Protein AF-0000000078803728 (afdb_homodimer)

Nearest PDB structures (foldseek):
  4ymw-assembly1_C  TM=9.367E-01  e=7.043E-09  Caldanaerobacter subterraneus subsp. tengcongensis MB4
  3tuz-assembly2_F  TM=8.246E-01  e=9.196E-05  Escherichia coli K-12
  7ahd-assembly1_B  TM=6.059E-01  e=7.974E-03  Lactococcus lactis subsp. lactis
  4tql-assembly2_B  TM=1.805E-01  e=3.793E+00  synthetic construct
  4ymw-assembly1_C  TM=9.366E-01  e=8.692E-09  Caldanaerobacter subterraneus subsp. tengcongensis MB4

Organism: NCBI:txid675817

pLDDT: mean 93.34, std 8.34, range [40.0, 98.94]

Radius of gyration: 23.44 Å; Cα contacts (8 Å, |Δi|>4): 549; chains: 2; bounding box: 58×63×58 Å

Structure (mmCIF, N/CA/C/O backbone):
data_AF-0000000078803728-model_v1
#
loop_
_entity.id
_entity.type
_entity.pdbx_description
1 polymer 'Arginine ABC transporter permease protein ArtM'
#
loop_
_atom_site.group_PDB
_atom_site.id
_atom_site.type_symbol
_atom_site.label_atom_id
_atom_site.label_alt_id
_atom_site.label_comp_id
_atom_site.label_asym_id
_atom_site.label_entity_id
_atom_site.label_seq_id
_atom_site.pdbx_PDB_ins_code
_atom_site.Cartn_x
_atom_site.Cartn_y
_atom_site.Cartn_z
_atom_site.occupancy
_atom_site.B_iso_or_equiv
_atom_site.auth_seq_id
_atom_site.auth_comp_id
_atom_site.auth_asym_id
_atom_site.auth_atom_id
_atom_site.pdbx_PDB_model_num
ATOM 1 N N . MET A 1 1 ? -13.805 -28.344 8.508 1 57.34 1 MET A N 1
ATOM 2 C CA . MET A 1 1 ? -13.07 -27.703 9.594 1 57.34 1 MET A CA 1
ATOM 3 C C . MET A 1 1 ? -11.57 -27.969 9.461 1 57.34 1 MET A C 1
ATOM 5 O O . MET A 1 1 ? -11.156 -29.047 9.055 1 57.34 1 MET A O 1
ATOM 9 N N . MET A 1 2 ? -10.906 -26.812 9.391 1 68 2 MET A N 1
ATOM 10 C CA . MET A 1 2 ? -9.477 -26.984 9.125 1 68 2 MET A CA 1
ATOM 11 C C . MET A 1 2 ? -8.836 -27.891 10.18 1 68 2 MET A C 1
ATOM 13 O O . MET A 1 2 ? -9.07 -27.703 11.375 1 68 2 MET A O 1
ATOM 17 N N . ASN A 1 3 ? -8.25 -29 9.789 1 83.62 3 ASN A N 1
ATOM 18 C CA . ASN A 1 3 ? -7.477 -29.906 10.633 1 83.62 3 ASN A CA 1
ATOM 19 C C . ASN A 1 3 ? -6.418 -29.156 11.43 1 83.62 3 ASN A C 1
ATOM 21 O O . ASN A 1 3 ? -5.941 -28.109 11.008 1 83.62 3 ASN A O 1
ATOM 25 N N . GLU A 1 4 ? -6.266 -29.516 12.695 1 88.94 4 GLU A N 1
ATOM 26 C CA . GLU A 1 4 ? -5.285 -28.953 13.617 1 88.94 4 GLU A CA 1
ATOM 27 C C . GLU A 1 4 ? -3.91 -28.844 12.961 1 88.94 4 GLU A C 1
ATOM 29 O O . GLU A 1 4 ? -3.188 -27.859 13.18 1 88.94 4 GLU A O 1
ATOM 34 N N . HIS A 1 5 ? -3.625 -29.781 12.164 1 92.44 5 HIS A N 1
ATOM 35 C CA . HIS A 1 5 ? -2.342 -29.797 11.469 1 92.44 5 HIS A CA 1
ATOM 36 C C . HIS A 1 5 ? -2.195 -28.578 10.555 1 92.44 5 HIS A C 1
ATOM 38 O O . HIS A 1 5 ? -1.153 -27.922 10.555 1 92.44 5 HIS A O 1
ATOM 44 N N . TYR A 1 6 ? -3.229 -28.25 9.875 1 94.19 6 TYR A N 1
ATOM 45 C CA . TYR A 1 6 ? -3.199 -27.109 8.961 1 94.19 6 TYR A CA 1
ATOM 46 C C . TYR A 1 6 ? -3.1 -25.797 9.719 1 94.19 6 TYR A C 1
ATOM 48 O O . TYR A 1 6 ? -2.428 -24.859 9.273 1 94.19 6 TYR A O 1
ATOM 56 N N . PHE A 1 7 ? -3.76 -25.812 10.852 1 95.94 7 PHE A N 1
ATOM 57 C CA . PHE A 1 7 ? -3.699 -24.609 11.664 1 95.94 7 PHE A CA 1
ATOM 58 C C . PHE A 1 7 ? -2.27 -24.328 12.109 1 95.94 7 PHE A C 1
ATOM 60 O O . PHE A 1 7 ? -1.81 -23.188 12.047 1 95.94 7 PHE A O 1
ATOM 67 N N . TRP A 1 8 ? -1.556 -25.312 12.492 1 96.44 8 TRP A N 1
ATOM 68 C CA . TRP A 1 8 ? -0.192 -25.141 12.984 1 96.44 8 TRP A CA 1
ATOM 69 C C . TRP A 1 8 ? 0.751 -24.781 11.836 1 96.44 8 TRP A C 1
ATOM 71 O O . TRP A 1 8 ? 1.72 -24.047 12.031 1 96.44 8 TRP A O 1
ATOM 81 N N . GLN A 1 9 ? 0.451 -25.281 10.656 1 97.31 9 GLN A N 1
ATOM 82 C CA . GLN A 1 9 ? 1.218 -24.859 9.484 1 97.31 9 GLN A CA 1
ATOM 83 C C . GLN A 1 9 ? 1.051 -23.375 9.219 1 97.31 9 GLN A C 1
ATOM 85 O O . GLN A 1 9 ? 2.016 -22.688 8.883 1 97.31 9 GLN A O 1
ATOM 90 N N . LEU A 1 10 ? -0.178 -22.891 9.383 1 98.44 10 LEU A N 1
ATOM 91 C CA . LEU A 1 10 ? -0.431 -21.469 9.203 1 98.44 10 LEU A CA 1
ATOM 92 C C . LEU A 1 10 ? 0.304 -20.656 10.258 1 98.44 10 LEU A C 1
ATOM 94 O O . LEU A 1 10 ? 0.859 -19.594 9.961 1 98.44 10 LEU A O 1
ATOM 98 N N . VAL A 1 11 ? 0.342 -21.172 11.469 1 98.25 11 VAL A N 1
ATOM 99 C CA . VAL A 1 11 ? 1.053 -20.5 12.547 1 98.25 11 VAL A CA 1
ATOM 100 C C . VAL A 1 11 ? 2.547 -20.453 12.234 1 98.25 11 VAL A C 1
ATOM 102 O O . VAL A 1 11 ? 3.217 -19.453 12.492 1 98.25 11 VAL A O 1
ATOM 105 N N . GLU A 1 12 ? 3.043 -21.547 11.711 1 98.19 12 GLU A N 1
ATOM 106 C CA . GLU A 1 12 ? 4.438 -21.578 11.281 1 98.19 12 GLU A CA 1
ATOM 107 C C . GLU A 1 12 ? 4.707 -20.547 10.195 1 98.19 12 GLU A C 1
ATOM 109 O O . GLU A 1 12 ? 5.723 -19.844 10.234 1 98.19 12 GLU A O 1
ATOM 114 N N . GLY A 1 13 ? 3.797 -20.453 9.203 1 98.69 13 GLY A N 1
ATOM 115 C CA . GLY A 1 13 ? 3.902 -19.438 8.172 1 98.69 13 GLY A CA 1
ATOM 116 C C . GLY A 1 13 ? 3.865 -18.016 8.719 1 98.69 13 GLY A C 1
ATOM 117 O O . GLY A 1 13 ? 4.57 -17.141 8.219 1 98.69 13 GLY A O 1
ATOM 118 N N . LEU A 1 14 ? 2.994 -17.859 9.734 1 98.81 14 LEU A N 1
ATOM 119 C CA . LEU A 1 14 ? 2.928 -16.562 10.398 1 98.81 14 LEU A CA 1
ATOM 120 C C . LEU A 1 14 ? 4.285 -16.188 10.984 1 98.81 14 LEU A C 1
ATOM 122 O O . LEU A 1 14 ? 4.676 -15.016 10.945 1 98.81 14 LEU A O 1
ATOM 126 N N . GLY A 1 15 ? 4.973 -17.125 11.531 1 98.69 15 GLY A N 1
ATOM 127 C CA . GLY A 1 15 ? 6.324 -16.891 12.016 1 98.69 15 GLY A CA 1
ATOM 128 C C . GLY A 1 15 ? 7.254 -16.344 10.945 1 98.69 15 GLY A C 1
ATOM 129 O O . GLY A 1 15 ? 8.016 -15.414 11.195 1 98.69 15 GLY A O 1
ATOM 130 N N . THR A 1 16 ? 7.199 -16.953 9.797 1 98.75 16 THR A N 1
ATOM 131 C CA . THR A 1 16 ? 8.023 -16.516 8.672 1 98.75 16 THR A CA 1
ATOM 132 C C . THR A 1 16 ? 7.645 -15.094 8.258 1 98.75 16 THR A C 1
ATOM 134 O O . THR A 1 16 ? 8.516 -14.266 7.977 1 98.75 16 THR A O 1
ATOM 137 N N . SER A 1 17 ? 6.316 -14.781 8.211 1 98.88 17 SER A N 1
ATOM 138 C CA . SER A 1 17 ? 5.855 -13.438 7.883 1 98.88 17 SER A CA 1
ATOM 139 C C . SER A 1 17 ? 6.375 -12.406 8.883 1 98.88 17 SER A C 1
ATOM 141 O O . SER A 1 17 ? 6.824 -11.328 8.5 1 98.88 17 SER A O 1
ATOM 143 N N . LEU A 1 18 ? 6.336 -12.75 10.141 1 98.81 18 LEU A N 1
ATOM 144 C CA . LEU A 1 18 ? 6.797 -11.844 11.188 1 98.81 18 LEU A CA 1
ATOM 145 C C . LEU A 1 18 ? 8.305 -11.648 11.109 1 98.81 18 LEU A C 1
ATOM 147 O O . LEU A 1 18 ? 8.805 -10.531 11.289 1 98.81 18 LEU A O 1
ATOM 151 N N . GLN A 1 19 ? 9.023 -12.719 10.844 1 98.69 19 GLN A N 1
ATOM 152 C CA . GLN A 1 19 ? 10.477 -12.641 10.688 1 98.69 19 GLN A CA 1
ATOM 153 C C . GLN A 1 19 ? 10.859 -11.727 9.531 1 98.69 19 GLN A C 1
ATOM 155 O O . GLN A 1 19 ? 11.734 -10.875 9.664 1 98.69 19 GLN A O 1
ATOM 160 N N . LEU A 1 20 ? 10.219 -11.922 8.414 1 98.88 20 LEU A N 1
ATOM 161 C CA . LEU A 1 20 ? 10.453 -11.078 7.25 1 98.88 20 LEU A CA 1
ATOM 162 C C . LEU A 1 20 ? 10.164 -9.617 7.574 1 98.88 20 LEU A C 1
ATOM 164 O O . LEU A 1 20 ? 10.914 -8.719 7.176 1 98.88 20 LEU A O 1
ATOM 168 N N . THR A 1 21 ? 9.078 -9.391 8.281 1 98.88 21 THR A N 1
ATOM 169 C CA . THR A 1 21 ? 8.672 -8.039 8.633 1 98.88 21 THR A CA 1
ATOM 170 C C . THR A 1 21 ? 9.734 -7.363 9.5 1 98.88 21 THR A C 1
ATOM 172 O O . THR A 1 21 ? 10.211 -6.273 9.172 1 98.88 21 THR A O 1
ATOM 175 N N . VAL A 1 22 ? 10.148 -8.016 10.547 1 98.75 22 VAL A N 1
ATOM 176 C CA . VAL A 1 22 ? 11.062 -7.438 11.531 1 98.75 22 VAL A CA 1
ATOM 177 C C . VAL A 1 22 ? 12.406 -7.148 10.875 1 98.75 22 VAL A C 1
ATOM 179 O O . VAL A 1 22 ? 12.953 -6.051 11.016 1 98.75 22 VAL A O 1
ATOM 182 N N . VAL A 1 23 ? 12.922 -8.062 10.141 1 98.88 23 VAL A N 1
ATOM 183 C CA . VAL A 1 23 ? 14.25 -7.914 9.547 1 98.88 23 VAL A CA 1
ATOM 184 C C . VAL A 1 23 ? 14.203 -6.871 8.438 1 98.88 23 VAL A C 1
ATOM 186 O O . VAL A 1 23 ? 15.094 -6.027 8.328 1 98.88 23 VAL A O 1
ATOM 189 N N . SER A 1 24 ? 13.172 -6.914 7.57 1 98.88 24 SER A N 1
ATOM 190 C CA . SER A 1 24 ? 13.055 -5.93 6.5 1 98.88 24 SER A CA 1
ATOM 191 C C . SER A 1 24 ? 12.906 -4.52 7.059 1 98.88 24 SER A C 1
ATOM 193 O O . SER A 1 24 ? 13.445 -3.562 6.496 1 98.88 24 SER A O 1
ATOM 195 N N . LEU A 1 25 ? 12.133 -4.426 8.148 1 98.81 25 LEU A N 1
ATOM 196 C CA . LEU A 1 25 ? 11.953 -3.119 8.773 1 98.81 25 LEU A CA 1
ATOM 197 C C . LEU A 1 25 ? 13.258 -2.615 9.375 1 98.81 25 LEU A C 1
ATOM 199 O O . LEU A 1 25 ? 13.57 -1.426 9.281 1 98.81 25 LEU A O 1
ATOM 203 N N . ALA A 1 26 ? 13.992 -3.502 10.008 1 98.75 26 ALA A N 1
ATOM 204 C CA . ALA A 1 26 ? 15.273 -3.113 10.594 1 98.75 26 ALA A CA 1
ATOM 205 C C . ALA A 1 26 ? 16.25 -2.623 9.523 1 98.75 26 ALA A C 1
ATOM 207 O O . ALA A 1 26 ? 16.828 -1.549 9.656 1 98.75 26 ALA A O 1
ATOM 208 N N . VAL A 1 27 ? 16.375 -3.389 8.492 1 98.81 27 VAL A N 1
ATOM 209 C CA . VAL A 1 27 ? 17.266 -3.029 7.395 1 98.81 27 VAL A CA 1
ATOM 210 C C . VAL A 1 27 ? 16.734 -1.784 6.688 1 98.81 27 VAL A C 1
ATOM 212 O O . VAL A 1 27 ? 17.484 -0.843 6.426 1 98.81 27 VAL A O 1
ATOM 215 N N . GLY A 1 28 ? 15.438 -1.794 6.383 1 98.75 28 GLY A N 1
ATOM 216 C CA . GLY A 1 28 ? 14.812 -0.675 5.691 1 98.75 28 GLY A CA 1
ATOM 217 C C . GLY A 1 28 ? 14.883 0.622 6.473 1 98.75 28 GLY A C 1
ATOM 218 O O . GLY A 1 28 ? 15.125 1.687 5.902 1 98.75 28 GLY A O 1
ATOM 219 N N . CYS A 1 29 ? 14.656 0.523 7.762 1 98 29 CYS A N 1
ATOM 220 C CA . CYS A 1 29 ? 14.719 1.713 8.602 1 98 29 CYS A CA 1
ATOM 221 C C . CYS A 1 29 ? 16.125 2.281 8.633 1 98 29 CYS A C 1
ATOM 223 O O . CYS A 1 29 ? 16.312 3.498 8.57 1 98 29 CYS A O 1
ATOM 225 N N . THR A 1 30 ? 17.125 1.425 8.75 1 98.25 30 THR A N 1
ATOM 226 C CA . THR A 1 30 ? 18.516 1.856 8.727 1 98.25 30 THR A CA 1
ATOM 227 C C . THR A 1 30 ? 18.859 2.557 7.414 1 98.25 30 THR A C 1
ATOM 229 O O . THR A 1 30 ? 19.422 3.646 7.418 1 98.25 30 THR A O 1
ATOM 232 N N . LEU A 1 31 ? 18.453 1.978 6.344 1 98.38 31 LEU A N 1
ATOM 233 C CA . LEU A 1 31 ? 18.688 2.574 5.031 1 98.38 31 LEU A CA 1
ATOM 234 C C . LEU A 1 31 ? 17.938 3.896 4.895 1 98.38 31 LEU A C 1
ATOM 236 O O . LEU A 1 31 ? 18.469 4.863 4.344 1 98.38 31 LEU A O 1
ATOM 240 N N . ALA A 1 32 ? 16.703 3.943 5.363 1 98 32 ALA A N 1
ATOM 241 C CA . ALA A 1 32 ? 15.883 5.145 5.27 1 98 32 ALA A CA 1
ATOM 242 C C . ALA A 1 32 ? 16.516 6.309 6.02 1 98 32 ALA A C 1
ATOM 244 O O . ALA A 1 32 ? 16.5 7.445 5.543 1 98 32 ALA A O 1
ATOM 245 N N . LEU A 1 33 ? 17.047 6.023 7.215 1 94.88 33 LEU A N 1
ATOM 246 C CA . LEU A 1 33 ? 17.703 7.066 8 1 94.88 33 LEU A CA 1
ATOM 247 C C . LEU A 1 33 ? 18.938 7.602 7.273 1 94.88 33 LEU A C 1
ATOM 249 O O . LEU A 1 33 ? 19.156 8.812 7.23 1 94.88 33 LEU A O 1
ATOM 253 N N . LEU A 1 34 ? 19.688 6.723 6.684 1 95.38 34 LEU A N 1
ATOM 254 C CA . LEU A 1 34 ? 20.875 7.129 5.941 1 95.38 34 LEU A CA 1
ATOM 255 C C . LEU A 1 34 ? 20.5 7.941 4.707 1 95.38 34 LEU A C 1
ATOM 257 O O . LEU A 1 34 ? 21.109 8.977 4.426 1 95.38 34 LEU A O 1
ATOM 261 N N . MET A 1 35 ? 19.516 7.496 4.012 1 97 35 MET A N 1
ATOM 262 C CA . MET A 1 35 ? 19.062 8.211 2.82 1 97 35 MET A CA 1
ATOM 263 C C . MET A 1 35 ? 18.484 9.57 3.186 1 97 35 MET A C 1
ATOM 265 O O . MET A 1 35 ? 18.719 10.562 2.49 1 97 35 MET A O 1
ATOM 269 N N . THR A 1 36 ? 17.688 9.617 4.246 1 95.31 36 THR A N 1
ATOM 270 C CA . THR A 1 36 ? 17.109 10.875 4.691 1 95.31 36 THR A CA 1
ATOM 271 C C . THR A 1 36 ? 18.203 11.883 5.047 1 95.31 36 THR A C 1
ATOM 273 O O . THR A 1 36 ? 18.125 13.055 4.668 1 95.31 36 THR A O 1
ATOM 276 N N . LEU A 1 37 ? 19.234 11.414 5.734 1 91.19 37 LEU A N 1
ATOM 277 C CA . LEU A 1 37 ? 20.344 12.273 6.109 1 91.19 37 LEU A CA 1
ATOM 278 C C . LEU A 1 37 ? 21.047 12.828 4.871 1 91.19 37 LEU A C 1
ATOM 280 O O . LEU A 1 37 ? 21.406 14.008 4.828 1 91.19 37 LEU A O 1
ATOM 284 N N . SER A 1 38 ? 21.234 11.992 3.92 1 93.5 38 SER A N 1
ATOM 285 C CA . SER A 1 38 ? 21.875 12.422 2.686 1 93.5 38 SER A CA 1
ATOM 286 C C . SER A 1 38 ? 21.062 13.492 1.975 1 93.5 38 SER A C 1
ATOM 288 O O . SER A 1 38 ? 21.625 14.414 1.384 1 93.5 38 SER A O 1
ATOM 290 N N . LEU A 1 39 ? 19.781 13.43 2.031 1 94.38 39 LEU A N 1
ATOM 291 C CA . LEU A 1 39 ? 18.906 14.398 1.386 1 94.38 39 LEU A CA 1
ATOM 292 C C . LEU A 1 39 ? 18.906 15.719 2.146 1 94.38 39 LEU A C 1
ATOM 294 O O . LEU A 1 39 ? 18.859 16.797 1.537 1 94.38 39 LEU A O 1
ATOM 298 N N . ILE A 1 40 ? 18.938 15.625 3.461 1 89.81 40 ILE A N 1
ATOM 299 C CA . ILE A 1 40 ? 18.938 16.828 4.301 1 89.81 40 ILE A CA 1
ATOM 300 C C . ILE A 1 40 ? 20.234 17.594 4.098 1 89.81 40 ILE A C 1
ATOM 302 O O . ILE A 1 40 ? 20.234 18.828 4.004 1 89.81 40 ILE A O 1
ATOM 306 N N . LEU A 1 41 ? 21.344 16.906 3.965 1 88.44 41 LEU A N 1
ATOM 307 C CA . LEU A 1 41 ? 22.656 17.531 3.848 1 88.44 41 LEU A CA 1
ATOM 308 C C . LEU A 1 41 ? 22.922 17.953 2.408 1 88.44 41 LEU A C 1
ATOM 310 O O . LEU A 1 41 ? 23.953 18.578 2.127 1 88.44 41 LEU A O 1
ATOM 314 N N . LYS A 1 42 ? 22.094 17.656 1.491 1 88.56 42 LYS A N 1
ATOM 315 C CA . LYS A 1 42 ? 22.172 18.016 0.081 1 88.56 42 LYS A CA 1
ATOM 316 C C . LYS A 1 42 ? 23.516 17.594 -0.518 1 88.56 42 LYS A C 1
ATOM 318 O O . LYS A 1 42 ? 24.172 18.375 -1.213 1 88.56 42 LYS A O 1
ATOM 323 N N . THR A 1 43 ? 24.031 16.469 -0.06 1 88.5 43 THR A N 1
ATOM 324 C CA . THR A 1 43 ? 25.25 15.969 -0.654 1 88.5 43 THR A CA 1
ATOM 325 C C . THR A 1 43 ? 25.078 15.742 -2.152 1 88.5 43 THR A C 1
ATOM 327 O O . THR A 1 43 ? 24.25 14.938 -2.57 1 88.5 43 THR A O 1
ATOM 330 N N . PRO A 1 44 ? 25.938 16.344 -2.844 1 88.19 44 PRO A N 1
ATOM 331 C CA . PRO A 1 44 ? 25.719 16.234 -4.285 1 88.19 44 PRO A CA 1
ATOM 332 C C . PRO A 1 44 ? 25.828 14.797 -4.789 1 88.19 44 PRO A C 1
ATOM 334 O O . PRO A 1 44 ? 26.422 13.945 -4.121 1 88.19 44 PRO A O 1
ATOM 337 N N . VAL A 1 45 ? 25.297 14.375 -5.918 1 90.69 45 VAL A N 1
ATOM 338 C CA . VAL A 1 45 ? 25.297 13.094 -6.609 1 90.69 45 VAL A CA 1
ATOM 339 C C . VAL A 1 45 ? 24.531 12.062 -5.781 1 90.69 45 VAL A C 1
ATOM 341 O O . VAL A 1 45 ? 23.672 11.352 -6.305 1 90.69 45 VAL A O 1
ATOM 344 N N . ILE A 1 46 ? 24.906 12.016 -4.418 1 92.12 46 ILE A N 1
ATOM 345 C CA . ILE A 1 46 ? 24.266 11.031 -3.549 1 92.12 46 ILE A CA 1
ATOM 346 C C . ILE A 1 46 ? 22.781 11.352 -3.412 1 92.12 46 ILE A C 1
ATOM 348 O O . ILE A 1 46 ? 21.938 10.453 -3.426 1 92.12 46 ILE A O 1
ATOM 352 N N . SER A 1 47 ? 22.531 12.602 -3.311 1 92.94 47 SER A N 1
ATOM 353 C CA . SER A 1 47 ? 21.141 13.039 -3.189 1 92.94 47 SER A CA 1
ATOM 354 C C . SER A 1 47 ? 20.344 12.703 -4.449 1 92.94 47 SER A C 1
ATOM 356 O O . SER A 1 47 ? 19.203 12.273 -4.367 1 92.94 47 SER A O 1
ATOM 358 N N . GLN A 1 48 ? 21.031 12.867 -5.539 1 94.06 48 GLN A N 1
ATOM 359 C CA . GLN A 1 48 ? 20.359 12.57 -6.797 1 94.06 48 GLN A CA 1
ATOM 360 C C . GLN A 1 48 ? 20.125 11.07 -6.945 1 94.06 48 GLN A C 1
ATOM 362 O O . GLN A 1 48 ? 19.078 10.648 -7.441 1 94.06 48 GLN A O 1
ATOM 367 N N . LEU A 1 49 ? 21.047 10.297 -6.543 1 96.25 49 LEU A N 1
ATOM 368 C CA . LEU A 1 49 ? 20.906 8.852 -6.578 1 96.25 49 LEU A CA 1
ATOM 369 C C . LEU A 1 49 ? 19.766 8.383 -5.672 1 96.25 49 LEU A C 1
ATOM 371 O O . LEU A 1 49 ? 18.969 7.523 -6.059 1 96.25 49 LEU A O 1
ATOM 375 N N . ASN A 1 50 ? 19.75 8.977 -4.496 1 96.69 50 ASN A N 1
ATOM 376 C CA . ASN A 1 50 ? 18.703 8.617 -3.549 1 96.69 50 ASN A CA 1
ATOM 377 C C . ASN A 1 50 ? 17.312 8.984 -4.078 1 96.69 50 ASN A C 1
ATOM 379 O O . ASN A 1 50 ? 16.359 8.227 -3.912 1 96.69 50 ASN A O 1
ATOM 383 N N . LYS A 1 51 ? 17.25 10.086 -4.742 1 96.25 51 LYS A N 1
ATOM 384 C CA . LYS A 1 51 ? 15.984 10.492 -5.34 1 96.25 51 LYS A CA 1
ATOM 385 C C . LYS A 1 51 ? 15.539 9.5 -6.406 1 96.25 51 LYS A C 1
ATOM 387 O O . LYS A 1 51 ? 14.352 9.156 -6.492 1 96.25 51 LYS A O 1
ATOM 392 N N . GLY A 1 52 ? 16.5 9.07 -7.18 1 96.69 52 GLY A N 1
ATOM 393 C CA . GLY A 1 52 ? 16.203 8.062 -8.188 1 96.69 52 GLY A CA 1
ATOM 394 C C . GLY A 1 52 ? 15.734 6.746 -7.605 1 96.69 52 GLY A C 1
ATOM 395 O O . GLY A 1 52 ? 14.773 6.152 -8.102 1 96.69 52 GLY A O 1
ATOM 396 N N . ILE A 1 53 ? 16.359 6.336 -6.555 1 97.5 53 ILE A N 1
ATOM 397 C CA . ILE A 1 53 ? 16.016 5.094 -5.875 1 97.5 53 ILE A CA 1
ATOM 398 C C . ILE A 1 53 ? 14.602 5.207 -5.293 1 97.5 53 ILE A C 1
ATOM 400 O O . ILE A 1 53 ? 13.797 4.281 -5.418 1 97.5 53 ILE A O 1
ATOM 404 N N . ILE A 1 54 ? 14.328 6.312 -4.723 1 98.06 54 ILE A N 1
ATOM 405 C CA . ILE A 1 54 ? 13.023 6.551 -4.121 1 98.06 54 ILE A CA 1
ATOM 406 C C . ILE A 1 54 ? 11.938 6.5 -5.195 1 98.06 54 ILE A C 1
ATOM 408 O O . ILE A 1 54 ? 10.922 5.816 -5.035 1 98.06 54 ILE A O 1
ATOM 412 N N . ILE A 1 55 ? 12.203 7.141 -6.312 1 97.12 55 ILE A N 1
ATOM 413 C CA . ILE A 1 55 ? 11.242 7.18 -7.41 1 97.12 55 ILE A CA 1
ATOM 414 C C . ILE A 1 55 ? 11.008 5.77 -7.941 1 97.12 55 ILE A C 1
ATOM 416 O O . ILE A 1 55 ? 9.867 5.375 -8.18 1 97.12 55 ILE A O 1
ATOM 420 N N . LEU A 1 56 ? 11.984 5.023 -8.047 1 98 56 LEU A N 1
ATOM 421 C CA . LEU A 1 56 ? 11.898 3.67 -8.586 1 98 56 LEU A CA 1
ATOM 422 C C . LEU A 1 56 ? 11.086 2.768 -7.664 1 98 56 LEU A C 1
ATOM 424 O O . LEU A 1 56 ? 10.148 2.104 -8.117 1 98 56 LEU A O 1
ATOM 428 N N . PHE A 1 57 ? 11.367 2.816 -6.391 1 98.5 57 PHE A N 1
ATOM 429 C CA . PHE A 1 57 ? 10.766 1.865 -5.461 1 98.5 57 PHE A CA 1
ATOM 430 C C . PHE A 1 57 ? 9.367 2.314 -5.047 1 98.5 57 PHE A C 1
ATOM 432 O O . PHE A 1 57 ? 8.508 1.484 -4.754 1 98.5 57 PHE A O 1
ATOM 439 N N . THR A 1 58 ? 9.102 3.602 -5.074 1 97.94 58 THR A N 1
ATOM 440 C CA . THR A 1 58 ? 7.758 4.066 -4.746 1 97.94 58 THR A CA 1
ATOM 441 C C . THR A 1 58 ? 6.883 4.113 -5.996 1 97.94 58 THR A C 1
ATOM 443 O O . THR A 1 58 ? 5.66 4.23 -5.902 1 97.94 58 THR A O 1
ATOM 446 N N . GLY A 1 59 ? 7.516 3.955 -7.188 1 97.75 59 GLY A N 1
ATOM 447 C CA . GLY A 1 59 ? 6.77 4.098 -8.43 1 97.75 59 GLY A CA 1
ATOM 448 C C . GLY A 1 59 ? 6.461 2.77 -9.094 1 97.75 59 GLY A C 1
ATOM 449 O O . GLY A 1 59 ? 5.723 2.721 -10.078 1 97.75 59 GLY A O 1
ATOM 450 N N . THR A 1 60 ? 6.961 1.681 -8.562 1 98.44 60 THR A N 1
ATOM 451 C CA . THR A 1 60 ? 6.719 0.353 -9.117 1 98.44 60 THR A CA 1
ATOM 452 C C . THR A 1 60 ? 6.082 -0.56 -8.07 1 98.44 60 THR A C 1
ATOM 454 O O . THR A 1 60 ? 6.258 -0.357 -6.871 1 98.44 60 THR A O 1
ATOM 457 N N . PRO A 1 61 ? 5.285 -1.518 -8.523 1 98.69 61 PRO A N 1
ATOM 458 C CA . PRO A 1 61 ? 4.676 -2.447 -7.57 1 98.69 61 PRO A CA 1
ATOM 459 C C . PRO A 1 61 ? 5.707 -3.285 -6.816 1 98.69 61 PRO A C 1
ATOM 461 O O . PRO A 1 61 ? 6.711 -3.705 -7.402 1 98.69 61 PRO A O 1
ATOM 464 N N . LEU A 1 62 ? 5.426 -3.516 -5.555 1 98.75 62 LEU A N 1
ATOM 465 C CA . LEU A 1 62 ? 6.281 -4.383 -4.75 1 98.75 62 LEU A CA 1
ATOM 466 C C . LEU A 1 62 ? 6.438 -5.75 -5.406 1 98.75 62 LEU A C 1
ATOM 468 O O . LEU A 1 62 ? 7.512 -6.352 -5.348 1 98.75 62 LEU A O 1
ATOM 472 N N . LEU A 1 63 ? 5.383 -6.254 -6.066 1 98.62 63 LEU A N 1
ATOM 473 C CA . LEU A 1 63 ? 5.434 -7.547 -6.742 1 98.62 63 LEU A CA 1
ATOM 474 C C . LEU A 1 63 ? 6.492 -7.547 -7.84 1 98.62 63 LEU A C 1
ATOM 476 O O . LEU A 1 63 ? 7.266 -8.5 -7.961 1 98.62 63 LEU A O 1
ATOM 480 N N . VAL A 1 64 ? 6.566 -6.469 -8.617 1 98.44 64 VAL A N 1
ATOM 481 C CA . VAL A 1 64 ? 7.57 -6.332 -9.664 1 98.44 64 VAL A CA 1
ATOM 482 C C . VAL A 1 64 ? 8.969 -6.324 -9.047 1 98.44 64 VAL A C 1
ATOM 484 O O . VAL A 1 64 ? 9.883 -6.973 -9.555 1 98.44 64 VAL A O 1
ATOM 487 N N . GLN A 1 65 ? 9.102 -5.656 -7.961 1 98.56 65 GLN A N 1
ATOM 488 C CA . GLN A 1 65 ? 10.375 -5.543 -7.262 1 98.56 65 GLN A CA 1
ATOM 489 C C . GLN A 1 65 ? 10.852 -6.902 -6.758 1 98.56 65 GLN A C 1
ATOM 491 O O . GLN A 1 65 ? 12.016 -7.262 -6.926 1 98.56 65 GLN A O 1
ATOM 496 N N . ILE A 1 66 ? 9.93 -7.66 -6.195 1 98.25 66 ILE A N 1
ATOM 497 C CA . ILE A 1 66 ? 10.258 -8.977 -5.664 1 98.25 66 ILE A CA 1
ATOM 498 C C . ILE A 1 66 ? 10.711 -9.891 -6.801 1 98.25 66 ILE A C 1
ATOM 500 O O . ILE A 1 66 ? 11.727 -10.586 -6.68 1 98.25 66 ILE A O 1
ATOM 504 N N . PHE A 1 67 ? 10.047 -9.867 -7.914 1 97.38 67 PHE A N 1
ATOM 505 C CA . PHE A 1 67 ? 10.383 -10.734 -9.039 1 97.38 67 PHE A CA 1
ATOM 506 C C . PHE A 1 67 ? 11.734 -10.344 -9.633 1 97.38 67 PHE A C 1
ATOM 508 O O . PHE A 1 67 ? 12.523 -11.211 -10.008 1 97.38 67 PHE A O 1
ATOM 515 N N . LEU A 1 68 ? 11.984 -9.047 -9.695 1 97.25 68 LEU A N 1
ATOM 516 C CA . LEU A 1 68 ? 13.25 -8.57 -10.242 1 97.25 68 LEU A CA 1
ATOM 517 C C . LEU A 1 68 ? 14.414 -8.977 -9.352 1 97.25 68 LEU A C 1
ATOM 519 O O . LEU A 1 68 ? 15.445 -9.438 -9.844 1 97.25 68 LEU A O 1
ATOM 523 N N . VAL A 1 69 ? 14.242 -8.828 -8.07 1 96.56 69 VAL A N 1
ATOM 524 C CA . VAL A 1 69 ? 15.312 -9.141 -7.125 1 96.56 69 VAL A CA 1
ATOM 525 C C . VAL A 1 69 ? 15.547 -10.648 -7.09 1 96.56 69 VAL A C 1
ATOM 527 O O . VAL A 1 69 ? 16.688 -11.102 -7.012 1 96.56 69 VAL A O 1
ATOM 530 N N . TYR A 1 70 ? 14.492 -11.422 -7.199 1 95.31 70 TYR A N 1
ATOM 531 C CA . TYR A 1 70 ? 14.602 -12.867 -7.043 1 95.31 70 TYR A CA 1
ATOM 532 C C . TYR A 1 70 ? 15.062 -13.523 -8.336 1 95.31 70 TYR A C 1
ATOM 534 O O . TYR A 1 70 ? 15.969 -14.359 -8.32 1 95.31 70 TYR A O 1
ATOM 542 N N . TYR A 1 71 ? 14.547 -13.133 -9.438 1 93.12 71 TYR A N 1
ATOM 543 C CA . TYR A 1 71 ? 14.812 -13.828 -10.695 1 93.12 71 TYR A CA 1
ATOM 544 C C . TYR A 1 71 ? 15.836 -13.062 -11.531 1 93.12 71 TYR A C 1
ATOM 546 O O . TYR A 1 71 ? 16.438 -13.617 -12.445 1 93.12 71 TYR A O 1
ATOM 554 N N . GLY A 1 72 ? 16.062 -11.812 -11.273 1 91.69 72 GLY A N 1
ATOM 555 C CA . GLY A 1 72 ? 16.875 -10.93 -12.109 1 91.69 72 GLY A CA 1
ATOM 556 C C . GLY A 1 72 ? 18.344 -11.281 -12.094 1 91.69 72 GLY A C 1
ATOM 557 O O . GLY A 1 72 ? 18.938 -11.578 -13.133 1 91.69 72 GLY A O 1
ATOM 558 N N . PRO A 1 73 ? 18.922 -11.312 -10.914 1 88 73 PRO A N 1
ATOM 559 C CA . PRO A 1 73 ? 20.359 -11.508 -10.828 1 88 73 PRO A CA 1
ATOM 560 C C . PRO A 1 73 ? 20.812 -12.852 -11.391 1 88 73 PRO A C 1
ATOM 562 O O . PRO A 1 73 ? 21.922 -12.969 -11.938 1 88 73 PRO A O 1
ATOM 565 N N . GLY A 1 74 ? 19.984 -13.812 -11.32 1 85.75 74 GLY A N 1
ATOM 566 C CA . GLY A 1 74 ? 20.344 -15.148 -11.766 1 85.75 74 GLY A CA 1
ATOM 567 C C . GLY A 1 74 ? 20.547 -15.25 -13.266 1 85.75 74 GLY A C 1
ATOM 568 O O . GLY A 1 74 ? 21.109 -16.234 -13.758 1 85.75 74 GLY A O 1
ATOM 569 N N . GLN A 1 75 ? 20.141 -14.203 -13.922 1 84.44 75 GLN A N 1
ATOM 570 C CA . GLN A 1 75 ? 20.266 -14.211 -15.375 1 84.44 75 GLN A CA 1
ATOM 571 C C . GLN A 1 75 ? 21.703 -13.961 -15.805 1 84.44 75 GLN A C 1
ATOM 573 O O . GLN A 1 75 ? 22.078 -14.258 -16.938 1 84.44 75 GLN A O 1
ATOM 578 N N . PHE A 1 76 ? 22.516 -13.414 -14.836 1 86.25 76 PHE A N 1
ATOM 579 C CA . PHE A 1 76 ? 23.906 -13.094 -15.148 1 86.25 76 PHE A CA 1
ATOM 580 C C . PHE A 1 76 ? 24.844 -14.148 -14.57 1 86.25 76 PHE A C 1
ATOM 582 O O . PHE A 1 76 ? 24.859 -14.383 -13.359 1 86.25 76 PHE A O 1
ATOM 589 N N . GLU A 1 77 ? 25.578 -14.719 -15.438 1 86.81 77 GLU A N 1
ATOM 590 C CA . GLU A 1 77 ? 26.516 -15.742 -15.008 1 86.81 77 GLU A CA 1
ATOM 591 C C . GLU A 1 77 ? 27.516 -15.188 -13.992 1 86.81 77 GLU A C 1
ATOM 593 O O . GLU A 1 77 ? 27.891 -15.875 -13.039 1 86.81 77 GLU A O 1
ATOM 598 N N . ALA A 1 78 ? 27.875 -14.031 -14.211 1 87.12 78 ALA A N 1
ATOM 599 C CA . ALA A 1 78 ? 28.828 -13.383 -13.32 1 87.12 78 ALA A CA 1
ATOM 600 C C . ALA A 1 78 ? 28.281 -13.305 -11.898 1 87.12 78 ALA A C 1
ATOM 602 O O . ALA A 1 78 ? 29.031 -13.469 -10.93 1 87.12 78 ALA A O 1
ATOM 603 N N . VAL A 1 79 ? 27.031 -13.141 -11.781 1 87.12 79 VAL A N 1
ATOM 604 C CA . VAL A 1 79 ? 26.406 -13.047 -10.469 1 87.12 79 VAL A CA 1
ATOM 605 C C . VAL A 1 79 ? 26.297 -14.438 -9.852 1 87.12 79 VAL A C 1
ATOM 607 O O . VAL A 1 79 ? 26.594 -14.625 -8.672 1 87.12 79 VAL A O 1
ATOM 610 N N . ARG A 1 80 ? 25.969 -15.359 -10.641 1 87.88 80 ARG A N 1
ATOM 611 C CA . ARG A 1 80 ? 25.812 -16.734 -10.164 1 87.88 80 ARG A CA 1
ATOM 612 C C . ARG A 1 80 ? 27.125 -17.297 -9.656 1 87.88 80 ARG A C 1
ATOM 614 O O . ARG A 1 80 ? 27.141 -18.125 -8.742 1 87.88 80 ARG A O 1
ATOM 621 N N . ASN A 1 81 ? 28.156 -16.734 -10.242 1 89.62 81 ASN A N 1
ATOM 622 C CA . ASN A 1 81 ? 29.469 -17.25 -9.883 1 89.62 81 ASN A CA 1
ATOM 623 C C . ASN A 1 81 ? 30.141 -16.391 -8.82 1 89.62 81 ASN A C 1
ATOM 625 O O . ASN A 1 81 ? 31.266 -16.672 -8.406 1 89.62 81 ASN A O 1
ATOM 629 N N . SER A 1 82 ? 29.5 -15.445 -8.391 1 89.94 82 SER A N 1
ATOM 630 C CA . SER A 1 82 ? 30.062 -14.555 -7.391 1 89.94 82 SER A CA 1
ATOM 631 C C . SER A 1 82 ? 29.625 -14.945 -5.984 1 89.94 82 SER A C 1
ATOM 633 O O . SER A 1 82 ? 28.734 -15.773 -5.82 1 89.94 82 SER A O 1
ATOM 635 N N . PHE A 1 83 ? 30.281 -14.359 -5.031 1 89.19 83 PHE A N 1
ATOM 636 C CA . PHE A 1 83 ? 30 -14.641 -3.631 1 89.19 83 PHE A CA 1
ATOM 637 C C . PHE A 1 83 ? 28.609 -14.117 -3.252 1 89.19 83 PHE A C 1
ATOM 639 O O . PHE A 1 83 ? 27.969 -14.641 -2.338 1 89.19 83 PHE A O 1
ATOM 646 N N . VAL A 1 84 ? 28.062 -13.289 -3.967 1 89.12 84 VAL A N 1
ATOM 647 C CA . VAL A 1 84 ? 26.781 -12.656 -3.654 1 89.12 84 VAL A CA 1
ATOM 648 C C . VAL A 1 84 ? 25.641 -13.633 -3.924 1 89.12 84 VAL A C 1
ATOM 650 O O . VAL A 1 84 ? 24.547 -13.477 -3.389 1 89.12 84 VA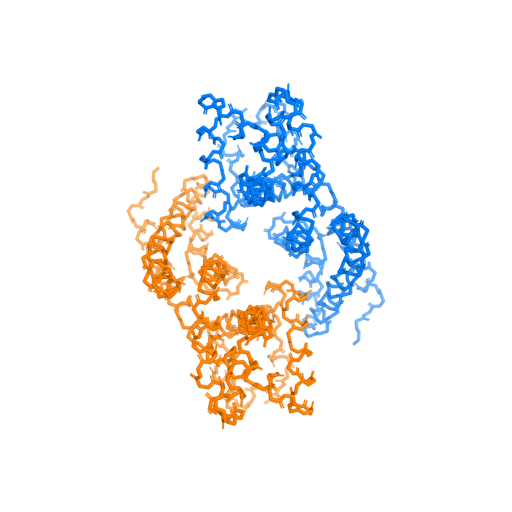L A O 1
ATOM 653 N N . TRP A 1 85 ? 25.953 -14.641 -4.695 1 89 85 TRP A N 1
ATOM 654 C CA . TRP A 1 85 ? 24.938 -15.617 -5.09 1 89 85 TRP A CA 1
ATOM 655 C C . TRP A 1 85 ? 24.484 -16.438 -3.891 1 89 85 TRP A C 1
ATOM 657 O O . TRP A 1 85 ? 23.344 -16.906 -3.854 1 89 85 TRP A O 1
ATOM 667 N N . HIS A 1 86 ? 25.375 -16.578 -3.008 1 90 86 HIS A N 1
ATOM 668 C CA . HIS A 1 86 ? 25.016 -17.297 -1.799 1 90 86 HIS A CA 1
ATOM 669 C C . HIS A 1 86 ? 23.766 -16.703 -1.144 1 90 86 HIS A C 1
ATOM 671 O O . HIS A 1 86 ? 22.922 -17.438 -0.641 1 90 86 HIS A O 1
ATOM 677 N N . TRP A 1 87 ? 23.609 -15.414 -1.238 1 91.62 87 TRP A N 1
ATOM 678 C CA . TRP A 1 87 ? 22.484 -14.711 -0.639 1 91.62 87 TRP A CA 1
ATOM 679 C C . TRP A 1 87 ? 21.344 -14.555 -1.642 1 91.62 87 TRP A C 1
ATOM 681 O O . TRP A 1 87 ? 20.188 -14.859 -1.331 1 91.62 87 TRP A O 1
ATOM 691 N N . LEU A 1 88 ? 21.688 -14.273 -2.83 1 92.19 88 LEU A N 1
ATOM 692 C CA . LEU A 1 88 ? 20.703 -13.938 -3.842 1 92.19 88 LEU A CA 1
ATOM 693 C C . LEU A 1 88 ? 20 -15.188 -4.359 1 92.19 88 LEU A C 1
ATOM 695 O O . LEU A 1 88 ? 18.953 -15.102 -5.008 1 92.19 88 LEU A O 1
ATOM 699 N N . SER A 1 89 ? 20.562 -16.344 -3.979 1 92.12 89 SER A N 1
ATOM 700 C CA . SER A 1 89 ? 19.922 -17.594 -4.375 1 92.12 89 SER A CA 1
ATOM 701 C C . SER A 1 89 ? 18.844 -18.016 -3.371 1 92.12 89 SER A C 1
ATOM 703 O O . SER A 1 89 ? 18.062 -18.922 -3.639 1 92.12 89 SER A O 1
ATOM 705 N N . GLN A 1 90 ? 18.812 -17.344 -2.254 1 95.5 90 GLN A N 1
ATOM 706 C CA . GLN A 1 90 ? 17.844 -17.672 -1.213 1 95.5 90 GLN A CA 1
ATOM 707 C C . GLN A 1 90 ? 16.578 -16.828 -1.342 1 95.5 90 GLN A C 1
ATOM 709 O O . GLN A 1 90 ? 16.641 -15.602 -1.201 1 95.5 90 GLN A O 1
ATOM 714 N N . PRO A 1 91 ? 15.461 -17.516 -1.536 1 97.12 91 PRO A N 1
ATOM 715 C CA . PRO A 1 91 ? 14.219 -16.766 -1.701 1 97.12 91 PRO A CA 1
ATOM 716 C C . PRO A 1 91 ? 13.93 -15.836 -0.519 1 97.12 91 PRO A C 1
ATOM 718 O O . PRO A 1 91 ? 13.477 -14.703 -0.71 1 97.12 91 PRO A O 1
ATOM 721 N N . TRP A 1 92 ? 14.25 -16.312 0.659 1 97.88 92 TRP A N 1
ATOM 722 C CA . TRP A 1 92 ? 13.992 -15.523 1.856 1 97.88 92 TRP A CA 1
ATOM 723 C C . TRP A 1 92 ? 14.766 -14.211 1.821 1 97.88 92 TRP A C 1
ATOM 725 O O . TRP A 1 92 ? 14.203 -13.148 2.084 1 97.88 92 TRP A O 1
ATOM 735 N N . PHE A 1 93 ? 16.016 -14.281 1.487 1 98.06 93 PHE A N 1
ATOM 736 C CA . PHE A 1 93 ? 16.859 -13.086 1.426 1 98.06 93 PHE A CA 1
ATOM 737 C C . PHE A 1 93 ? 16.359 -12.125 0.353 1 98.06 93 PHE A C 1
ATOM 739 O O . PHE A 1 93 ? 16.312 -10.914 0.564 1 98.06 93 PHE A O 1
ATOM 746 N N . CYS A 1 94 ? 15.984 -12.648 -0.785 1 97.94 94 CYS A N 1
ATOM 747 C CA . CYS A 1 94 ? 15.5 -11.82 -1.885 1 97.94 94 CYS A CA 1
ATOM 748 C C . CYS A 1 94 ? 14.227 -11.086 -1.492 1 97.94 94 CYS A C 1
ATOM 750 O O . CYS A 1 94 ? 14.078 -9.891 -1.775 1 97.94 94 CYS A O 1
ATOM 752 N N . ALA A 1 95 ? 13.273 -11.836 -0.825 1 98.62 95 ALA A N 1
ATOM 753 C CA . ALA A 1 95 ? 12.047 -11.211 -0.354 1 98.62 95 ALA A CA 1
ATOM 754 C C . ALA A 1 95 ? 12.344 -10.125 0.677 1 98.62 95 ALA A C 1
ATOM 75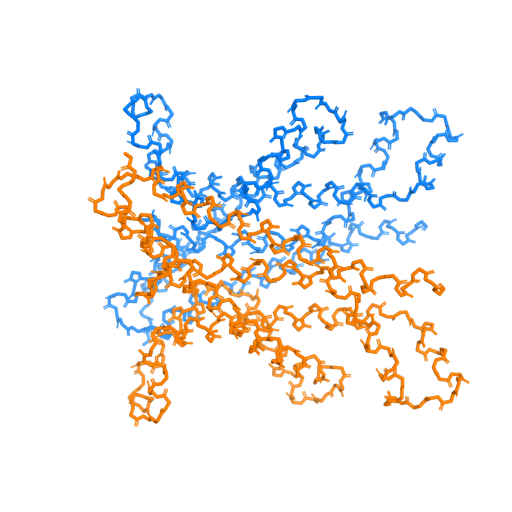6 O O . ALA A 1 95 ? 11.805 -9.016 0.599 1 98.62 95 ALA A O 1
ATOM 757 N N . MET A 1 96 ? 13.234 -10.461 1.608 1 98.69 96 MET A N 1
ATOM 758 C CA . MET A 1 96 ? 13.633 -9.508 2.646 1 98.69 96 MET A CA 1
ATOM 759 C C . MET A 1 96 ? 14.258 -8.266 2.035 1 98.69 96 MET A C 1
ATOM 761 O O . MET A 1 96 ? 13.922 -7.141 2.418 1 98.69 96 MET A O 1
ATOM 765 N N . LEU A 1 97 ? 15.078 -8.438 1.101 1 98.62 97 LEU A N 1
ATOM 766 C CA . LEU A 1 97 ? 15.773 -7.328 0.464 1 98.62 97 LEU A CA 1
ATOM 767 C C . LEU A 1 97 ? 14.797 -6.434 -0.293 1 98.62 97 LEU A C 1
ATOM 769 O O . LEU A 1 97 ? 14.867 -5.207 -0.195 1 98.62 97 LEU A O 1
ATOM 773 N N . ALA A 1 98 ? 13.914 -7.035 -1.09 1 98.75 98 ALA A N 1
ATOM 774 C CA . ALA A 1 98 ? 12.914 -6.266 -1.831 1 98.75 98 ALA A CA 1
ATOM 775 C C . ALA A 1 98 ? 12.023 -5.465 -0.886 1 98.75 98 ALA A C 1
ATOM 777 O O . ALA A 1 98 ? 11.773 -4.281 -1.116 1 98.75 98 ALA A O 1
ATOM 778 N N . LEU A 1 99 ? 11.578 -6.113 0.206 1 98.88 99 LEU A N 1
ATOM 779 C CA . LEU A 1 99 ? 10.758 -5.453 1.211 1 98.88 99 LEU A CA 1
ATOM 780 C C . LEU A 1 99 ? 11.523 -4.324 1.889 1 98.88 99 LEU A C 1
ATOM 782 O O . LEU A 1 99 ? 10.984 -3.232 2.094 1 98.88 99 LEU A O 1
ATOM 786 N N . ALA A 1 100 ? 12.75 -4.59 2.176 1 98.94 100 ALA A N 1
ATOM 787 C CA . ALA A 1 100 ? 13.586 -3.609 2.865 1 98.94 100 ALA A CA 1
ATOM 788 C C . ALA A 1 100 ? 13.812 -2.377 1.997 1 98.94 100 ALA A C 1
ATOM 790 O O . ALA A 1 100 ? 13.703 -1.244 2.475 1 98.94 100 ALA A O 1
ATOM 791 N N . LEU A 1 101 ? 14.141 -2.572 0.78 1 98.81 101 LEU A N 1
ATOM 792 C CA . LEU A 1 101 ? 14.391 -1.458 -0.129 1 98.81 101 LEU A CA 1
ATOM 793 C C . LEU A 1 101 ? 13.109 -0.675 -0.389 1 98.81 101 LEU A C 1
ATOM 795 O O . LEU A 1 101 ? 13.125 0.556 -0.449 1 98.81 101 LEU A O 1
ATOM 799 N N . ASN A 1 102 ? 12.023 -1.4 -0.503 1 98.81 102 ASN A N 1
ATOM 800 C CA . ASN A 1 102 ? 10.727 -0.763 -0.687 1 98.81 102 ASN A CA 1
ATOM 801 C C . ASN A 1 102 ? 10.367 0.128 0.5 1 98.81 102 ASN A C 1
ATOM 803 O O . ASN A 1 102 ? 10.07 1.312 0.325 1 98.81 102 ASN A O 1
ATOM 807 N N . THR A 1 103 ? 10.422 -0.437 1.693 1 98.81 103 THR A N 1
ATOM 808 C CA . THR A 1 103 ? 10.055 0.34 2.871 1 98.81 103 THR A CA 1
ATOM 809 C C . THR A 1 103 ? 11.078 1.445 3.131 1 98.81 103 THR A C 1
ATOM 811 O O . THR A 1 103 ? 10.727 2.508 3.648 1 98.81 103 THR A O 1
ATOM 814 N N . ALA A 1 104 ? 12.336 1.208 2.756 1 98.81 104 ALA A N 1
ATOM 815 C CA . ALA A 1 104 ? 13.328 2.264 2.891 1 98.81 104 ALA A CA 1
ATOM 816 C C . ALA A 1 104 ? 12.945 3.492 2.072 1 98.81 104 ALA A C 1
ATOM 818 O O . ALA A 1 104 ? 13.055 4.625 2.549 1 98.81 104 ALA A O 1
ATOM 819 N N . ALA A 1 105 ? 12.547 3.281 0.875 1 98.75 105 ALA A N 1
ATOM 820 C CA . ALA A 1 105 ? 12.141 4.379 -0 1 98.75 105 ALA A CA 1
ATOM 821 C C . ALA A 1 105 ? 10.945 5.125 0.574 1 98.75 105 ALA A C 1
ATOM 823 O O . ALA A 1 105 ? 10.969 6.352 0.701 1 98.75 105 ALA A O 1
ATOM 824 N N . TYR A 1 106 ? 9.938 4.41 0.989 1 98.12 106 TYR A N 1
ATOM 825 C CA . TYR A 1 106 ? 8.742 5.027 1.558 1 98.12 106 TYR A CA 1
ATOM 826 C C . TYR A 1 106 ? 9.07 5.742 2.865 1 98.12 106 TYR A C 1
ATOM 828 O O . TYR A 1 106 ? 8.617 6.867 3.096 1 98.12 106 TYR A O 1
ATOM 836 N N . SER A 1 107 ? 9.844 5.113 3.666 1 98.19 107 SER A N 1
ATOM 837 C CA . SER A 1 107 ? 10.203 5.691 4.957 1 98.19 107 SER A CA 1
ATOM 838 C C . SER A 1 107 ? 11.062 6.938 4.785 1 98.19 107 SER A C 1
ATOM 840 O O . SER A 1 107 ? 10.93 7.898 5.547 1 98.19 107 SER A O 1
ATOM 842 N N . THR A 1 108 ? 11.922 6.91 3.822 1 97.69 108 THR A N 1
ATOM 843 C CA . THR A 1 108 ? 12.727 8.094 3.551 1 97.69 108 THR A CA 1
ATOM 844 C C . THR A 1 108 ? 11.844 9.289 3.211 1 97.69 108 THR A C 1
ATOM 846 O O . THR A 1 108 ? 12.062 10.391 3.711 1 97.69 108 THR A O 1
ATOM 849 N N . GLN A 1 109 ? 10.867 9.086 2.404 1 96.25 109 GLN A N 1
ATOM 850 C CA . GLN A 1 109 ? 9.922 10.148 2.074 1 96.25 109 GLN A CA 1
ATOM 851 C C . GLN A 1 109 ? 9.203 10.656 3.322 1 96.25 109 GLN A C 1
ATOM 853 O O . GLN A 1 109 ? 9.008 11.859 3.484 1 96.25 109 GLN A O 1
ATOM 858 N N . LEU A 1 110 ? 8.836 9.734 4.137 1 95.69 110 LEU A N 1
ATOM 859 C CA . LEU A 1 110 ? 8.141 10.086 5.367 1 95.69 110 LEU A CA 1
ATOM 860 C C . LEU A 1 110 ? 9.031 10.914 6.285 1 95.69 110 LEU A C 1
ATOM 862 O O . LEU A 1 110 ? 8.609 11.945 6.809 1 95.69 110 LEU A O 1
ATOM 866 N N . PHE A 1 111 ? 10.25 10.484 6.391 1 95.75 111 PHE A N 1
ATOM 867 C CA . PHE A 1 111 ? 11.188 11.156 7.277 1 95.75 111 PHE A CA 1
ATOM 868 C C . PHE A 1 111 ? 11.578 12.516 6.719 1 95.75 111 PHE A C 1
ATOM 870 O O . PHE A 1 111 ? 11.625 13.508 7.453 1 95.75 111 PHE A O 1
ATOM 877 N N . LYS A 1 112 ? 11.898 12.57 5.484 1 95.38 112 LYS A N 1
ATOM 878 C CA . LYS A 1 112 ? 12.227 13.844 4.844 1 95.38 112 LYS A CA 1
ATOM 879 C C . LYS A 1 112 ? 11.047 14.82 4.926 1 95.38 112 LYS A C 1
ATOM 881 O O . LYS A 1 112 ? 11.242 16.016 5.176 1 95.38 112 LYS A O 1
ATOM 886 N N . GLY A 1 113 ? 9.875 14.242 4.73 1 94.19 113 GLY A N 1
ATOM 887 C CA . GLY A 1 113 ? 8.68 15.062 4.867 1 94.19 113 GLY A CA 1
ATOM 888 C C . GLY A 1 113 ? 8.508 15.633 6.262 1 94.19 113 GLY A C 1
ATOM 889 O O . GLY A 1 113 ? 8.172 16.812 6.422 1 94.19 113 GLY A O 1
ATOM 890 N N . ALA A 1 114 ? 8.688 14.828 7.234 1 93.56 114 ALA A N 1
ATOM 891 C CA . ALA A 1 114 ? 8.602 15.281 8.625 1 93.56 114 ALA A CA 1
ATOM 892 C C . ALA A 1 114 ? 9.648 16.359 8.914 1 93.56 114 ALA A C 1
ATOM 894 O O . ALA A 1 114 ? 9.375 17.312 9.641 1 93.56 114 ALA A O 1
ATOM 895 N N . PHE A 1 115 ? 10.797 16.219 8.352 1 93.44 115 PHE A N 1
ATOM 896 C CA . PHE A 1 115 ? 11.867 17.203 8.492 1 93.44 115 PHE A CA 1
ATOM 897 C C . PHE A 1 115 ? 11.469 18.531 7.859 1 93.44 115 PHE A C 1
ATOM 899 O O . PHE A 1 115 ? 11.648 19.594 8.461 1 93.44 115 PHE A O 1
ATOM 906 N N . ASN A 1 116 ? 10.875 18.469 6.695 1 93.81 116 ASN A N 1
ATOM 907 C CA . ASN A 1 116 ? 10.484 19.672 5.965 1 93.81 116 ASN A CA 1
ATOM 908 C C . ASN A 1 116 ? 9.32 20.391 6.645 1 93.81 116 ASN A C 1
ATOM 910 O O . ASN A 1 116 ? 9.109 21.578 6.43 1 93.81 116 ASN A O 1
ATOM 914 N N . ALA A 1 117 ? 8.617 19.656 7.398 1 91.81 117 ALA A N 1
ATOM 915 C CA . ALA A 1 117 ? 7.434 20.219 8.039 1 91.81 117 ALA A CA 1
ATOM 916 C C . ALA A 1 117 ? 7.809 21.031 9.273 1 91.81 117 ALA A C 1
ATOM 918 O O . ALA A 1 117 ? 6.965 21.719 9.859 1 91.81 117 ALA A O 1
ATOM 919 N N . ILE A 1 118 ? 9.023 21.031 9.664 1 91.88 118 ILE A N 1
ATOM 920 C CA . ILE A 1 118 ? 9.469 21.844 10.789 1 91.88 118 ILE A CA 1
ATOM 921 C C . ILE A 1 118 ? 9.289 23.328 10.461 1 91.88 118 ILE A C 1
ATOM 923 O O . ILE A 1 118 ? 9.828 23.812 9.461 1 91.88 118 ILE A O 1
ATOM 927 N N . PRO A 1 119 ? 8.562 23.969 11.32 1 91.25 119 PRO A N 1
ATOM 928 C CA . PRO A 1 119 ? 8.328 25.375 11.047 1 91.25 119 PRO A CA 1
ATOM 929 C C . PRO A 1 119 ? 9.617 26.203 10.984 1 91.25 119 PRO A C 1
ATOM 931 O O . PRO A 1 119 ? 10.547 25.938 11.758 1 91.25 119 PRO A O 1
ATOM 934 N N . SER A 1 120 ? 9.562 27.172 10.164 1 91.5 120 SER A N 1
ATOM 935 C CA . SER A 1 120 ? 10.734 28.016 9.992 1 91.5 120 SER A CA 1
ATOM 936 C C . SER A 1 120 ? 11.094 28.734 11.289 1 91.5 120 SER A C 1
ATOM 938 O O . SER A 1 120 ? 12.266 29 11.555 1 91.5 120 SER A O 1
ATOM 940 N N . GLY A 1 121 ? 10.047 28.984 12 1 91.94 121 GLY A N 1
ATOM 941 C CA . GLY A 1 121 ? 10.266 29.641 13.281 1 91.94 121 GLY A CA 1
ATOM 942 C C . GLY A 1 121 ? 11.18 28.859 14.203 1 91.94 121 GLY A C 1
ATOM 943 O O . GLY A 1 121 ? 11.984 29.453 14.93 1 91.94 121 GLY A O 1
ATOM 944 N N . GLN A 1 122 ? 11.102 27.578 14.148 1 91.5 122 GLN A N 1
ATOM 945 C CA . GLN A 1 122 ? 11.953 26.75 14.992 1 91.5 122 GLN A CA 1
ATOM 946 C C . GLN A 1 122 ? 13.406 26.828 14.555 1 91.5 122 GLN A C 1
ATOM 948 O O . GLN A 1 122 ? 14.312 26.859 15.391 1 91.5 122 GLN A O 1
ATOM 953 N N . TRP A 1 123 ? 13.586 26.938 13.289 1 91.25 123 TRP A N 1
ATOM 954 C CA . TRP A 1 123 ? 14.938 27.109 12.766 1 91.25 123 TRP A CA 1
ATOM 955 C C . TRP A 1 123 ? 15.516 28.469 13.172 1 91.25 123 TRP A C 1
ATOM 957 O O . TRP A 1 123 ? 16.672 28.547 13.586 1 91.25 123 TRP A O 1
ATOM 967 N N . LEU A 1 124 ? 14.648 29.438 13.086 1 93.44 124 LEU A N 1
ATOM 968 C CA . LEU A 1 124 ? 15.055 30.781 13.453 1 93.44 124 LEU A CA 1
ATOM 969 C C . LEU A 1 124 ? 15.359 30.875 14.945 1 93.44 124 LEU A C 1
ATOM 971 O O . LEU A 1 124 ? 16.281 31.578 15.352 1 93.44 124 LEU A O 1
ATOM 975 N N . ALA A 1 125 ? 14.516 30.156 15.656 1 94.69 125 ALA A N 1
ATOM 976 C CA . ALA A 1 125 ? 14.727 30.141 17.109 1 94.69 125 ALA A CA 1
ATOM 977 C C . ALA A 1 125 ? 16.094 29.547 17.453 1 94.69 125 ALA A C 1
ATOM 979 O O . ALA A 1 125 ? 16.797 30.062 18.312 1 94.69 125 ALA A O 1
ATOM 980 N N . CYS A 1 126 ? 16.484 28.547 16.781 1 93.88 126 CYS A N 1
ATOM 981 C CA . CYS A 1 126 ? 17.797 27.922 17 1 93.88 126 CYS A CA 1
ATOM 982 C C . CYS A 1 126 ? 18.922 28.875 16.609 1 93.88 126 CYS A C 1
ATOM 984 O O . CYS A 1 126 ? 19.891 29.031 17.344 1 93.88 126 CYS A O 1
ATOM 986 N N . ARG A 1 127 ? 18.75 29.609 15.578 1 92.56 127 ARG A N 1
ATOM 987 C CA . ARG A 1 127 ? 19.75 30.562 15.109 1 92.56 127 ARG A CA 1
ATOM 988 C C . ARG A 1 127 ? 19.875 31.75 16.062 1 92.56 127 ARG A C 1
ATOM 990 O O . ARG A 1 127 ? 20.969 32.25 16.297 1 92.56 127 ARG A O 1
ATOM 997 N N . ALA A 1 128 ? 18.75 32.125 16.469 1 96 128 ALA A N 1
ATOM 998 C CA . ALA A 1 128 ? 18.719 33.25 17.406 1 96 128 ALA A CA 1
ATOM 999 C C . ALA A 1 128 ? 19.469 32.938 18.688 1 96 128 ALA A C 1
ATOM 1001 O O . ALA A 1 128 ? 20.047 33.812 19.328 1 96 128 ALA A O 1
ATOM 1002 N N . LEU A 1 129 ? 19.453 31.688 19.047 1 96 129 LEU A N 1
ATOM 1003 C CA . LEU A 1 129 ? 20.141 31.219 20.234 1 96 129 LEU A CA 1
ATOM 1004 C C . LEU A 1 129 ? 21.625 30.969 19.953 1 96 129 LEU A C 1
ATOM 1006 O O . LEU A 1 129 ? 22.359 30.516 20.828 1 96 129 LEU A O 1
ATOM 1010 N N . GLY A 1 130 ? 22.047 31.203 18.688 1 94.88 130 GLY A N 1
ATOM 1011 C CA . GLY A 1 130 ? 23.453 31.078 18.297 1 94.88 130 GLY A CA 1
ATOM 1012 C C . GLY A 1 130 ? 23.844 29.672 17.891 1 94.88 130 GLY A C 1
ATOM 1013 O O . GLY A 1 130 ? 25.031 29.375 17.766 1 94.88 130 GLY A O 1
ATOM 1014 N N . MET A 1 131 ? 22.906 28.812 17.703 1 94.31 131 MET A N 1
ATOM 1015 C CA . MET A 1 131 ? 23.188 27.422 17.344 1 94.31 131 MET A CA 1
ATOM 1016 C C . MET A 1 131 ? 23.625 27.312 15.891 1 94.31 131 MET A C 1
ATOM 1018 O O . MET A 1 131 ? 23.094 28.016 15.023 1 94.31 131 MET A O 1
ATOM 1022 N N . ASN A 1 132 ? 24.672 26.469 15.688 1 93.31 132 ASN A N 1
ATOM 1023 C CA . ASN A 1 132 ? 25.047 26.156 14.312 1 93.31 132 ASN A CA 1
ATOM 1024 C C . ASN A 1 132 ? 24.172 25.031 13.734 1 93.31 132 ASN A C 1
ATOM 1026 O O . ASN A 1 132 ? 23.25 24.562 14.398 1 93.31 132 ASN A O 1
ATOM 1030 N N . THR A 1 133 ? 24.422 24.656 12.5 1 87.12 133 THR A N 1
ATOM 1031 C CA . THR A 1 133 ? 23.594 23.703 11.789 1 87.12 133 THR A CA 1
ATOM 1032 C C . THR A 1 133 ? 23.578 22.359 12.508 1 87.12 133 THR A C 1
ATOM 1034 O O . THR A 1 133 ? 22.516 21.734 12.664 1 87.12 133 THR A O 1
ATOM 1037 N N . ARG A 1 134 ? 24.672 21.953 12.914 1 89.38 134 ARG A N 1
ATOM 1038 C CA . ARG A 1 134 ? 24.766 20.672 13.594 1 89.38 134 ARG A CA 1
ATOM 1039 C C . ARG A 1 134 ? 24 20.688 14.914 1 89.38 134 ARG A C 1
ATOM 1041 O O . ARG A 1 134 ? 23.344 19.703 15.258 1 89.38 134 ARG A O 1
ATOM 1048 N N . GLN A 1 135 ? 24.109 21.766 15.633 1 92.44 135 GLN A N 1
ATOM 1049 C CA . GLN A 1 135 ? 23.391 21.938 16.891 1 92.44 135 GLN A CA 1
ATOM 1050 C C . GLN A 1 135 ? 21.891 22 16.656 1 92.44 135 GLN A C 1
ATOM 1052 O O . GLN A 1 135 ? 21.109 21.375 17.391 1 92.44 135 GLN A O 1
ATOM 1057 N N . SER A 1 136 ? 21.531 22.75 15.594 1 92.25 136 SER A N 1
ATOM 1058 C CA . SER A 1 136 ? 20.125 22.875 15.266 1 92.25 136 SER A CA 1
ATOM 1059 C C . SER A 1 136 ? 19.516 21.516 14.898 1 92.25 136 SER A C 1
ATOM 1061 O O . SER A 1 136 ? 18.406 21.188 15.328 1 92.25 136 SER A O 1
ATOM 1063 N N . LEU A 1 137 ? 20.312 20.75 14.195 1 88.75 137 LEU A N 1
ATOM 1064 C CA . LEU A 1 137 ? 19.844 19.422 13.797 1 88.75 137 LEU A CA 1
ATOM 1065 C C . LEU A 1 137 ? 19.703 18.5 15 1 88.75 137 LEU A C 1
ATOM 1067 O O . LEU A 1 137 ? 18.797 17.672 15.055 1 88.75 137 LEU A O 1
ATOM 1071 N N . GLY A 1 138 ? 20.562 18.656 15.875 1 88.94 138 GLY A N 1
ATOM 1072 C CA . GLY A 1 138 ? 20.5 17.875 17.094 1 88.94 138 GLY A CA 1
ATOM 1073 C C . GLY A 1 138 ? 19.219 18.109 17.875 1 88.94 138 GLY A C 1
ATOM 1074 O O . GLY A 1 138 ? 18.719 17.219 18.562 1 88.94 138 GLY A O 1
ATOM 1075 N N . VAL A 1 139 ? 18.641 19.312 17.734 1 88.94 139 VAL A N 1
ATOM 1076 C CA . VAL A 1 139 ? 17.438 19.688 18.453 1 88.94 139 VAL A CA 1
ATOM 1077 C C . VAL A 1 139 ? 16.203 19.391 17.609 1 88.94 139 VAL A C 1
ATOM 1079 O O . VAL A 1 139 ? 15.203 18.891 18.125 1 88.94 139 VAL A O 1
ATOM 1082 N N . LEU A 1 140 ? 16.312 19.609 16.344 1 90.69 140 LEU A N 1
ATOM 1083 C CA . LEU A 1 140 ? 15.133 19.609 15.492 1 90.69 140 LEU A CA 1
ATOM 1084 C C . LEU A 1 140 ? 14.867 18.203 14.945 1 90.69 140 LEU A C 1
ATOM 1086 O O . LEU A 1 140 ? 13.719 17.828 14.703 1 90.69 140 LEU A O 1
ATOM 1090 N N . LEU A 1 141 ? 15.875 17.406 14.844 1 88.44 141 LEU A N 1
ATOM 1091 C CA . LEU A 1 141 ? 15.727 16.109 14.211 1 88.44 141 LEU A CA 1
ATOM 1092 C C . LEU A 1 141 ? 14.898 15.172 15.086 1 88.44 141 LEU A C 1
ATOM 1094 O O . LEU A 1 141 ? 13.992 14.492 14.594 1 88.44 141 LEU A O 1
ATOM 1098 N N . PRO A 1 142 ? 15.297 15.117 16.359 1 85.12 142 PRO A N 1
ATOM 1099 C CA . PRO A 1 142 ? 14.461 14.281 17.219 1 85.12 142 PRO A CA 1
ATOM 1100 C C . PRO A 1 142 ? 12.992 14.695 17.203 1 85.12 142 PRO A C 1
ATOM 1102 O O . PRO A 1 142 ? 12.102 13.844 17.281 1 85.12 142 PRO A O 1
ATOM 1105 N N . PHE A 1 143 ? 12.75 15.977 17.062 1 85.88 143 PHE A N 1
ATOM 1106 C CA . PHE A 1 143 ? 11.391 16.5 16.984 1 85.88 143 PHE A CA 1
ATOM 1107 C C . PHE A 1 143 ? 10.711 16.047 15.703 1 85.88 143 PHE A C 1
ATOM 1109 O O . PHE A 1 143 ? 9.555 15.625 15.719 1 85.88 143 PHE A O 1
ATOM 1116 N N . ALA A 1 144 ? 11.453 16.062 14.688 1 88.69 144 ALA A N 1
ATOM 1117 C CA . ALA A 1 144 ? 10.922 15.664 13.391 1 88.69 144 ALA A CA 1
ATOM 1118 C C . ALA A 1 144 ? 10.594 14.172 13.359 1 88.69 144 ALA A C 1
ATOM 1120 O O . ALA A 1 144 ? 9.57 13.766 12.805 1 88.69 144 ALA A O 1
ATOM 1121 N N . ILE A 1 145 ? 11.406 13.406 13.977 1 87.38 145 ILE A N 1
ATOM 1122 C CA . ILE A 1 145 ? 11.219 11.953 14.016 1 87.38 145 ILE A CA 1
ATOM 1123 C C . ILE A 1 145 ? 9.969 11.617 14.812 1 87.38 145 ILE A C 1
ATOM 1125 O O . ILE A 1 145 ? 9.188 10.742 14.422 1 87.38 145 ILE A O 1
ATOM 1129 N N . ARG A 1 146 ? 9.797 12.281 15.883 1 88.5 146 ARG A N 1
ATOM 1130 C CA . ARG A 1 146 ? 8.617 12.055 16.719 1 88.5 146 ARG A CA 1
ATOM 1131 C C . ARG A 1 146 ? 7.34 12.375 15.953 1 88.5 146 ARG A C 1
ATOM 1133 O O . ARG A 1 146 ? 6.332 11.68 16.109 1 88.5 146 ARG A O 1
ATOM 1140 N N . ARG A 1 147 ? 7.438 13.328 15.109 1 88.88 147 ARG A N 1
ATOM 1141 C CA . ARG A 1 147 ? 6.273 13.734 14.336 1 88.88 147 ARG A CA 1
ATOM 1142 C C . ARG A 1 147 ? 5.992 12.742 13.211 1 88.88 147 ARG A C 1
ATOM 1144 O O . ARG A 1 147 ? 4.879 12.695 12.688 1 88.88 147 ARG A O 1
ATOM 1151 N N . ALA A 1 148 ? 6.969 11.898 12.883 1 93 148 ALA A N 1
ATOM 1152 C CA . ALA A 1 148 ? 6.824 10.945 11.789 1 93 148 ALA A CA 1
ATOM 1153 C C . ALA A 1 148 ? 6.289 9.609 12.297 1 93 148 ALA A C 1
ATOM 1155 O O . ALA A 1 148 ? 5.906 8.742 11.5 1 93 148 ALA A O 1
ATOM 1156 N N . VAL A 1 149 ? 6.137 9.461 13.594 1 92 149 VAL A N 1
ATOM 1157 C CA . VAL A 1 149 ? 5.848 8.172 14.211 1 92 149 VAL A CA 1
ATOM 1158 C C . VAL A 1 149 ? 4.488 7.66 13.742 1 92 149 VAL A C 1
ATOM 1160 O O . VAL A 1 149 ? 4.359 6.508 13.32 1 92 149 VAL A O 1
ATOM 1163 N N . PRO A 1 150 ? 3.445 8.484 13.719 1 89.88 150 PRO A N 1
ATOM 1164 C CA . PRO A 1 150 ? 2.143 7.98 13.273 1 89.88 150 PRO A CA 1
ATOM 1165 C C . PRO A 1 150 ? 2.168 7.469 11.836 1 89.88 150 PRO A C 1
ATOM 1167 O O . PRO A 1 150 ? 1.631 6.398 11.547 1 89.88 150 PRO A O 1
ATOM 1170 N N . ALA A 1 151 ? 2.77 8.219 10.977 1 91.88 151 ALA A N 1
ATOM 1171 C CA . ALA A 1 151 ? 2.869 7.812 9.578 1 91.88 151 ALA A CA 1
ATOM 1172 C C . ALA A 1 151 ? 3.736 6.566 9.43 1 91.88 151 ALA A C 1
ATOM 1174 O O . ALA A 1 151 ? 3.467 5.711 8.586 1 91.88 151 ALA A O 1
ATOM 1175 N N . TYR A 1 152 ? 4.75 6.461 10.219 1 95.5 152 TYR A N 1
ATOM 1176 C CA . TYR A 1 152 ? 5.637 5.305 10.156 1 95.5 152 TYR A CA 1
ATOM 1177 C C . TYR A 1 152 ? 4.926 4.043 10.625 1 95.5 152 TYR A C 1
ATOM 1179 O O . TYR A 1 152 ? 5.184 2.949 10.109 1 95.5 152 TYR A O 1
ATOM 1187 N N . SER A 1 153 ? 4.02 4.18 11.625 1 95.38 153 SER A N 1
ATOM 1188 C CA . SER A 1 153 ? 3.213 3.057 12.086 1 95.38 153 SER A CA 1
ATOM 1189 C C . SER A 1 153 ? 2.443 2.418 10.938 1 95.38 153 SER A C 1
ATOM 1191 O O . SER A 1 153 ? 2.377 1.191 10.836 1 95.38 153 SER A O 1
ATOM 1193 N N . ASN A 1 154 ? 1.909 3.232 10.109 1 94.75 154 ASN A N 1
ATOM 1194 C CA . ASN A 1 154 ? 1.197 2.73 8.938 1 94.75 154 ASN A CA 1
ATOM 1195 C C . ASN A 1 154 ? 2.135 1.992 7.984 1 94.75 154 ASN A C 1
ATOM 1197 O O . ASN A 1 154 ? 1.747 0.994 7.375 1 94.75 154 ASN A O 1
ATOM 1201 N N . GLU A 1 155 ? 3.328 2.521 7.836 1 97.19 155 GLU A N 1
ATOM 1202 C CA . GLU A 1 155 ? 4.32 1.883 6.98 1 97.19 155 GLU A CA 1
ATOM 1203 C C . GLU A 1 155 ? 4.664 0.482 7.48 1 97.19 155 GLU A C 1
ATOM 1205 O O . GLU A 1 155 ? 4.797 -0.451 6.688 1 97.19 155 GLU A O 1
ATOM 1210 N N . VAL A 1 156 ? 4.758 0.334 8.766 1 98.19 156 VAL A N 1
ATOM 1211 C CA . VAL A 1 156 ? 5.066 -0.962 9.359 1 98.19 156 VAL A CA 1
ATOM 1212 C C . VAL A 1 156 ? 3.959 -1.96 9.023 1 98.19 156 VAL A C 1
ATOM 1214 O O . VAL A 1 156 ? 4.234 -3.102 8.648 1 98.19 156 VAL A O 1
ATOM 1217 N N . ILE A 1 157 ? 2.777 -1.526 9.148 1 98.06 157 ILE A N 1
ATOM 1218 C CA . ILE A 1 157 ? 1.62 -2.371 8.875 1 98.06 157 ILE A CA 1
ATOM 1219 C C . ILE A 1 157 ? 1.606 -2.766 7.402 1 98.06 157 ILE A C 1
ATOM 1221 O O . ILE A 1 157 ? 1.331 -3.918 7.062 1 98.06 157 ILE A O 1
ATOM 1225 N N . LEU A 1 158 ? 1.953 -1.861 6.543 1 98 158 LEU A N 1
ATOM 1226 C CA . LEU A 1 158 ? 1.981 -2.123 5.109 1 98 158 LEU A CA 1
ATOM 1227 C C . LEU A 1 158 ? 3.064 -3.139 4.762 1 98 158 LEU A C 1
ATOM 1229 O O . LEU A 1 158 ? 2.871 -3.986 3.889 1 98 158 LEU A O 1
ATOM 1233 N N . VAL A 1 159 ? 4.191 -3.012 5.473 1 98.81 159 VAL A N 1
ATOM 1234 C CA . VAL A 1 159 ? 5.277 -3.959 5.234 1 98.81 159 VAL A CA 1
ATOM 1235 C C . VAL A 1 159 ? 4.828 -5.367 5.625 1 98.81 159 VAL A C 1
ATOM 1237 O O . VAL A 1 159 ? 5.047 -6.324 4.879 1 98.81 159 VAL A O 1
ATOM 1240 N N . PHE A 1 160 ? 4.191 -5.477 6.773 1 98.88 160 PHE A N 1
ATOM 1241 C CA . PHE A 1 160 ? 3.701 -6.777 7.211 1 98.88 160 PHE A CA 1
ATOM 1242 C C . PHE A 1 160 ? 2.736 -7.363 6.191 1 98.88 160 PHE A C 1
ATOM 1244 O O . PHE A 1 160 ? 2.863 -8.531 5.809 1 98.88 160 PHE A O 1
ATOM 1251 N N . LYS A 1 161 ? 1.754 -6.625 5.746 1 98.62 161 LYS A N 1
ATOM 1252 C CA . LYS A 1 161 ? 0.815 -7.102 4.734 1 98.62 161 LYS A CA 1
ATOM 1253 C C . LYS A 1 161 ? 1.532 -7.422 3.426 1 98.62 161 LYS A C 1
ATOM 1255 O O . LYS A 1 161 ? 1.143 -8.344 2.709 1 98.62 161 LYS A O 1
ATOM 1260 N N . GLY A 1 162 ? 2.615 -6.691 3.154 1 98.69 162 GLY A N 1
ATOM 1261 C CA . GLY A 1 162 ? 3.402 -6.898 1.949 1 98.69 162 GLY A CA 1
ATOM 1262 C C . GLY A 1 162 ? 4.141 -8.227 1.941 1 98.69 162 GLY A C 1
ATOM 1263 O O . GLY A 1 162 ? 4.496 -8.734 0.878 1 98.69 162 GLY A O 1
ATOM 1264 N N . THR A 1 163 ? 4.359 -8.789 3.135 1 98.81 163 THR A N 1
ATOM 1265 C CA . THR A 1 163 ? 5.043 -10.078 3.197 1 98.81 163 THR A CA 1
ATOM 1266 C C . THR A 1 163 ? 4.23 -11.156 2.484 1 98.81 163 THR A C 1
ATOM 1268 O O . THR A 1 163 ? 4.781 -12.172 2.061 1 98.81 163 THR A O 1
ATOM 1271 N N . SER A 1 164 ? 2.928 -10.914 2.363 1 98.81 164 SER A N 1
ATOM 1272 C CA . SER A 1 164 ? 2.098 -11.898 1.679 1 98.81 164 SER A CA 1
ATOM 1273 C C . SER A 1 164 ? 2.592 -12.148 0.258 1 98.81 164 SER A C 1
ATOM 1275 O O . SER A 1 164 ? 2.412 -13.242 -0.284 1 98.81 164 SER A O 1
ATOM 1277 N N . LEU A 1 165 ? 3.275 -11.188 -0.332 1 98.56 165 LEU A N 1
ATOM 1278 C CA . LEU A 1 165 ? 3.729 -11.273 -1.715 1 98.56 165 LEU A CA 1
ATOM 1279 C C . LEU A 1 165 ? 4.949 -12.18 -1.827 1 98.56 165 LEU A C 1
ATOM 1281 O O . LEU A 1 165 ? 5.305 -12.617 -2.924 1 98.56 165 LEU A O 1
ATOM 1285 N N . ALA A 1 166 ? 5.59 -12.477 -0.694 1 98.12 166 ALA A N 1
ATOM 1286 C CA . ALA A 1 166 ? 6.695 -13.43 -0.685 1 98.12 166 ALA A CA 1
ATOM 1287 C C . ALA A 1 166 ? 6.227 -14.812 -1.126 1 98.12 166 ALA A C 1
ATOM 1289 O O . ALA A 1 166 ? 7.012 -15.602 -1.663 1 98.12 166 ALA A O 1
ATOM 1290 N N . SER A 1 167 ? 4.953 -15.094 -0.963 1 97.88 167 SER A N 1
ATOM 1291 C CA . SER A 1 167 ? 4.375 -16.375 -1.336 1 97.88 167 SER A CA 1
ATOM 1292 C C . SER A 1 167 ? 4.465 -16.609 -2.842 1 97.88 167 SER A C 1
ATOM 1294 O O . SER A 1 167 ? 4.316 -17.75 -3.311 1 97.88 167 SER A O 1
ATOM 1296 N N . THR A 1 168 ? 4.738 -15.531 -3.586 1 96 168 THR A N 1
ATOM 1297 C CA . THR A 1 168 ? 4.777 -15.648 -5.039 1 96 168 THR A CA 1
ATOM 1298 C C . THR A 1 168 ? 6.133 -16.172 -5.508 1 96 168 THR A C 1
ATOM 1300 O O . THR A 1 168 ? 6.305 -16.516 -6.68 1 96 168 THR A O 1
ATOM 1303 N N . ILE A 1 169 ? 7.215 -16.141 -4.598 1 94.5 169 ILE A N 1
ATOM 1304 C CA . ILE A 1 169 ? 8.539 -16.656 -4.93 1 94.5 169 ILE A CA 1
ATOM 1305 C C . ILE A 1 169 ? 8.898 -17.812 -3.992 1 94.5 169 ILE A C 1
ATOM 1307 O O . ILE A 1 169 ? 9.922 -17.766 -3.309 1 94.5 169 ILE A O 1
ATOM 1311 N N . THR A 1 170 ? 8.211 -18.906 -3.805 1 91.5 170 THR A N 1
ATOM 1312 C CA . THR A 1 170 ? 8.383 -20.234 -3.238 1 91.5 170 THR A CA 1
ATOM 1313 C C . THR A 1 170 ? 8.508 -20.172 -1.719 1 91.5 170 THR A C 1
ATOM 1315 O O . THR A 1 170 ? 8.891 -21.141 -1.076 1 91.5 170 THR A O 1
ATOM 1318 N N . ILE A 1 171 ? 8.383 -18.984 -1.11 1 97.25 171 ILE A N 1
ATOM 1319 C CA . ILE A 1 171 ? 8.461 -18.844 0.339 1 97.25 171 ILE A CA 1
ATOM 1320 C C . ILE A 1 171 ? 7.172 -19.344 0.977 1 97.25 171 ILE A C 1
ATOM 1322 O O . ILE A 1 171 ? 6.074 -19.078 0.479 1 97.25 171 ILE A O 1
ATOM 1326 N N . MET A 1 172 ? 7.387 -20.078 2.082 1 97.75 172 MET A N 1
ATOM 1327 C CA . MET A 1 172 ? 6.238 -20.547 2.85 1 97.75 172 MET A CA 1
ATOM 1328 C C . MET A 1 172 ? 5.984 -19.656 4.055 1 97.75 172 MET A C 1
ATOM 1330 O O . MET A 1 172 ? 6.219 -20.062 5.195 1 97.75 172 MET A O 1
ATOM 1334 N N . ASP A 1 173 ? 5.508 -18.484 3.73 1 98.62 173 ASP A N 1
ATOM 1335 C CA . ASP A 1 173 ? 4.98 -17.594 4.754 1 98.62 173 ASP A CA 1
ATOM 1336 C C . ASP A 1 173 ? 3.506 -17.891 5.035 1 98.62 173 ASP A C 1
ATOM 1338 O O . ASP A 1 173 ? 3 -18.953 4.676 1 98.62 173 ASP A O 1
ATOM 1342 N N . LEU A 1 174 ? 2.793 -16.969 5.746 1 98.81 174 LEU A N 1
ATOM 1343 C CA . LEU A 1 174 ? 1.393 -17.203 6.078 1 98.81 174 LEU A CA 1
ATOM 1344 C C . LEU A 1 174 ? 0.563 -17.422 4.816 1 98.81 174 LEU A C 1
ATOM 1346 O O . LEU A 1 174 ? -0.175 -18.406 4.715 1 98.81 174 LEU A O 1
ATOM 1350 N N . MET A 1 175 ? 0.697 -16.547 3.842 1 98.62 175 MET A N 1
ATOM 1351 C CA . MET A 1 175 ? -0.029 -16.672 2.582 1 98.62 175 MET A CA 1
ATOM 1352 C C . MET A 1 175 ? 0.427 -17.906 1.811 1 98.62 175 MET A C 1
ATOM 1354 O O . MET A 1 175 ? -0.385 -18.578 1.175 1 98.62 175 MET A O 1
ATOM 1358 N N . GLY A 1 176 ? 1.73 -18.188 1.888 1 98.38 176 GLY A N 1
ATOM 1359 C CA . GLY A 1 176 ? 2.246 -19.375 1.221 1 98.38 176 GLY A CA 1
ATOM 1360 C C . GLY A 1 176 ? 1.609 -20.672 1.713 1 98.38 176 GLY A C 1
ATOM 1361 O O . GLY A 1 176 ? 1.149 -21.484 0.913 1 98.38 176 GLY A O 1
ATOM 1362 N N . TYR A 1 177 ? 1.607 -20.859 2.977 1 98.31 177 TYR A N 1
ATOM 1363 C CA . TYR A 1 177 ? 0.962 -22.031 3.545 1 98.31 177 TYR A CA 1
ATOM 1364 C C . TYR A 1 177 ? -0.532 -22.031 3.246 1 98.31 177 TYR A C 1
ATOM 1366 O O . TYR A 1 177 ? -1.122 -23.094 3.002 1 98.31 177 TYR A O 1
ATOM 1374 N N . ALA A 1 178 ? -1.158 -20.859 3.305 1 98.25 178 ALA A N 1
ATOM 1375 C CA . ALA A 1 178 ? -2.582 -20.766 2.986 1 98.25 178 ALA A CA 1
ATOM 1376 C C . ALA A 1 178 ? -2.855 -21.266 1.57 1 98.25 178 ALA A C 1
ATOM 1378 O O . ALA A 1 178 ? -3.793 -22.031 1.345 1 98.25 178 ALA A O 1
ATOM 1379 N N . GLN A 1 179 ? -2.014 -20.828 0.641 1 97.44 179 GLN A N 1
ATOM 1380 C CA . GLN A 1 179 ? -2.178 -21.266 -0.745 1 97.44 179 GLN A CA 1
ATOM 1381 C C . GLN A 1 179 ? -1.943 -22.766 -0.891 1 97.44 179 GLN A C 1
ATOM 1383 O O . GLN A 1 179 ? -2.68 -23.438 -1.606 1 97.44 179 GLN A O 1
ATOM 1388 N N . ARG A 1 180 ? -0.939 -23.25 -0.236 1 97.25 180 ARG A N 1
ATOM 1389 C CA . ARG A 1 180 ? -0.644 -24.688 -0.303 1 97.25 180 ARG A CA 1
ATOM 1390 C C . ARG A 1 180 ? -1.799 -25.5 0.257 1 97.25 180 ARG A C 1
ATOM 1392 O O . ARG A 1 180 ? -2.244 -26.469 -0.373 1 97.25 180 ARG A O 1
ATOM 1399 N N . ILE A 1 181 ? -2.264 -25.172 1.438 1 97.06 181 ILE A N 1
ATOM 1400 C CA . ILE A 1 181 ? -3.348 -25.891 2.094 1 97.06 181 ILE A CA 1
ATOM 1401 C C . ILE A 1 181 ? -4.617 -25.812 1.247 1 97.06 181 ILE A C 1
ATOM 1403 O O . ILE A 1 181 ? -5.332 -26.797 1.084 1 97.06 181 ILE A O 1
ATOM 1407 N N . ASN A 1 182 ? -4.879 -24.625 0.713 1 95.5 182 ASN A N 1
ATOM 1408 C CA . ASN A 1 182 ? -6.039 -24.469 -0.156 1 95.5 182 ASN A CA 1
ATOM 1409 C C . ASN A 1 182 ? -5.941 -25.359 -1.389 1 95.5 182 ASN A C 1
ATOM 1411 O O . ASN A 1 182 ? -6.949 -25.906 -1.849 1 95.5 182 ASN A O 1
ATOM 1415 N N . GLY A 1 183 ? -4.742 -25.516 -1.903 1 93.69 183 GLY A N 1
ATOM 1416 C CA . GLY A 1 183 ? -4.535 -26.406 -3.043 1 93.69 183 GLY A CA 1
ATOM 1417 C C . GLY A 1 183 ? -4.789 -27.859 -2.727 1 93.69 183 GLY A C 1
ATOM 1418 O O . GLY A 1 183 ? -5.133 -28.641 -3.613 1 93.69 183 GLY A O 1
ATOM 1419 N N . GLN A 1 184 ? -4.715 -28.156 -1.492 1 94.5 184 GLN A N 1
ATOM 1420 C CA . GLN A 1 184 ?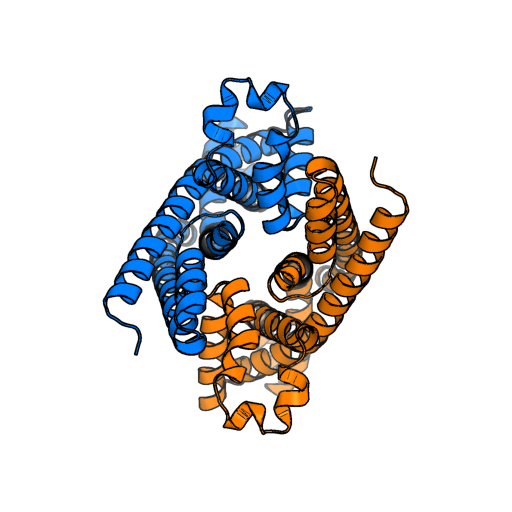 -4.871 -29.547 -1.055 1 94.5 184 GLN A CA 1
ATOM 1421 C C . GLN A 1 184 ? -6.305 -29.828 -0.614 1 94.5 184 GLN A C 1
ATOM 1423 O O . GLN A 1 184 ? -6.793 -30.938 -0.747 1 94.5 184 GLN A O 1
ATOM 1428 N N . THR A 1 185 ? -6.957 -28.797 -0.076 1 92.88 185 THR A N 1
ATOM 1429 C CA . THR A 1 185 ? -8.242 -29.047 0.574 1 92.88 185 THR A CA 1
ATOM 1430 C C . THR A 1 185 ? -9.383 -28.406 -0.213 1 92.88 185 THR A C 1
ATOM 1432 O O . THR A 1 185 ? -10.547 -28.75 -0.019 1 92.88 185 THR A O 1
ATOM 1435 N N . TYR A 1 186 ? -9.078 -27.438 -0.976 1 90 186 TYR A N 1
ATOM 1436 C CA . TYR A 1 186 ? -10.039 -26.672 -1.758 1 90 186 TYR A CA 1
ATOM 1437 C C . TYR A 1 186 ? -11.055 -25.984 -0.853 1 90 186 TYR A C 1
ATOM 1439 O O . TYR A 1 186 ? -12.164 -25.672 -1.286 1 90 186 TYR A O 1
ATOM 1447 N N . ASP A 1 187 ? -10.695 -25.859 0.391 1 92.81 187 ASP A N 1
ATOM 1448 C CA . ASP A 1 187 ? -11.523 -25.156 1.367 1 92.81 187 ASP A CA 1
ATOM 1449 C C . ASP A 1 187 ? -11.109 -23.688 1.476 1 92.81 187 ASP A C 1
ATOM 1451 O O . ASP A 1 187 ? -10.641 -23.25 2.527 1 92.81 187 ASP A O 1
ATOM 1455 N N . THR A 1 188 ? -11.398 -22.969 0.423 1 93.94 188 THR A N 1
ATOM 1456 C CA . THR A 1 188 ? -10.891 -21.625 0.194 1 93.94 188 THR A CA 1
ATOM 1457 C C . THR A 1 188 ? -11.336 -20.688 1.308 1 93.94 188 THR A C 1
ATOM 1459 O O . THR A 1 188 ? -10.516 -19.984 1.907 1 93.94 188 THR A O 1
ATOM 1462 N N . LEU A 1 189 ? -12.617 -20.641 1.669 1 94 189 LEU A N 1
ATOM 1463 C CA . LEU A 1 189 ? -13.156 -19.688 2.639 1 94 189 LEU A CA 1
ATOM 1464 C C . LEU A 1 189 ? -12.539 -19.922 4.016 1 94 189 LEU A C 1
ATOM 1466 O O . LEU A 1 189 ? -12.164 -18.953 4.695 1 94 189 LEU A O 1
ATOM 1470 N N . THR A 1 190 ? -12.43 -21.156 4.348 1 94.5 190 THR A N 1
ATOM 1471 C CA . THR A 1 190 ? -11.891 -21.469 5.668 1 94.5 190 THR A CA 1
ATOM 1472 C C . THR A 1 190 ? -10.406 -21.109 5.746 1 94.5 190 THR A C 1
ATOM 1474 O O . THR A 1 190 ? -9.969 -20.453 6.691 1 94.5 190 THR A O 1
ATOM 1477 N N . VAL A 1 191 ? -9.648 -21.547 4.727 1 96.38 191 VAL A N 1
ATOM 1478 C CA . VAL A 1 191 ? -8.195 -21.391 4.754 1 96.38 191 VAL A CA 1
ATOM 1479 C C . VAL A 1 191 ? -7.828 -19.922 4.699 1 96.38 191 VAL A C 1
ATOM 1481 O O . VAL A 1 191 ? -7.121 -19.406 5.574 1 96.38 191 VAL A O 1
ATOM 1484 N N . PHE A 1 192 ? -8.336 -19.219 3.732 1 96.94 192 PHE A N 1
ATOM 1485 C CA . PHE A 1 192 ? -7.988 -17.797 3.59 1 96.94 192 PHE A CA 1
ATOM 1486 C C . PHE A 1 192 ? -8.711 -16.953 4.633 1 96.94 192 PHE A C 1
ATOM 1488 O O . PHE A 1 192 ? -8.25 -15.875 4.988 1 96.94 192 PHE A O 1
ATOM 1495 N N . GLY A 1 193 ? -9.867 -17.422 5.113 1 96.69 193 GLY A N 1
ATOM 1496 C CA . GLY A 1 193 ? -10.508 -16.766 6.242 1 96.69 193 GLY A CA 1
ATOM 1497 C C . GLY A 1 193 ? -9.648 -16.75 7.496 1 96.69 193 GLY A C 1
ATOM 1498 O O . GLY A 1 193 ? -9.5 -15.719 8.141 1 96.69 193 GLY A O 1
ATOM 1499 N N . ILE A 1 194 ? -9.102 -17.906 7.785 1 97.56 194 ILE A N 1
ATOM 1500 C CA . ILE A 1 194 ? -8.25 -18.031 8.961 1 97.56 194 ILE A CA 1
ATOM 1501 C C . ILE A 1 194 ? -6.969 -17.219 8.758 1 97.56 194 ILE A C 1
ATOM 1503 O O . ILE A 1 194 ? -6.531 -16.5 9.664 1 97.56 194 ILE A O 1
ATOM 1507 N N . ALA A 1 195 ? -6.348 -17.359 7.539 1 98.25 195 ALA A N 1
ATOM 1508 C CA . ALA A 1 195 ? -5.168 -16.547 7.246 1 98.25 195 ALA A CA 1
ATOM 1509 C C . ALA A 1 195 ? -5.473 -15.055 7.391 1 98.25 195 ALA A C 1
ATOM 1511 O O . ALA A 1 195 ? -4.699 -14.32 8 1 98.25 195 ALA A O 1
ATOM 1512 N N . GLY A 1 196 ? -6.652 -14.648 6.805 1 98.31 196 GLY A N 1
ATOM 1513 C CA . GLY A 1 196 ? -7.078 -13.266 6.941 1 98.31 196 GLY A CA 1
ATOM 1514 C C . GLY A 1 196 ? -7.25 -12.836 8.391 1 98.31 196 GLY A C 1
ATOM 1515 O O . GLY A 1 196 ? -6.852 -11.734 8.766 1 98.31 196 GLY A O 1
ATOM 1516 N N . ALA A 1 197 ? -7.801 -13.688 9.18 1 98.38 197 ALA A N 1
ATOM 1517 C CA . ALA A 1 197 ? -7.992 -13.406 10.602 1 98.38 197 ALA A CA 1
ATOM 1518 C C . ALA A 1 197 ? -6.652 -13.25 11.312 1 98.38 197 ALA A C 1
ATOM 1520 O O . ALA A 1 197 ? -6.512 -12.398 12.203 1 98.38 197 ALA A O 1
ATOM 1521 N N . MET A 1 198 ? -5.734 -14.047 10.969 1 98.69 198 MET A N 1
ATOM 1522 C CA . MET A 1 198 ? -4.406 -13.938 11.57 1 98.69 198 MET A CA 1
ATOM 1523 C C . MET A 1 198 ? -3.734 -12.633 11.18 1 98.69 198 MET A C 1
ATOM 1525 O O . MET A 1 198 ? -3.125 -11.961 12.016 1 98.69 198 MET A O 1
ATOM 1529 N N . TYR A 1 199 ? -3.842 -12.281 9.891 1 98.69 199 TYR A N 1
ATOM 1530 C CA . TYR A 1 199 ? -3.324 -10.984 9.469 1 98.69 199 TYR A CA 1
ATOM 1531 C C . TYR A 1 199 ? -3.982 -9.859 10.258 1 98.69 199 TYR A C 1
ATOM 1533 O O . TYR A 1 199 ? -3.309 -8.922 10.688 1 98.69 199 TYR A O 1
ATOM 1541 N N . LEU A 1 200 ? -5.277 -9.945 10.406 1 98.44 200 LEU A N 1
ATOM 1542 C CA . LEU A 1 200 ? -6.039 -8.93 11.117 1 98.44 200 LEU A CA 1
ATOM 1543 C C . LEU A 1 200 ? -5.598 -8.844 12.578 1 98.44 200 LEU A C 1
ATOM 1545 O O . LEU A 1 200 ? -5.496 -7.754 13.141 1 98.44 200 LEU A O 1
ATOM 1549 N N . LEU A 1 201 ? -5.383 -9.969 13.109 1 98.56 201 LEU A N 1
ATOM 1550 C CA . LEU A 1 201 ? -4.949 -10.023 14.5 1 98.56 201 LEU A CA 1
ATOM 1551 C C . LEU A 1 201 ? -3.6 -9.336 14.68 1 98.56 201 LEU A C 1
ATOM 1553 O O . LEU A 1 201 ? -3.428 -8.523 15.586 1 98.56 201 LEU A O 1
ATOM 1557 N N . VAL A 1 202 ? -2.646 -9.633 13.867 1 98.69 202 VAL A N 1
ATOM 1558 C CA . VAL A 1 202 ? -1.326 -9.023 13.953 1 98.69 202 VAL A CA 1
ATOM 1559 C C . VAL A 1 202 ? -1.437 -7.523 13.688 1 98.69 202 VAL A C 1
ATOM 1561 O O . VAL A 1 202 ? -0.806 -6.715 14.375 1 98.69 202 VAL A O 1
ATOM 1564 N N . ASN A 1 203 ? -2.246 -7.199 12.68 1 97.88 203 ASN A N 1
ATOM 1565 C CA . ASN A 1 203 ? -2.484 -5.785 12.406 1 97.88 203 ASN A CA 1
ATOM 1566 C C . ASN A 1 203 ? -3.039 -5.066 13.633 1 97.88 203 ASN A C 1
ATOM 1568 O O . ASN A 1 203 ? -2.611 -3.955 13.953 1 97.88 203 ASN A O 1
ATOM 1572 N N . GLY A 1 204 ? -4.027 -5.672 14.25 1 97.5 204 GLY A N 1
ATOM 1573 C CA . GLY A 1 204 ? -4.582 -5.109 15.477 1 97.5 204 GLY A CA 1
ATOM 1574 C C . GLY A 1 204 ? -3.551 -4.938 16.578 1 97.5 204 GLY A C 1
ATOM 1575 O O . GLY A 1 204 ? -3.49 -3.889 17.219 1 97.5 204 GLY A O 1
ATOM 1576 N N . ILE A 1 205 ? -2.711 -5.887 16.75 1 98.06 205 ILE A N 1
ATOM 1577 C CA . ILE A 1 205 ? -1.662 -5.852 17.766 1 98.06 205 ILE A CA 1
ATOM 1578 C C . ILE A 1 205 ? -0.671 -4.734 17.438 1 98.06 205 ILE A C 1
ATOM 1580 O O . ILE A 1 205 ? -0.305 -3.949 18.328 1 98.06 205 ILE A O 1
ATOM 1584 N N . LEU A 1 206 ? -0.256 -4.645 16.203 1 97.25 206 LEU A N 1
ATOM 1585 C CA . LEU A 1 206 ? 0.682 -3.609 15.789 1 97.25 206 LEU A CA 1
ATOM 1586 C C . LEU A 1 206 ? 0.088 -2.221 16 1 97.25 206 LEU A C 1
ATOM 1588 O O . LEU A 1 206 ? 0.781 -1.305 16.453 1 97.25 206 LEU A O 1
ATOM 1592 N N . THR A 1 207 ? -1.151 -2.113 15.664 1 95.56 207 THR A N 1
ATOM 1593 C CA . THR A 1 207 ? -1.833 -0.837 15.844 1 95.56 207 THR A CA 1
ATOM 1594 C C . THR A 1 207 ? -1.838 -0.428 17.312 1 95.56 207 THR A C 1
ATOM 1596 O O . THR A 1 207 ? -1.58 0.732 17.641 1 95.56 207 THR A O 1
ATOM 1599 N N . LEU A 1 208 ? -2.088 -1.34 18.25 1 95.5 208 LEU A N 1
ATOM 1600 C CA . LEU A 1 208 ? -2.121 -1.067 19.672 1 95.5 208 LEU A CA 1
ATOM 1601 C C . LEU A 1 208 ? -0.732 -0.707 20.188 1 95.5 208 LEU A C 1
ATOM 1603 O O . LEU A 1 208 ? -0.586 0.211 21 1 95.5 208 LEU A O 1
ATOM 1607 N N . ILE A 1 209 ? 0.229 -1.399 19.703 1 96 209 ILE A N 1
ATOM 1608 C CA . ILE A 1 209 ? 1.607 -1.127 20.094 1 96 209 ILE A CA 1
ATOM 1609 C C . ILE A 1 209 ? 1.994 0.289 19.688 1 96 209 ILE A C 1
ATOM 1611 O O . ILE A 1 209 ? 2.525 1.059 20.484 1 96 209 ILE A O 1
ATOM 1615 N N . PHE A 1 210 ? 1.67 0.68 18.5 1 94.25 210 PHE A N 1
ATOM 1616 C CA . PHE A 1 210 ? 2.107 1.968 17.984 1 94.25 210 PHE A CA 1
ATOM 1617 C C . PHE A 1 210 ? 1.274 3.102 18.562 1 94.25 210 PHE A C 1
ATOM 1619 O O . PHE A 1 210 ? 1.745 4.234 18.672 1 94.25 210 PHE A O 1
ATOM 1626 N N . ARG A 1 211 ? 0.049 2.803 18.953 1 92.69 211 ARG A N 1
ATOM 1627 C CA . ARG A 1 211 ? -0.731 3.801 19.672 1 92.69 211 ARG A CA 1
ATOM 1628 C C . ARG A 1 211 ? -0.042 4.195 20.969 1 92.69 211 ARG A C 1
ATOM 1630 O O . ARG A 1 211 ? -0.032 5.371 21.344 1 92.69 211 ARG A O 1
ATOM 1637 N N . GLN A 1 212 ? 0.501 3.266 21.625 1 93.69 212 GLN A N 1
ATOM 1638 C CA . GLN A 1 212 ? 1.223 3.525 22.859 1 93.69 212 GLN A CA 1
ATOM 1639 C C . GLN A 1 212 ? 2.506 4.309 22.609 1 93.69 212 GLN A C 1
ATOM 1641 O O . GLN A 1 212 ? 2.85 5.223 23.359 1 93.69 212 GLN A O 1
ATOM 1646 N N . ILE A 1 213 ? 3.16 3.957 21.531 1 91.5 213 ILE A N 1
ATOM 1647 C CA . ILE A 1 213 ? 4.383 4.652 21.156 1 91.5 213 ILE A CA 1
ATOM 1648 C C . ILE A 1 213 ? 4.062 6.098 20.781 1 91.5 213 ILE A C 1
ATOM 1650 O O . ILE A 1 213 ? 4.789 7.02 21.156 1 91.5 213 ILE A O 1
ATOM 1654 N N . GLU A 1 214 ? 3.025 6.223 20.047 1 89.81 214 GLU A N 1
ATOM 1655 C CA . GLU A 1 214 ? 2.584 7.547 19.609 1 89.81 214 GLU A CA 1
ATOM 1656 C C . GLU A 1 214 ? 2.258 8.438 20.812 1 89.81 214 GLU A C 1
ATOM 1658 O O . GLU A 1 214 ? 2.594 9.617 20.828 1 89.81 214 GLU A O 1
ATOM 1663 N N . LYS A 1 215 ? 1.576 7.977 21.812 1 88.38 215 LYS A N 1
ATOM 1664 C CA . LYS A 1 215 ? 1.221 8.727 23.016 1 88.38 215 LYS A CA 1
ATOM 1665 C C . LYS A 1 215 ? 2.467 9.219 23.75 1 88.38 215 LYS A C 1
ATOM 1667 O O . LYS A 1 215 ? 2.514 10.367 24.203 1 88.38 215 LYS A O 1
ATOM 1672 N N . ARG A 1 216 ? 3.447 8.445 23.75 1 85.44 216 ARG A N 1
ATOM 1673 C CA . ARG A 1 216 ? 4.688 8.805 24.422 1 85.44 216 ARG A CA 1
ATOM 1674 C C . ARG A 1 216 ? 5.488 9.812 23.609 1 85.44 216 ARG A C 1
ATOM 1676 O O . ARG A 1 216 ? 6.059 10.758 24.141 1 85.44 216 ARG A O 1
ATOM 1683 N N . ALA A 1 217 ? 5.477 9.602 22.344 1 82 217 ALA A N 1
ATOM 1684 C CA . ALA A 1 217 ? 6.25 10.453 21.438 1 82 217 ALA A CA 1
ATOM 1685 C C . ALA A 1 217 ? 5.633 11.852 21.344 1 82 217 ALA A C 1
ATOM 1687 O O . ALA A 1 217 ? 6.355 12.844 21.266 1 82 217 ALA A O 1
ATOM 1688 N N . LEU A 1 218 ? 4.332 11.961 21.453 1 75.62 218 LEU A N 1
ATOM 1689 C CA . LEU A 1 218 ? 3.654 13.234 21.266 1 75.62 218 LEU A CA 1
ATOM 1690 C C . LEU A 1 218 ? 3.396 13.922 22.594 1 75.62 218 LEU A C 1
ATOM 1692 O O . LEU A 1 218 ? 3.016 15.094 22.641 1 75.62 218 LEU A O 1
ATOM 1696 N N . ALA A 1 219 ? 3.473 13.289 23.656 1 71.81 219 ALA A N 1
ATOM 1697 C CA . ALA A 1 219 ? 3.354 13.906 24.984 1 71.81 219 ALA A CA 1
ATOM 1698 C C . ALA A 1 219 ? 4.395 15.008 25.172 1 71.81 219 ALA A C 1
ATOM 1700 O O . ALA A 1 219 ? 4.145 15.992 25.859 1 71.81 219 ALA A O 1
ATOM 1701 N N . PHE A 1 220 ? 5.387 14.891 24.438 1 62.97 220 PHE A N 1
ATOM 1702 C CA . PHE A 1 220 ? 6.438 15.898 24.562 1 62.97 220 PHE A CA 1
ATOM 1703 C C . PHE A 1 220 ? 6.035 17.188 23.859 1 62.97 220 PHE A C 1
ATOM 1705 O O . PHE A 1 220 ? 6.5 18.266 24.234 1 62.97 220 PHE A O 1
ATOM 1712 N N . GLU A 1 221 ? 5.215 17.016 22.812 1 60.81 221 GLU A N 1
ATOM 1713 C CA . GLU A 1 221 ? 4.777 18.219 22.094 1 60.81 221 GLU A CA 1
ATOM 1714 C C . GLU A 1 221 ? 3.789 19.031 22.922 1 60.81 221 GLU A C 1
ATOM 1716 O O . GLU A 1 221 ? 3.764 20.266 22.828 1 60.81 221 GLU A O 1
ATOM 1721 N N . VAL A 1 222 ? 2.76 18.516 23.703 1 49.47 222 VAL A N 1
ATOM 1722 C CA . VAL A 1 222 ? 1.776 19.234 24.5 1 49.47 222 VAL A CA 1
ATOM 1723 C C . VAL A 1 222 ? 2.473 19.938 25.672 1 49.47 222 VAL A C 1
ATOM 1725 O O . VAL A 1 222 ? 2.055 21.016 26.094 1 49.47 222 VAL A O 1
ATOM 1728 N N . ALA A 1 223 ? 3.473 19.422 26.125 1 47.06 223 ALA A N 1
ATOM 1729 C CA . ALA A 1 223 ? 4.062 20.031 27.312 1 47.06 223 ALA A CA 1
ATOM 1730 C C . ALA A 1 223 ? 4.766 21.344 26.984 1 47.06 223 ALA A C 1
ATOM 1732 O O . ALA A 1 223 ? 5.035 22.156 27.875 1 47.06 223 ALA A O 1
ATOM 1733 N N . ASN A 1 224 ? 5.078 21.516 25.703 1 40.19 224 ASN A N 1
ATOM 1734 C CA . ASN A 1 224 ? 5.703 22.828 25.516 1 40.19 224 ASN A CA 1
ATOM 1735 C C . ASN A 1 224 ? 4.711 23.859 24.969 1 40.19 224 ASN A C 1
ATOM 1737 O O . ASN A 1 224 ? 3.965 23.562 24.047 1 40.19 224 ASN A O 1
ATOM 1741 N N . MET B 1 1 ? 16.703 -9.125 -26.688 1 56.81 1 MET B N 1
ATOM 1742 C CA . MET B 1 1 ? 15.867 -7.941 -26.891 1 56.81 1 MET B CA 1
ATOM 1743 C C . MET B 1 1 ? 14.414 -8.336 -27.094 1 56.81 1 MET B C 1
ATOM 1745 O O . MET B 1 1 ? 14.125 -9.352 -27.734 1 56.81 1 MET B O 1
ATOM 1749 N N . MET B 1 2 ? 13.641 -7.777 -26.172 1 67.56 2 MET B N 1
ATOM 1750 C CA . MET B 1 2 ? 12.25 -8.211 -26.234 1 67.56 2 MET B CA 1
ATOM 1751 C C . MET B 1 2 ? 11.672 -7.977 -27.625 1 67.56 2 MET B C 1
ATOM 1753 O O . MET B 1 2 ? 11.836 -6.898 -28.203 1 67.56 2 MET B O 1
ATOM 1757 N N . ASN B 1 3 ? 11.234 -9.008 -28.312 1 83.44 3 ASN B N 1
ATOM 1758 C CA . ASN B 1 3 ? 10.531 -8.961 -29.594 1 83.44 3 ASN B CA 1
ATOM 1759 C C . ASN B 1 3 ? 9.352 -7.988 -29.547 1 83.44 3 ASN B C 1
ATOM 1761 O O . ASN B 1 3 ? 8.789 -7.734 -28.484 1 83.44 3 ASN B O 1
ATOM 1765 N N . GLU B 1 4 ? 9.172 -7.211 -30.609 1 88.75 4 GLU B N 1
ATOM 1766 C CA . GLU B 1 4 ? 8.086 -6.25 -30.781 1 88.75 4 GLU B CA 1
ATOM 1767 C C . GLU B 1 4 ? 6.742 -6.848 -30.359 1 88.75 4 GLU B C 1
ATOM 1769 O O . GLU B 1 4 ? 5.91 -6.164 -29.766 1 88.75 4 GLU B O 1
ATOM 1774 N N . HIS B 1 5 ? 6.602 -8.078 -30.625 1 92.31 5 HIS B N 1
ATOM 1775 C CA . HIS B 1 5 ? 5.363 -8.766 -30.281 1 92.31 5 HIS B CA 1
ATOM 1776 C C . HIS B 1 5 ? 5.133 -8.773 -28.766 1 92.31 5 HIS B C 1
ATOM 1778 O O . HIS B 1 5 ? 4.027 -8.477 -28.312 1 92.31 5 HIS B O 1
ATOM 1784 N N . TYR B 1 6 ? 6.16 -8.992 -28.031 1 94.06 6 TYR B N 1
ATOM 1785 C CA . TYR B 1 6 ? 6.055 -9.039 -26.578 1 94.06 6 TYR B CA 1
ATOM 1786 C C . TYR B 1 6 ? 5.77 -7.648 -26.016 1 94.06 6 TYR B C 1
ATOM 1788 O O . TYR B 1 6 ? 5.023 -7.512 -25.047 1 94.06 6 TYR B O 1
ATOM 1796 N N . PHE B 1 7 ? 6.367 -6.695 -26.688 1 95.88 7 PHE B N 1
ATOM 1797 C CA . PHE B 1 7 ? 6.137 -5.328 -26.234 1 95.88 7 PHE B CA 1
ATOM 1798 C C . PHE B 1 7 ? 4.66 -4.961 -26.359 1 95.88 7 PHE B C 1
ATOM 1800 O O . PHE B 1 7 ? 4.082 -4.371 -25.453 1 95.88 7 PHE B O 1
ATOM 1807 N N . TRP B 1 8 ? 4.043 -5.344 -27.422 1 96.38 8 TRP B N 1
ATOM 1808 C CA . TRP B 1 8 ? 2.643 -4.996 -27.656 1 96.38 8 TRP B CA 1
ATOM 1809 C C . TRP B 1 8 ? 1.726 -5.781 -26.719 1 96.38 8 TRP B C 1
ATOM 1811 O O . TRP B 1 8 ? 0.675 -5.281 -26.312 1 96.38 8 TRP B O 1
ATOM 1821 N N . GLN B 1 9 ? 2.137 -6.98 -26.375 1 97.38 9 GLN B N 1
ATOM 1822 C CA . GLN B 1 9 ? 1.39 -7.734 -25.375 1 97.38 9 GLN B CA 1
ATOM 1823 C C . GLN B 1 9 ? 1.407 -7.023 -24.016 1 97.38 9 GLN B C 1
ATOM 1825 O O . GLN B 1 9 ? 0.392 -6.98 -23.328 1 97.38 9 GLN B O 1
ATOM 1830 N N . LEU B 1 10 ? 2.568 -6.48 -23.688 1 98.44 10 LEU B N 1
ATOM 1831 C CA . LEU B 1 10 ? 2.674 -5.73 -22.438 1 98.44 10 LEU B CA 1
ATOM 1832 C C . LEU B 1 10 ? 1.797 -4.484 -22.484 1 98.44 10 LEU B C 1
ATOM 1834 O O . LEU B 1 10 ? 1.145 -4.145 -21.484 1 98.44 10 LEU B O 1
ATOM 1838 N N . VAL B 1 11 ? 1.762 -3.844 -23.625 1 98.25 11 VAL B N 1
ATOM 1839 C CA . VAL B 1 11 ? 0.925 -2.66 -23.797 1 98.25 11 VAL B CA 1
ATOM 1840 C C . VAL B 1 11 ? -0.546 -3.045 -23.656 1 98.25 11 VAL B C 1
ATOM 1842 O O . VAL B 1 11 ? -1.334 -2.307 -23.062 1 98.25 11 VAL B O 1
ATOM 1845 N N . GLU B 1 12 ? -0.891 -4.176 -24.219 1 98.19 12 GLU B N 1
ATOM 1846 C CA . GLU B 1 12 ? -2.248 -4.688 -24.062 1 98.19 12 GLU B CA 1
ATOM 1847 C C . GLU B 1 12 ? -2.572 -4.941 -22.594 1 98.19 12 GLU B C 1
ATOM 1849 O O . GLU B 1 12 ? -3.656 -4.594 -22.109 1 98.19 12 GLU B O 1
ATOM 1854 N N . GLY B 1 13 ? -1.627 -5.566 -21.844 1 98.69 13 GLY B N 1
ATOM 1855 C CA . GLY B 1 13 ? -1.788 -5.777 -20.422 1 98.69 13 GLY B CA 1
ATOM 1856 C C . GLY B 1 13 ? -1.935 -4.48 -19.641 1 98.69 13 GLY B C 1
ATOM 1857 O O . GLY B 1 13 ? -2.707 -4.414 -18.688 1 98.69 13 GLY B O 1
ATOM 1858 N N . LEU B 1 14 ? -1.143 -3.494 -20.109 1 98.81 14 LEU B N 1
ATOM 1859 C CA . LEU B 1 14 ? -1.251 -2.178 -19.484 1 98.81 14 LEU B CA 1
ATOM 1860 C C . LEU B 1 14 ? -2.67 -1.631 -19.609 1 98.81 14 LEU B C 1
ATOM 1862 O O . LEU B 1 14 ? -3.182 -0.999 -18.688 1 98.81 14 LEU B O 1
ATOM 1866 N N . GLY B 1 15 ? -3.283 -1.845 -20.719 1 98.75 15 GLY B N 1
ATOM 1867 C CA . GLY B 1 15 ? -4.676 -1.46 -20.906 1 98.75 15 GLY B CA 1
ATOM 1868 C C . GLY B 1 15 ? -5.602 -2.08 -19.875 1 98.75 15 GLY B C 1
ATOM 1869 O O . GLY B 1 15 ? -6.473 -1.4 -19.328 1 98.75 15 GLY B O 1
ATOM 1870 N N . THR B 1 16 ? -5.418 -3.344 -19.641 1 98.75 16 THR B N 1
ATOM 1871 C CA . THR B 1 16 ? -6.223 -4.051 -18.641 1 98.75 16 THR B CA 1
ATOM 1872 C C . THR B 1 16 ? -5.977 -3.484 -17.25 1 98.75 16 THR B C 1
ATOM 1874 O O . THR B 1 16 ? -6.918 -3.293 -16.484 1 98.75 16 THR B O 1
ATOM 1877 N N . SER B 1 17 ? -4.699 -3.184 -16.906 1 98.88 17 SER B N 1
ATOM 1878 C CA . SER B 1 17 ? -4.363 -2.582 -15.625 1 98.88 17 SER B CA 1
ATOM 1879 C C . SER B 1 17 ? -5.039 -1.227 -15.453 1 98.88 17 SER B C 1
ATOM 1881 O O . SER B 1 17 ? -5.582 -0.926 -14.383 1 98.88 17 SER B O 1
ATOM 1883 N N . LEU B 1 18 ? -5.031 -0.441 -16.5 1 98.81 18 LEU B N 1
ATOM 1884 C CA . LEU B 1 18 ? -5.641 0.883 -16.438 1 98.81 18 LEU B CA 1
ATOM 1885 C C . LEU B 1 18 ? -7.156 0.778 -16.328 1 98.81 18 LEU B C 1
ATOM 1887 O O . LEU B 1 18 ? -7.781 1.538 -15.578 1 98.81 18 LEU B O 1
ATOM 1891 N N . GLN B 1 19 ? -7.738 -0.158 -17.047 1 98.69 19 GLN B N 1
ATOM 1892 C CA . GLN B 1 19 ? -9.18 -0.383 -16.969 1 98.69 19 GLN B CA 1
ATOM 1893 C C . GLN B 1 19 ? -9.594 -0.789 -15.562 1 98.69 19 GLN B C 1
ATOM 1895 O O . GLN B 1 19 ? -10.57 -0.255 -15.016 1 98.69 19 GLN B O 1
ATOM 1900 N N . LEU B 1 20 ? -8.883 -1.728 -14.992 1 98.88 20 LEU B N 1
ATOM 1901 C CA . LEU B 1 20 ? -9.148 -2.156 -13.625 1 98.88 20 LEU B CA 1
ATOM 1902 C C . LEU B 1 20 ? -9.031 -0.982 -12.656 1 98.88 20 LEU B C 1
ATOM 1904 O O . LEU B 1 20 ? -9.859 -0.836 -11.75 1 98.88 20 LEU B O 1
ATOM 1908 N N . THR B 1 21 ? -8.023 -0.173 -12.852 1 98.88 21 THR B N 1
ATOM 1909 C CA . THR B 1 21 ? -7.781 0.971 -11.977 1 98.88 21 THR B CA 1
ATOM 1910 C C . THR B 1 21 ? -8.953 1.948 -12.031 1 98.88 21 THR B C 1
ATOM 1912 O O . THR B 1 21 ? -9.523 2.299 -11 1 98.88 21 THR B O 1
ATOM 1915 N N . VAL B 1 22 ? -9.352 2.34 -13.211 1 98.75 22 VAL B N 1
ATOM 1916 C CA . VAL B 1 22 ? -10.375 3.365 -13.406 1 98.75 22 VAL B CA 1
ATOM 1917 C C . VAL B 1 22 ? -11.703 2.877 -12.844 1 98.75 22 VAL B C 1
ATOM 1919 O O . VAL B 1 22 ? -12.375 3.596 -12.102 1 98.75 22 VAL B O 1
ATOM 1922 N N . VAL B 1 23 ? -12.078 1.68 -13.148 1 98.88 23 VAL B N 1
ATOM 1923 C CA . VAL B 1 23 ? -13.375 1.163 -12.742 1 98.88 23 VAL B CA 1
ATOM 1924 C C . VAL B 1 23 ? -13.391 0.92 -11.234 1 98.88 23 VAL B C 1
ATOM 1926 O O . VAL B 1 23 ? -14.359 1.253 -10.547 1 98.88 23 VAL B O 1
ATOM 1929 N N . SER B 1 24 ? -12.312 0.324 -10.68 1 98.88 24 SER B N 1
ATOM 1930 C CA . SER B 1 24 ? -12.242 0.088 -9.242 1 98.88 24 SER B CA 1
ATOM 1931 C C . SER B 1 24 ? -12.273 1.4 -8.461 1 98.88 24 SER B C 1
ATOM 1933 O O . SER B 1 24 ? -12.891 1.48 -7.395 1 98.88 24 SER B O 1
ATOM 1935 N N . LEU B 1 25 ? -11.586 2.4 -9.016 1 98.81 25 LEU B N 1
ATOM 1936 C CA . LEU B 1 25 ? -11.578 3.703 -8.359 1 98.81 25 LEU B CA 1
ATOM 1937 C C . LEU B 1 25 ? -12.961 4.34 -8.398 1 98.81 25 LEU B C 1
ATOM 1939 O O . LEU B 1 25 ? -13.398 4.949 -7.422 1 98.81 25 LEU B O 1
ATOM 1943 N N . ALA B 1 26 ? -13.633 4.223 -9.531 1 98.75 26 ALA B N 1
ATOM 1944 C CA . ALA B 1 26 ? -14.977 4.781 -9.656 1 98.75 26 ALA B CA 1
ATOM 1945 C C . ALA B 1 26 ? -15.938 4.129 -8.664 1 98.75 26 ALA B C 1
ATOM 1947 O O . ALA B 1 26 ? -16.656 4.816 -7.926 1 98.75 26 ALA B O 1
ATOM 1948 N N . VAL B 1 27 ? -15.93 2.846 -8.641 1 98.81 27 VAL B N 1
ATOM 1949 C CA . VAL B 1 27 ? -16.797 2.1 -7.73 1 98.81 27 VAL B CA 1
ATOM 1950 C C . VAL B 1 27 ? -16.359 2.352 -6.289 1 98.81 27 VAL B C 1
ATOM 1952 O O . VAL B 1 27 ? -17.203 2.637 -5.426 1 98.81 27 VAL B O 1
ATOM 1955 N N . GLY B 1 28 ? -15.062 2.246 -6.039 1 98.75 28 GLY B N 1
ATOM 1956 C CA . GLY B 1 28 ? -14.531 2.445 -4.699 1 98.75 28 GLY B CA 1
ATOM 1957 C C . GLY B 1 28 ? -14.781 3.84 -4.16 1 98.75 28 GLY B C 1
ATOM 1958 O O . GLY B 1 28 ? -15.102 4.004 -2.98 1 98.75 28 GLY B O 1
ATOM 1959 N N . CYS B 1 29 ? -14.617 4.82 -5.012 1 98 29 CYS B N 1
ATOM 1960 C CA . CYS B 1 29 ? -14.852 6.195 -4.594 1 98 29 CYS B CA 1
ATOM 1961 C C . CYS B 1 29 ? -16.312 6.41 -4.238 1 98 29 CYS B C 1
ATOM 1963 O O . CYS B 1 29 ? -16.641 7.078 -3.252 1 98 29 CYS B O 1
ATOM 1965 N N . THR B 1 30 ? -17.219 5.871 -5.043 1 98.25 30 THR B N 1
ATOM 1966 C CA . THR B 1 30 ? -18.641 5.965 -4.77 1 98.25 30 THR B CA 1
ATOM 1967 C C . THR B 1 30 ? -18.984 5.32 -3.43 1 98.25 30 THR B C 1
ATOM 1969 O O . THR B 1 30 ? -19.672 5.918 -2.602 1 98.25 30 THR B O 1
ATOM 1972 N N . LEU B 1 31 ? -18.469 4.164 -3.199 1 98.38 31 LEU B N 1
ATOM 1973 C CA . LEU B 1 31 ? -18.688 3.467 -1.939 1 98.38 31 LEU B CA 1
ATOM 1974 C C . LEU B 1 31 ? -18.094 4.242 -0.773 1 98.38 31 LEU B C 1
ATOM 1976 O O . LEU B 1 31 ? -18.703 4.336 0.296 1 98.38 31 LEU B O 1
ATOM 1980 N N . ALA B 1 32 ? -16.891 4.773 -0.961 1 97.94 32 ALA B N 1
ATOM 1981 C CA . ALA B 1 32 ? -16.203 5.516 0.086 1 97.94 32 ALA B CA 1
ATOM 1982 C C . ALA B 1 32 ? -17 6.746 0.511 1 97.94 32 ALA B C 1
ATOM 1984 O O . ALA B 1 32 ? -17.078 7.059 1.701 1 97.94 32 ALA B O 1
ATOM 1985 N N . LEU B 1 33 ? -17.547 7.457 -0.468 1 94.81 33 LEU B N 1
ATOM 1986 C CA . LEU B 1 33 ? -18.359 8.641 -0.162 1 94.81 33 LEU B CA 1
ATOM 1987 C C . LEU B 1 33 ? -19.594 8.258 0.639 1 94.81 33 LEU B C 1
ATOM 1989 O O . LEU B 1 33 ? -19.938 8.938 1.61 1 94.81 33 LEU B O 1
ATOM 1993 N N . LEU B 1 34 ? -20.234 7.176 0.262 1 95.25 34 LEU B N 1
ATOM 1994 C CA . LEU B 1 34 ? -21.406 6.707 0.975 1 95.25 34 LEU B CA 1
ATOM 1995 C C . LEU B 1 34 ? -21.062 6.266 2.391 1 95.25 34 LEU B C 1
ATOM 1997 O O . LEU B 1 34 ? -21.766 6.602 3.346 1 95.25 34 LEU B O 1
ATOM 2001 N N . MET B 1 35 ? -20 5.547 2.521 1 96.88 35 MET B N 1
ATOM 2002 C CA . MET B 1 35 ? -19.562 5.086 3.836 1 96.88 35 MET B CA 1
ATOM 2003 C C . MET B 1 35 ? -19.156 6.258 4.723 1 96.88 35 MET B C 1
ATOM 2005 O O . MET B 1 35 ? -19.469 6.281 5.914 1 96.88 35 MET B O 1
ATOM 2009 N N . THR B 1 36 ? -18.438 7.215 4.148 1 95.19 36 THR B N 1
ATOM 2010 C CA . THR B 1 36 ? -18.016 8.398 4.902 1 95.19 36 THR B CA 1
ATOM 2011 C C . THR B 1 36 ? -19.234 9.164 5.418 1 95.19 36 THR B C 1
ATOM 2013 O O . THR B 1 36 ? -19.266 9.578 6.578 1 95.19 36 THR B O 1
ATOM 2016 N N . LEU B 1 37 ? -20.234 9.312 4.566 1 91.06 37 LEU B N 1
ATOM 2017 C CA . LEU B 1 37 ? -21.453 10 4.957 1 91.06 37 LEU B CA 1
ATOM 2018 C C . LEU B 1 37 ? -22.141 9.281 6.117 1 91.06 37 LEU B C 1
ATOM 2020 O O . LEU B 1 37 ? -22.625 9.922 7.051 1 91.06 37 LEU B O 1
ATOM 2024 N N . SER B 1 38 ? -22.188 8 6.031 1 93.38 38 SER B N 1
ATOM 2025 C CA . SER B 1 38 ? -22.812 7.215 7.09 1 93.38 38 SER B CA 1
ATOM 2026 C C . SER B 1 38 ? -22.078 7.391 8.414 1 93.38 38 SER B C 1
ATOM 2028 O O . SER B 1 38 ? -22.703 7.422 9.477 1 93.38 38 SER B O 1
ATOM 2030 N N . LEU B 1 39 ? -20.812 7.543 8.398 1 94.19 39 LEU B N 1
ATOM 2031 C CA . LEU B 1 39 ? -20.016 7.715 9.609 1 94.19 39 LEU B CA 1
ATOM 2032 C C . LEU B 1 39 ? -20.203 9.117 10.188 1 94.19 39 LEU B C 1
ATOM 2034 O O . LEU B 1 39 ? -20.234 9.289 11.406 1 94.19 39 LEU B O 1
ATOM 2038 N N . ILE B 1 40 ? -20.281 10.086 9.305 1 89.69 40 ILE B N 1
ATOM 2039 C CA . ILE B 1 40 ? -20.469 11.469 9.727 1 89.69 40 ILE B CA 1
ATOM 2040 C C . ILE B 1 40 ? -21.828 11.633 10.391 1 89.69 40 ILE B C 1
ATOM 2042 O O . ILE B 1 40 ? -21.953 12.312 11.414 1 89.69 40 ILE B O 1
ATOM 2046 N N . LEU B 1 41 ? -22.828 10.977 9.891 1 88.19 41 LEU B N 1
ATOM 2047 C CA . LEU B 1 41 ? -24.203 11.109 10.375 1 88.19 41 LEU B CA 1
ATOM 2048 C C . LEU B 1 41 ? -24.438 10.211 11.586 1 88.19 41 LEU B C 1
ATOM 2050 O O . LEU B 1 41 ? -25.5 10.266 12.211 1 88.19 41 LEU B O 1
ATOM 2054 N N . LYS B 1 42 ? -23.531 9.383 11.969 1 87.88 42 LYS B N 1
ATOM 2055 C CA . LYS B 1 42 ? -23.562 8.492 13.125 1 87.88 42 LYS B CA 1
ATOM 2056 C C . LYS B 1 42 ? -24.797 7.598 13.102 1 87.88 42 LYS B C 1
ATOM 2058 O O . LYS B 1 42 ? -25.484 7.449 14.109 1 87.88 42 LYS B O 1
ATOM 2063 N N . THR B 1 43 ? -25.109 7.145 11.969 1 88.44 43 THR B N 1
ATOM 2064 C CA . THR B 1 43 ? -26.203 6.184 11.906 1 88.44 43 THR B CA 1
ATOM 2065 C C . THR B 1 43 ? -25.844 4.902 12.648 1 88.44 43 THR B C 1
ATOM 2067 O O . THR B 1 43 ? -24.906 4.203 12.273 1 88.44 43 THR B O 1
ATOM 2070 N N . PRO B 1 44 ? -26.391 4.547 13.648 1 88.44 44 PRO B N 1
ATOM 2071 C CA . PRO B 1 44 ? -25.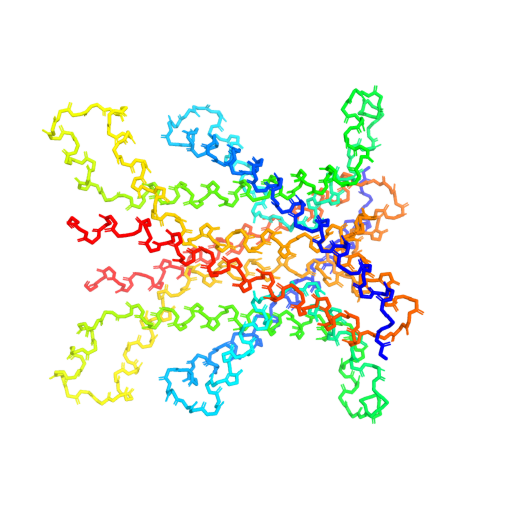906 3.537 14.594 1 88.44 44 PRO B CA 1
ATOM 2072 C C . PRO B 1 44 ? -25.562 2.209 13.922 1 88.44 44 PRO B C 1
ATOM 2074 O O . PRO B 1 44 ? -24.406 1.777 13.945 1 88.44 44 PRO B O 1
ATOM 2077 N N . VAL B 1 45 ? -26.469 1.43 13.461 1 90.19 45 VAL B N 1
ATOM 2078 C CA . VAL B 1 45 ? -26.219 0.096 12.922 1 90.19 45 VAL B CA 1
ATOM 2079 C C . VAL B 1 45 ? -25.344 0.196 11.672 1 90.19 45 VAL B C 1
ATOM 2081 O O . VAL B 1 45 ? -24.375 -0.543 11.539 1 90.19 45 VAL B O 1
ATOM 2084 N N . ILE B 1 46 ? -25.453 1.105 10.93 1 91.44 46 ILE B N 1
ATOM 2085 C CA . ILE B 1 46 ? -24.75 1.25 9.664 1 91.44 46 ILE B CA 1
ATOM 2086 C C . ILE B 1 46 ? -23.312 1.709 9.922 1 91.44 46 ILE B C 1
ATOM 2088 O O . ILE B 1 46 ? -22.375 1.242 9.266 1 91.44 46 ILE B O 1
ATOM 2092 N N . SER B 1 47 ? -23.156 2.518 10.898 1 92.44 47 SER B N 1
ATOM 2093 C CA . SER B 1 47 ? -21.844 3.023 11.242 1 92.44 47 SER B CA 1
ATOM 2094 C C . SER B 1 47 ? -20.953 1.915 11.789 1 92.44 47 SER B C 1
ATOM 2096 O O . SER B 1 47 ? -19.766 1.843 11.461 1 92.44 47 SER B O 1
ATOM 2098 N N . GLN B 1 48 ? -21.578 1.078 12.547 1 93.69 48 GLN B N 1
ATOM 2099 C CA . GLN B 1 48 ? -20.812 -0.022 13.109 1 93.69 48 GLN B CA 1
ATOM 2100 C C . GLN B 1 48 ? -20.406 -1.021 12.031 1 93.69 48 GLN B C 1
ATOM 2102 O O . GLN B 1 48 ? -19.297 -1.553 12.055 1 93.69 48 GLN B O 1
ATOM 2107 N N . LEU B 1 49 ? -21.25 -1.253 11.141 1 96.06 49 LEU B N 1
ATOM 2108 C CA . LEU B 1 49 ? -20.969 -2.145 10.023 1 96.06 49 LEU B CA 1
ATOM 2109 C C . LEU B 1 49 ? -19.844 -1.589 9.156 1 96.06 49 LEU B C 1
ATOM 2111 O O . LEU B 1 49 ? -18.938 -2.326 8.758 1 96.06 49 LEU B O 1
ATOM 2115 N N . ASN B 1 50 ? -19.938 -0.296 8.914 1 96.44 50 ASN B N 1
ATOM 2116 C CA . ASN B 1 50 ? -18.906 0.352 8.102 1 96.44 50 ASN B CA 1
ATOM 2117 C C . ASN B 1 50 ? -17.547 0.305 8.789 1 96.44 50 ASN B C 1
ATOM 2119 O O . ASN B 1 50 ? -16.531 0.079 8.133 1 96.44 50 ASN B O 1
ATOM 2123 N N . LYS B 1 51 ? -17.562 0.456 10.062 1 96.06 51 LYS B N 1
ATOM 2124 C CA . LYS B 1 51 ? -16.312 0.369 10.812 1 96.06 51 LYS B CA 1
ATOM 2125 C C . LYS B 1 51 ? -15.711 -1.026 10.703 1 96.06 51 LYS B C 1
ATOM 2127 O O . LYS B 1 51 ? -14.492 -1.17 10.555 1 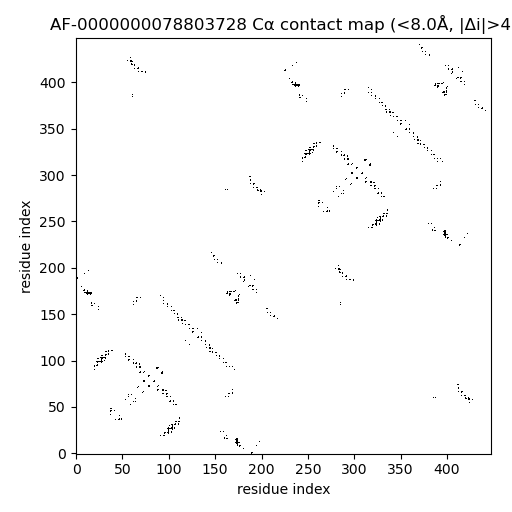96.06 51 LYS B O 1
ATOM 2132 N N . GLY B 1 52 ? -16.578 -2.002 10.789 1 96.5 52 GLY B N 1
ATOM 2133 C CA . GLY B 1 52 ? -16.125 -3.375 10.633 1 96.5 52 GLY B CA 1
ATOM 2134 C C . GLY B 1 52 ? -15.539 -3.66 9.266 1 96.5 52 GLY B C 1
ATOM 2135 O O . GLY B 1 52 ? -14.5 -4.309 9.148 1 96.5 52 GLY B O 1
ATOM 2136 N N . ILE B 1 53 ? -16.172 -3.145 8.258 1 97.38 53 ILE B N 1
ATOM 2137 C CA . ILE B 1 53 ? -15.727 -3.32 6.883 1 97.38 53 ILE B CA 1
ATOM 2138 C C . ILE B 1 53 ? -14.375 -2.641 6.695 1 97.38 53 ILE B C 1
ATOM 2140 O O . ILE B 1 53 ? -13.469 -3.209 6.078 1 97.38 53 ILE B O 1
ATOM 2144 N N . ILE B 1 54 ? -14.25 -1.491 7.23 1 98 54 ILE B N 1
ATOM 2145 C CA . ILE B 1 54 ? -13.008 -0.729 7.117 1 98 54 ILE B CA 1
ATOM 2146 C C . ILE B 1 54 ? -11.875 -1.491 7.793 1 98 54 ILE B C 1
ATOM 2148 O O . ILE B 1 54 ? -10.805 -1.667 7.207 1 98 54 ILE B O 1
ATOM 2152 N N . ILE B 1 55 ? -12.148 -2.025 8.969 1 97.06 55 ILE B N 1
ATOM 2153 C CA . ILE B 1 55 ? -11.133 -2.76 9.719 1 97.06 55 ILE B CA 1
ATOM 2154 C C . ILE B 1 55 ? -10.719 -4.008 8.945 1 97.06 55 ILE B C 1
ATOM 2156 O O . ILE B 1 55 ? -9.531 -4.316 8.844 1 97.06 55 ILE B O 1
ATOM 2160 N N . LEU B 1 56 ? -11.602 -4.645 8.375 1 98 56 LEU B N 1
ATOM 2161 C CA . LEU B 1 56 ? -11.352 -5.879 7.641 1 98 56 LEU B CA 1
ATOM 2162 C C . LEU B 1 56 ? -10.492 -5.613 6.414 1 98 56 LEU B C 1
ATOM 2164 O O . LEU B 1 56 ? -9.469 -6.27 6.215 1 98 56 LEU B O 1
ATOM 2168 N N . PHE B 1 57 ? -10.844 -4.602 5.656 1 98.5 57 PHE B N 1
ATOM 2169 C CA . PHE B 1 57 ? -10.195 -4.383 4.371 1 98.5 57 PHE B CA 1
ATOM 2170 C C . PHE B 1 57 ? -8.875 -3.637 4.551 1 98.5 57 PHE B C 1
ATOM 2172 O O . PHE B 1 57 ? -7.941 -3.818 3.764 1 98.5 57 PHE B O 1
ATOM 2179 N N . THR B 1 58 ? -8.75 -2.844 5.59 1 97.88 58 THR B N 1
ATOM 2180 C CA . THR B 1 58 ?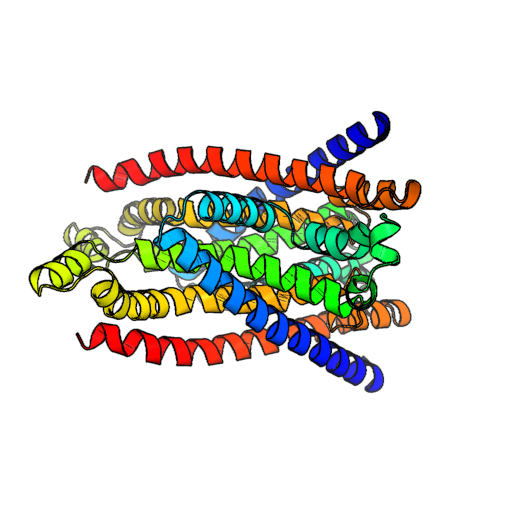 -7.484 -2.158 5.824 1 97.88 58 THR B CA 1
ATOM 2181 C C . THR B 1 58 ? -6.555 -3.018 6.676 1 97.88 58 THR B C 1
ATOM 2183 O O . THR B 1 58 ? -5.359 -2.738 6.773 1 97.88 58 THR B O 1
ATOM 2186 N N . GLY B 1 59 ? -7.102 -4.117 7.25 1 97.75 59 GLY B N 1
ATOM 2187 C CA . GLY B 1 59 ? -6.312 -4.93 8.156 1 97.75 59 GLY B CA 1
ATOM 2188 C C . GLY B 1 59 ? -5.82 -6.223 7.535 1 97.75 59 GLY B C 1
ATOM 2189 O O . GLY B 1 59 ? -5.027 -6.949 8.141 1 97.75 59 GLY B O 1
ATOM 2190 N N . THR B 1 60 ? -6.227 -6.516 6.32 1 98.44 60 THR B N 1
ATOM 2191 C CA . THR B 1 60 ? -5.816 -7.73 5.625 1 98.44 60 THR B CA 1
ATOM 2192 C C . THR B 1 60 ? -5.141 -7.391 4.301 1 98.44 60 THR B C 1
ATOM 2194 O O . THR B 1 60 ? -5.406 -6.344 3.711 1 98.44 60 THR B O 1
ATOM 2197 N N . PRO B 1 61 ? -4.223 -8.227 3.863 1 98.69 61 PRO B N 1
ATOM 2198 C CA . PRO B 1 61 ? -3.568 -7.973 2.578 1 98.69 61 PRO B CA 1
ATOM 2199 C C . PRO B 1 61 ? -4.543 -8 1.402 1 98.69 61 PRO B C 1
ATOM 2201 O O . PRO B 1 61 ? -5.461 -8.828 1.375 1 98.69 61 PRO B O 1
ATOM 2204 N N . LEU B 1 62 ? -4.301 -7.121 0.465 1 98.75 62 LEU B N 1
ATOM 2205 C CA . LEU B 1 62 ? -5.102 -7.102 -0.756 1 98.75 62 LEU B CA 1
ATOM 2206 C C . LEU B 1 62 ? -5.074 -8.461 -1.442 1 98.75 62 LEU B C 1
ATOM 2208 O O . LEU B 1 62 ? -6.078 -8.898 -2.014 1 98.75 62 LEU B O 1
ATOM 2212 N N . LEU B 1 63 ? -3.941 -9.18 -1.385 1 98.62 63 LEU B N 1
ATOM 2213 C CA . LEU B 1 63 ? -3.814 -10.5 -1.992 1 98.62 63 LEU B CA 1
ATOM 2214 C C . LEU B 1 63 ? -4.809 -11.477 -1.376 1 98.62 63 LEU B C 1
ATOM 2216 O O . LEU B 1 63 ? -5.465 -12.234 -2.094 1 98.62 63 LEU B O 1
ATOM 2220 N N . VAL B 1 64 ? -4.957 -11.453 -0.05 1 98.44 64 VAL B N 1
ATOM 2221 C CA . VAL B 1 64 ? -5.914 -12.305 0.647 1 98.44 64 VAL B CA 1
ATOM 2222 C C . VAL B 1 64 ? -7.332 -11.961 0.2 1 98.44 64 VAL B C 1
ATOM 2224 O O . VAL B 1 64 ? -8.141 -12.859 -0.046 1 98.44 64 VAL B O 1
ATOM 2227 N N . GLN B 1 65 ? -7.598 -10.719 0.052 1 98.56 65 GLN B N 1
ATOM 2228 C CA . GLN B 1 65 ? -8.914 -10.242 -0.356 1 98.56 65 GLN B CA 1
ATOM 2229 C C . GLN B 1 65 ? -9.258 -10.719 -1.764 1 98.56 65 GLN B C 1
ATOM 2231 O O . GLN B 1 65 ? -10.375 -11.195 -2.006 1 98.56 65 GLN B O 1
ATOM 2236 N N . ILE B 1 66 ? -8.297 -10.625 -2.652 1 98.25 66 ILE B N 1
ATOM 2237 C CA . ILE B 1 66 ? -8.508 -11.039 -4.035 1 98.25 66 ILE B CA 1
ATOM 2238 C C . ILE B 1 66 ? -8.797 -12.539 -4.086 1 98.25 66 ILE B C 1
ATOM 2240 O O . ILE B 1 66 ? -9.734 -12.977 -4.758 1 98.25 66 ILE B O 1
ATOM 2244 N N . PHE B 1 67 ? -8.078 -13.336 -3.342 1 97.31 67 PHE B N 1
ATOM 2245 C CA . PHE B 1 67 ? -8.266 -14.781 -3.35 1 97.31 67 PHE B CA 1
ATOM 2246 C C . PHE B 1 67 ? -9.609 -15.164 -2.746 1 97.31 67 PHE B C 1
ATOM 2248 O O . PHE B 1 67 ? -10.289 -16.062 -3.242 1 97.31 67 PHE B O 1
ATOM 2255 N N . LEU B 1 68 ? -9.992 -14.445 -1.708 1 97.25 68 LEU B N 1
ATOM 2256 C CA . LEU B 1 68 ? -11.273 -14.727 -1.063 1 97.25 68 LEU B CA 1
ATOM 2257 C C . LEU B 1 68 ? -12.438 -14.398 -1.992 1 97.25 68 LEU B C 1
ATOM 2259 O O . LEU B 1 68 ? -13.391 -15.172 -2.105 1 97.25 68 LEU B O 1
ATOM 2263 N N . VAL B 1 69 ? -12.359 -13.281 -2.658 1 96.56 69 VAL B N 1
ATOM 2264 C CA . VAL B 1 69 ? -13.438 -12.836 -3.533 1 96.56 69 VAL B CA 1
ATOM 2265 C C . VAL B 1 69 ? -13.508 -13.75 -4.758 1 96.56 69 VAL B C 1
ATOM 2267 O O . VAL B 1 69 ? -14.602 -14.086 -5.223 1 96.56 69 VAL B O 1
ATOM 2270 N N . TYR B 1 70 ? -12.375 -14.188 -5.242 1 95.31 70 TYR B N 1
ATOM 2271 C CA . TYR B 1 70 ? -12.336 -14.953 -6.484 1 95.31 70 TYR B CA 1
ATOM 2272 C C . TYR B 1 70 ? -12.656 -16.422 -6.234 1 95.31 70 TYR B C 1
ATOM 2274 O O . TYR B 1 70 ? -13.461 -17.016 -6.949 1 95.31 70 TYR B O 1
ATOM 2282 N N . TYR B 1 71 ? -12.109 -17 -5.219 1 93.06 71 TYR B N 1
ATOM 2283 C CA . TYR B 1 71 ? -12.234 -18.438 -5.008 1 93.06 71 TYR B CA 1
ATOM 2284 C C . TYR B 1 71 ? -13.289 -18.734 -3.945 1 93.06 71 TYR B C 1
ATOM 2286 O O . TYR B 1 71 ? -13.773 -19.859 -3.848 1 93.06 71 TYR B O 1
ATOM 2294 N N . GLY B 1 72 ? -13.672 -17.812 -3.131 1 91.62 72 GLY B N 1
ATOM 2295 C CA . GLY B 1 72 ? -14.523 -18.016 -1.972 1 91.62 72 GLY B CA 1
ATOM 2296 C C . GLY B 1 72 ? -15.953 -18.375 -2.338 1 91.62 72 GLY B C 1
ATOM 2297 O O . GLY B 1 72 ? -16.453 -19.438 -1.972 1 91.62 72 GLY B O 1
ATOM 2298 N N . PRO B 1 73 ? -16.578 -17.531 -3.107 1 87.88 73 PRO B N 1
ATOM 2299 C CA . PRO B 1 73 ? -18 -17.734 -3.395 1 87.88 73 PRO B CA 1
ATOM 2300 C C . PRO B 1 73 ? -18.266 -19.047 -4.137 1 87.88 73 PRO B C 1
ATOM 2302 O O . PRO B 1 73 ? -19.312 -19.672 -3.951 1 87.88 73 PRO B O 1
ATOM 2305 N N . GLY B 1 74 ? -17.344 -19.469 -4.895 1 85.62 74 GLY B N 1
ATOM 2306 C CA . GLY B 1 74 ? -17.531 -20.672 -5.699 1 85.62 74 GLY B CA 1
ATOM 2307 C C . GLY B 1 74 ? -17.641 -21.938 -4.875 1 85.62 74 GLY B C 1
ATOM 2308 O O . GLY B 1 74 ? -18.062 -22.984 -5.375 1 85.62 74 GLY B O 1
ATOM 2309 N N . GLN B 1 75 ? -17.312 -21.781 -3.617 1 84.31 75 GLN B N 1
ATOM 2310 C CA . GLN B 1 75 ? -17.359 -22.953 -2.746 1 84.31 75 GLN B CA 1
ATOM 2311 C C . GLN B 1 75 ? -18.797 -23.297 -2.365 1 84.31 75 GLN B C 1
ATOM 2313 O O . GLN B 1 75 ? -19.062 -24.422 -1.93 1 84.31 75 GLN B O 1
ATOM 2318 N N . PHE B 1 76 ? -19.703 -22.281 -2.576 1 86.19 76 PHE B N 1
ATOM 2319 C CA . PHE B 1 76 ? -21.109 -22.484 -2.213 1 86.19 76 PHE B CA 1
ATOM 2320 C C . PHE B 1 76 ? -21.953 -22.766 -3.449 1 86.19 76 PHE B C 1
ATOM 2322 O O . PHE B 1 76 ? -22 -21.953 -4.375 1 86.19 76 PHE B O 1
ATOM 2329 N N . GLU B 1 77 ? -22.578 -23.875 -3.41 1 86.69 77 GLU B N 1
ATOM 2330 C CA . GLU B 1 77 ? -23.438 -24.266 -4.531 1 86.69 77 GLU B CA 1
ATOM 2331 C C . GLU B 1 77 ? -24.531 -23.234 -4.766 1 86.69 77 GLU B C 1
ATOM 2333 O O . GLU B 1 77 ? -24.875 -22.938 -5.91 1 86.69 77 GLU B O 1
ATOM 2338 N N . ALA B 1 78 ? -25 -22.75 -3.744 1 86.81 78 ALA B N 1
ATOM 2339 C CA . ALA B 1 78 ? -26.062 -21.766 -3.836 1 86.81 78 ALA B CA 1
ATOM 2340 C C . ALA B 1 78 ? -25.609 -20.531 -4.613 1 86.81 78 ALA B C 1
ATOM 2342 O O . ALA B 1 78 ? -26.375 -19.953 -5.379 1 86.81 78 ALA B O 1
ATOM 2343 N N . VAL B 1 79 ? -24.406 -20.203 -4.477 1 86.81 79 VAL B N 1
ATOM 2344 C CA . VAL B 1 79 ? -23.859 -19.047 -5.176 1 86.81 79 VAL B CA 1
ATOM 2345 C C . VAL B 1 79 ? -23.625 -19.391 -6.648 1 86.81 79 VAL B C 1
ATOM 2347 O O . VAL B 1 79 ? -23.969 -18.609 -7.535 1 86.81 79 VAL B O 1
ATOM 2350 N N . ARG B 1 80 ? -23.156 -20.531 -6.871 1 87.75 80 ARG B N 1
ATOM 2351 C CA . ARG B 1 80 ? -22.859 -20.953 -8.234 1 87.75 80 ARG B CA 1
ATOM 2352 C C . ARG B 1 80 ? -24.141 -21.047 -9.062 1 87.75 80 ARG B C 1
ATOM 2354 O O . ARG B 1 80 ? -24.125 -20.828 -10.273 1 87.75 80 ARG B O 1
ATOM 2361 N N . ASN B 1 81 ? -25.203 -21.281 -8.32 1 89.38 81 ASN B N 1
ATOM 2362 C CA . ASN B 1 81 ? -26.469 -21.453 -9.023 1 89.38 81 ASN B CA 1
ATOM 2363 C C . ASN B 1 81 ? -27.281 -20.156 -9.039 1 89.38 81 ASN B C 1
ATOM 2365 O O . ASN B 1 81 ? -28.375 -20.125 -9.578 1 89.38 81 ASN B O 1
ATOM 2369 N N . SER B 1 82 ? -26.766 -19.188 -8.516 1 89.81 82 SER B N 1
ATOM 2370 C CA . SER B 1 82 ? -27.484 -17.922 -8.461 1 89.81 82 SER B CA 1
ATOM 2371 C C . SER B 1 82 ? -27.062 -17 -9.609 1 89.81 82 SER B C 1
ATOM 2373 O O . SER B 1 82 ? -26.094 -17.281 -10.305 1 89.81 82 SER B O 1
ATOM 2375 N N . PHE B 1 83 ? -27.828 -15.969 -9.773 1 88.94 83 PHE B N 1
ATOM 2376 C CA . PHE B 1 83 ? -27.578 -15.008 -10.836 1 88.94 83 PHE B CA 1
ATOM 2377 C C . PHE B 1 83 ? -26.297 -14.234 -10.578 1 88.94 83 PHE B C 1
ATOM 2379 O O . PHE B 1 83 ? -25.641 -13.773 -11.516 1 88.94 83 PHE B O 1
ATOM 2386 N N . VAL B 1 84 ? -25.797 -14.234 -9.453 1 88.94 84 VAL B N 1
ATOM 2387 C CA . VAL B 1 84 ? -24.609 -13.469 -9.07 1 88.94 84 VAL B CA 1
ATOM 2388 C C . VAL B 1 84 ? -23.359 -14.156 -9.609 1 88.94 84 VAL B C 1
ATOM 2390 O O . VAL B 1 84 ? -22.312 -13.516 -9.742 1 88.94 84 VAL B O 1
ATOM 2393 N N . TRP B 1 85 ? -23.516 -15.406 -9.938 1 88.81 85 TRP B N 1
ATOM 2394 C CA . TRP B 1 85 ? -22.375 -16.188 -10.406 1 88.81 85 TRP B CA 1
ATOM 2395 C C . TRP B 1 85 ? -21.891 -15.703 -11.758 1 88.81 85 TRP B C 1
ATOM 2397 O O . TRP B 1 85 ? -20.703 -15.828 -12.086 1 88.81 85 TRP B O 1
ATOM 2407 N N . HIS B 1 86 ? -22.812 -15.18 -12.461 1 89.88 86 HIS B N 1
ATOM 2408 C CA . HIS B 1 86 ? -22.438 -14.641 -13.758 1 89.88 86 HIS B CA 1
ATOM 2409 C C . HIS B 1 86 ? -21.297 -13.617 -13.617 1 89.88 86 HIS B C 1
ATOM 2411 O O . HIS B 1 86 ? -20.391 -13.578 -14.453 1 89.88 86 HIS B O 1
ATOM 2417 N N . TRP B 1 87 ? -21.297 -12.898 -12.547 1 91.5 87 TRP B N 1
ATOM 2418 C CA . TRP B 1 87 ? -20.281 -11.875 -12.297 1 91.5 87 TRP B CA 1
ATOM 2419 C C . TRP B 1 87 ? -19.109 -12.445 -11.492 1 91.5 87 TRP B C 1
ATOM 2421 O O . TRP B 1 87 ? -17.953 -12.25 -11.852 1 91.5 87 TRP B O 1
ATOM 2431 N N . LEU B 1 88 ? -19.438 -13.25 -10.562 1 92.12 88 LEU B N 1
ATOM 2432 C CA . LEU B 1 88 ? -18.438 -13.727 -9.617 1 92.12 88 LEU B CA 1
ATOM 2433 C C . LEU B 1 88 ? -17.578 -14.82 -10.25 1 92.12 88 LEU B C 1
ATOM 2435 O O . LEU B 1 88 ? -16.516 -15.164 -9.719 1 92.12 88 LEU B O 1
ATOM 2439 N N . SER B 1 89 ? -18.016 -15.289 -11.43 1 92 89 SER B N 1
ATOM 2440 C CA . SER B 1 89 ? -17.219 -16.281 -12.141 1 92 89 SER B CA 1
ATOM 2441 C C . SER B 1 89 ? -16.156 -15.633 -13.023 1 92 89 SER B C 1
ATOM 2443 O O . SER B 1 89 ? -15.266 -16.312 -13.531 1 92 89 SER B O 1
ATOM 2445 N N . GLN B 1 90 ? -16.25 -14.344 -13.18 1 95.44 90 GLN B N 1
ATOM 2446 C CA . GLN B 1 90 ? -15.312 -13.625 -14.031 1 95.44 90 GLN B CA 1
ATOM 2447 C C . GLN B 1 90 ? -14.156 -13.07 -13.203 1 95.44 90 GLN B C 1
ATOM 2449 O O . GLN B 1 90 ? -14.352 -12.227 -12.328 1 95.44 90 GLN B O 1
ATOM 2454 N N . PRO B 1 91 ? -12.961 -13.523 -13.586 1 97.06 91 PRO B N 1
ATOM 2455 C CA . PRO B 1 91 ? -11.797 -13.062 -12.82 1 97.06 91 PRO B CA 1
ATOM 2456 C C . PRO B 1 91 ? -11.672 -11.539 -12.797 1 97.06 91 PRO B C 1
ATOM 2458 O O . PRO B 1 91 ? -11.344 -10.953 -11.766 1 97.06 91 PRO B O 1
ATOM 2461 N N . TRP B 1 92 ? -12.008 -10.93 -13.914 1 97.88 92 TRP B N 1
ATOM 2462 C CA . TRP B 1 92 ? -11.891 -9.477 -14.008 1 97.88 92 TRP B CA 1
ATOM 2463 C C . TRP B 1 92 ? -12.805 -8.789 -12.992 1 97.88 92 TRP B C 1
ATOM 2465 O O . TRP B 1 92 ? -12.375 -7.879 -12.281 1 97.88 92 TRP B O 1
ATOM 2475 N N . PHE B 1 93 ? -14.023 -9.234 -12.914 1 98.06 93 PHE B N 1
ATOM 2476 C CA . PHE B 1 93 ? -14.977 -8.648 -11.977 1 98.06 93 PHE B CA 1
ATOM 2477 C C . PHE B 1 93 ? -14.531 -8.859 -10.539 1 98.06 93 PHE B C 1
ATOM 2479 O O . PHE B 1 93 ? -14.641 -7.957 -9.711 1 98.06 93 PHE B O 1
ATOM 2486 N N . CYS B 1 94 ? -14.047 -10.031 -10.234 1 97.94 94 CYS B N 1
ATOM 2487 C CA . CYS B 1 94 ? -13.602 -10.344 -8.883 1 97.94 94 CYS B CA 1
ATOM 2488 C C . CYS B 1 94 ? -12.438 -9.453 -8.469 1 97.94 94 CYS B C 1
ATOM 2490 O O . CYS B 1 94 ? -12.406 -8.945 -7.348 1 97.94 94 CYS B O 1
ATOM 2492 N N . ALA B 1 95 ? -11.445 -9.281 -9.414 1 98.62 95 ALA B N 1
ATOM 2493 C CA . ALA B 1 95 ? -10.312 -8.398 -9.141 1 98.62 95 ALA B CA 1
ATOM 2494 C C . ALA B 1 95 ? -10.781 -6.961 -8.938 1 98.62 95 ALA B C 1
ATOM 2496 O O . ALA B 1 95 ? -10.352 -6.293 -7.988 1 98.62 95 ALA B O 1
ATOM 2497 N N . MET B 1 96 ? -11.672 -6.527 -9.82 1 98.69 96 MET B N 1
ATOM 2498 C CA . MET B 1 96 ? -12.219 -5.18 -9.734 1 98.69 96 MET B CA 1
ATOM 2499 C C . MET B 1 96 ? -12.953 -4.973 -8.406 1 98.69 96 MET B C 1
ATOM 2501 O O . MET B 1 96 ? -12.758 -3.955 -7.742 1 98.69 96 MET B O 1
ATOM 2505 N N . LEU B 1 97 ? -13.688 -5.91 -8.016 1 98.56 97 LEU B N 1
ATOM 2506 C CA . LEU B 1 97 ? -14.469 -5.812 -6.789 1 98.56 97 LEU B CA 1
ATOM 2507 C C . LEU B 1 97 ? -13.562 -5.762 -5.57 1 98.56 97 LEU B C 1
ATOM 2509 O O . LEU B 1 97 ? -13.766 -4.949 -4.664 1 98.56 97 LEU B O 1
ATOM 2513 N N . ALA B 1 98 ? -12.578 -6.648 -5.508 1 98.75 98 ALA B N 1
ATOM 2514 C CA . ALA B 1 98 ? -11.633 -6.664 -4.395 1 98.75 98 ALA B CA 1
ATOM 2515 C C . ALA B 1 98 ? -10.883 -5.336 -4.297 1 98.75 98 ALA B C 1
ATOM 2517 O O . ALA B 1 98 ? -10.75 -4.773 -3.207 1 98.75 98 ALA B O 1
ATOM 2518 N N . LEU B 1 99 ? -10.43 -4.816 -5.445 1 98.88 99 LEU B N 1
ATOM 2519 C CA . LEU B 1 99 ? -9.734 -3.533 -5.496 1 98.88 99 LEU B CA 1
ATOM 2520 C C . LEU B 1 99 ? -10.656 -2.398 -5.062 1 98.88 99 LEU B C 1
ATOM 2522 O O . LEU B 1 99 ? -10.25 -1.519 -4.301 1 98.88 99 LEU B O 1
ATOM 2526 N N . ALA B 1 100 ? -11.867 -2.473 -5.52 1 98.94 100 ALA B N 1
ATOM 2527 C CA . ALA B 1 100 ? -12.836 -1.428 -5.215 1 98.94 100 ALA B CA 1
ATOM 2528 C C . ALA B 1 100 ? -13.156 -1.391 -3.723 1 98.94 100 ALA B C 1
ATOM 2530 O O . ALA B 1 100 ? -13.195 -0.317 -3.117 1 98.94 100 ALA B O 1
ATOM 2531 N N . LEU B 1 101 ? -13.391 -2.506 -3.152 1 98.81 101 LEU B N 1
ATOM 2532 C CA . LEU B 1 101 ? -13.711 -2.574 -1.73 1 98.81 101 LEU B CA 1
ATOM 2533 C C . LEU B 1 101 ? -12.508 -2.168 -0.884 1 98.81 101 LEU B C 1
ATOM 2535 O O . LEU B 1 101 ? -12.656 -1.474 0.123 1 98.81 101 LEU B O 1
ATOM 2539 N N . ASN B 1 102 ? -11.352 -2.578 -1.324 1 98.81 102 ASN B N 1
ATOM 2540 C CA . ASN B 1 102 ? -10.117 -2.195 -0.639 1 98.81 102 ASN B CA 1
ATOM 2541 C C . ASN B 1 102 ? -9.922 -0.682 -0.643 1 98.81 102 ASN B C 1
ATOM 2543 O O . ASN B 1 102 ? -9.75 -0.071 0.414 1 98.81 102 ASN B O 1
ATOM 2547 N N . THR B 1 103 ? -9.977 -0.088 -1.819 1 98.81 103 THR B N 1
ATOM 2548 C CA . THR B 1 103 ? -9.766 1.352 -1.909 1 98.81 103 THR B CA 1
ATOM 2549 C C . THR B 1 103 ? -10.906 2.113 -1.25 1 98.81 103 THR B C 1
ATOM 2551 O O . THR B 1 103 ? -10.711 3.201 -0.708 1 98.81 103 THR B O 1
ATOM 2554 N N . ALA B 1 104 ? -12.117 1.536 -1.278 1 98.81 104 ALA B N 1
ATOM 2555 C CA . ALA B 1 104 ? -13.227 2.17 -0.58 1 98.81 104 ALA B CA 1
ATOM 2556 C C . ALA B 1 104 ? -12.938 2.311 0.911 1 98.81 104 ALA B C 1
ATOM 2558 O O . ALA B 1 104 ? -13.195 3.357 1.507 1 98.81 104 ALA B O 1
ATOM 2559 N N . ALA B 1 105 ? -12.445 1.278 1.502 1 98.69 105 ALA B N 1
ATOM 2560 C CA . ALA B 1 105 ? -12.125 1.295 2.926 1 98.69 105 ALA B CA 1
ATOM 2561 C C . ALA B 1 105 ? -11.039 2.33 3.229 1 98.69 105 ALA B C 1
ATOM 2563 O O . ALA B 1 105 ? -11.211 3.168 4.117 1 98.69 105 ALA B O 1
ATOM 2564 N N . TYR B 1 106 ? -9.992 2.342 2.455 1 98.12 106 TYR B N 1
ATOM 2565 C CA . TYR B 1 106 ? -8.906 3.293 2.66 1 98.12 106 TYR B CA 1
ATOM 2566 C C . TYR B 1 106 ? -9.375 4.719 2.404 1 98.12 106 TYR B C 1
ATOM 2568 O O . TYR B 1 106 ? -9.062 5.629 3.174 1 98.12 106 TYR B O 1
ATOM 2576 N N . SER B 1 107 ? -10.117 4.887 1.38 1 98.19 107 SER B N 1
ATOM 2577 C CA . SER B 1 107 ? -10.602 6.219 1.026 1 98.19 107 SER B CA 1
ATOM 2578 C C . SER B 1 107 ? -11.586 6.742 2.07 1 98.19 107 SER B C 1
ATOM 2580 O O . SER B 1 107 ? -11.602 7.941 2.367 1 98.19 107 SER B O 1
ATOM 2582 N N . THR B 1 108 ? -12.383 5.871 2.584 1 97.62 108 THR B N 1
ATOM 2583 C CA . THR B 1 108 ? -13.305 6.285 3.637 1 97.62 108 THR B CA 1
ATOM 2584 C C . THR B 1 108 ? -12.539 6.84 4.836 1 97.62 108 THR B C 1
ATOM 2586 O O . THR B 1 108 ? -12.906 7.879 5.387 1 97.62 108 THR B O 1
ATOM 2589 N N . GLN B 1 109 ? -11.508 6.188 5.227 1 96.19 109 GLN B N 1
ATOM 2590 C CA . GLN B 1 109 ? -10.664 6.672 6.316 1 96.19 109 GLN B CA 1
ATOM 2591 C C . GLN B 1 109 ? -10.07 8.039 5.988 1 96.19 109 GLN B C 1
ATOM 2593 O O . GLN B 1 109 ? -10.016 8.922 6.852 1 96.19 109 GLN B O 1
ATOM 2598 N N . LEU B 1 110 ? -9.648 8.164 4.797 1 95.62 110 LEU B N 1
ATOM 2599 C CA . LEU B 1 110 ? -9.062 9.422 4.352 1 95.62 110 LEU B CA 1
ATOM 2600 C C . LEU B 1 110 ? -10.086 10.547 4.395 1 95.62 110 LEU B C 1
ATOM 2602 O O . LEU B 1 110 ? -9.805 11.633 4.914 1 95.62 110 LEU B O 1
ATOM 2606 N N . PHE B 1 111 ? -11.258 10.242 3.928 1 95.75 111 PHE B N 1
ATOM 2607 C CA . PHE B 1 111 ? -12.312 11.25 3.865 1 95.75 111 PHE B CA 1
ATOM 2608 C C . PHE B 1 111 ? -12.82 11.594 5.262 1 95.75 111 PHE B C 1
ATOM 2610 O O . PHE B 1 111 ? -13.008 12.766 5.586 1 95.75 111 PHE B O 1
ATOM 2617 N N . LYS B 1 112 ? -13.07 10.617 6.039 1 95.38 112 LYS B N 1
ATOM 2618 C CA . LYS B 1 112 ? -13.5 10.852 7.414 1 95.38 112 LYS B CA 1
ATOM 2619 C C . LYS B 1 112 ? -12.445 11.633 8.195 1 95.38 112 LYS B C 1
ATOM 2621 O O . LYS B 1 112 ? -12.781 12.531 8.969 1 95.38 112 LYS B O 1
ATOM 2626 N N . GLY B 1 113 ? -11.203 11.25 7.934 1 94.12 113 GLY B N 1
ATOM 2627 C CA . GLY B 1 113 ? -10.109 11.984 8.555 1 94.12 113 GLY B CA 1
ATOM 2628 C C . GLY B 1 113 ? -10.078 13.453 8.156 1 94.12 113 GLY B C 1
ATOM 2629 O O . GLY B 1 113 ? -9.891 14.328 9.008 1 94.12 113 GLY B O 1
ATOM 2630 N N . ALA B 1 114 ? -10.211 13.719 6.926 1 93.56 114 ALA B N 1
ATOM 2631 C CA . ALA B 1 114 ? -10.258 15.094 6.438 1 93.56 114 ALA B CA 1
ATOM 2632 C C . ALA B 1 114 ? -11.43 15.859 7.047 1 93.56 114 ALA B C 1
ATOM 2634 O O . ALA B 1 114 ? -11.305 17.031 7.379 1 93.56 114 ALA B O 1
ATOM 2635 N N . PHE B 1 115 ? -12.5 15.195 7.23 1 93.44 115 PHE B N 1
ATOM 2636 C CA . PHE B 1 115 ? -13.68 15.781 7.859 1 93.44 115 PHE B CA 1
ATOM 2637 C C . PHE B 1 115 ? -13.391 16.141 9.312 1 93.44 115 PHE B C 1
ATOM 2639 O O . PHE B 1 115 ? -13.727 17.234 9.773 1 93.44 115 PHE B O 1
ATOM 2646 N N . ASN B 1 116 ? -12.781 15.242 10 1 93.69 116 ASN B N 1
ATOM 2647 C CA . ASN B 1 116 ? -12.484 15.445 11.414 1 93.69 116 ASN B CA 1
ATOM 2648 C C . ASN B 1 116 ? -11.453 16.547 11.625 1 93.69 116 ASN B C 1
ATOM 2650 O O . ASN B 1 116 ? -11.367 17.125 12.703 1 93.69 116 ASN B O 1
ATOM 2654 N N . ALA B 1 117 ? -10.703 16.781 10.617 1 91.69 117 ALA B N 1
ATOM 2655 C CA . ALA B 1 117 ? -9.625 17.75 10.734 1 91.69 117 ALA B CA 1
ATOM 2656 C C . ALA B 1 117 ? -10.164 19.172 10.586 1 91.69 117 ALA B C 1
ATOM 2658 O O . ALA B 1 117 ? -9.43 20.141 10.812 1 91.69 117 ALA B O 1
ATOM 2659 N N . ILE B 1 118 ? -11.391 19.344 10.281 1 91.88 118 ILE B N 1
ATOM 2660 C CA . ILE B 1 118 ? -11.984 20.672 10.195 1 91.88 118 ILE B CA 1
ATOM 2661 C C . ILE B 1 118 ? -11.961 21.344 11.57 1 91.88 118 ILE B C 1
ATOM 2663 O O . ILE B 1 118 ? -12.492 20.797 12.547 1 91.88 118 ILE B O 1
ATOM 2667 N N . PRO B 1 119 ? -11.352 22.484 11.586 1 91.25 119 PRO B N 1
ATOM 2668 C CA . PRO B 1 119 ? -11.266 23.172 12.883 1 91.25 119 PRO B CA 1
ATOM 2669 C C . PRO B 1 119 ? -12.641 23.469 13.484 1 91.25 119 PRO B C 1
ATOM 2671 O O . PRO B 1 119 ? -13.57 23.812 12.758 1 91.25 119 PRO B O 1
ATOM 2674 N N . SER B 1 120 ? -12.648 23.406 14.75 1 91.44 120 SER B N 1
ATOM 2675 C CA . SER B 1 120 ? -13.898 23.656 15.461 1 91.44 120 SER B CA 1
ATOM 2676 C C . SER B 1 120 ? -14.406 25.062 15.211 1 91.44 120 SER B C 1
ATOM 2678 O O . SER B 1 120 ? -15.617 25.312 15.188 1 91.44 120 SER B O 1
ATOM 2680 N N . GLY B 1 121 ? -13.445 25.906 15.008 1 91.94 121 GLY B N 1
ATOM 2681 C CA . GLY B 1 121 ? -13.812 27.281 14.734 1 91.94 121 GLY B CA 1
ATOM 2682 C C . GLY B 1 121 ? -14.68 27.438 13.5 1 91.94 121 GLY B C 1
ATOM 2683 O O . GLY B 1 121 ? -15.578 28.266 13.461 1 91.94 121 GLY B O 1
ATOM 2684 N N . GLN B 1 122 ? -14.438 26.609 12.547 1 91.44 122 GLN B N 1
ATOM 2685 C CA . GLN B 1 122 ? -15.227 26.672 11.32 1 91.44 122 GLN B CA 1
ATOM 2686 C C . GLN B 1 122 ? -16.656 26.219 11.57 1 91.44 122 GLN B C 1
ATOM 2688 O O . GLN B 1 122 ? -17.609 26.781 11.023 1 91.44 122 GLN B O 1
ATOM 2693 N N . TRP B 1 123 ? -16.797 25.266 12.414 1 91.19 123 TRP B N 1
ATOM 2694 C CA . TRP B 1 123 ? -18.125 24.797 12.797 1 91.19 123 TRP B CA 1
ATOM 2695 C C . TRP B 1 123 ? -18.875 25.875 13.57 1 91.19 123 TRP B C 1
ATOM 2697 O O . TRP B 1 123 ? -20.062 26.125 13.312 1 91.19 123 TRP B O 1
ATOM 2707 N N . LEU B 1 124 ? -18.141 26.5 14.43 1 93.19 124 LEU B N 1
ATOM 2708 C CA . LEU B 1 124 ? -18.719 27.562 15.242 1 93.19 124 LEU B CA 1
ATOM 2709 C C . LEU B 1 124 ? -19.109 28.75 14.383 1 93.19 124 LEU B C 1
ATOM 2711 O O . LEU B 1 124 ? -20.125 29.406 14.633 1 93.19 124 LEU B O 1
ATOM 2715 N N . ALA B 1 125 ? -18.219 28.984 13.438 1 94.56 125 ALA B N 1
ATOM 2716 C CA . ALA B 1 125 ? -18.5 30.078 12.516 1 94.56 125 ALA B CA 1
ATOM 2717 C C . ALA B 1 125 ? -19.812 29.828 11.758 1 94.56 125 ALA B C 1
ATOM 2719 O O . ALA B 1 125 ? -20.625 30.734 11.594 1 94.56 125 ALA B O 1
ATOM 2720 N N . CYS B 1 126 ? -20.047 28.656 11.352 1 93.75 126 CYS B N 1
ATOM 2721 C CA . CYS B 1 126 ? -21.281 28.312 10.656 1 93.75 126 CYS B CA 1
ATOM 2722 C C . CYS B 1 126 ? -22.484 28.453 11.578 1 93.75 126 CYS B C 1
ATOM 2724 O O . CYS B 1 126 ? -23.516 29 11.18 1 93.75 126 CYS B O 1
ATOM 2726 N N . ARG B 1 127 ? -22.359 28.094 12.797 1 92.44 127 ARG B N 1
ATOM 2727 C CA . ARG B 1 127 ? -23.438 28.188 13.773 1 92.44 127 ARG B CA 1
ATOM 2728 C C . ARG B 1 127 ? -23.734 29.641 14.117 1 92.44 127 ARG B C 1
ATOM 2730 O O . ARG B 1 127 ? -24.891 30.016 14.305 1 92.44 127 ARG B O 1
ATOM 2737 N N . ALA B 1 128 ? -22.688 30.328 14.234 1 95.94 128 ALA B N 1
ATOM 2738 C CA . ALA B 1 128 ? -22.844 31.75 14.547 1 95.94 128 ALA B CA 1
ATOM 2739 C C . ALA B 1 128 ? -23.625 32.469 13.445 1 95.94 128 ALA B C 1
ATOM 2741 O O . ALA B 1 128 ? -24.328 33.469 13.711 1 95.94 128 ALA B O 1
ATOM 2742 N N . LEU B 1 129 ? -23.469 32 12.258 1 95.94 129 LEU B N 1
ATOM 2743 C CA . LEU B 1 129 ? -24.172 32.594 11.109 1 95.94 129 LEU B CA 1
ATOM 2744 C C . LEU B 1 129 ? -25.578 32.031 11 1 95.94 129 LEU B C 1
ATOM 2746 O O . LEU B 1 129 ? -26.312 32.375 10.07 1 95.94 129 LEU B O 1
ATOM 2750 N N . GLY B 1 130 ? -25.984 31.125 11.945 1 94.69 130 GLY B N 1
ATOM 2751 C CA . GLY B 1 130 ? -27.328 30.609 12.008 1 94.69 130 GLY B CA 1
ATOM 2752 C C . GLY B 1 130 ? -27.531 29.375 11.133 1 94.69 130 GLY B C 1
ATOM 2753 O O . GLY B 1 130 ? -28.672 28.969 10.898 1 94.69 130 GLY B O 1
ATOM 2754 N N . MET B 1 131 ? -26.469 28.812 10.633 1 94.19 131 MET B N 1
ATOM 2755 C CA . MET B 1 131 ? -26.594 27.656 9.75 1 94.19 131 MET B CA 1
ATOM 2756 C C . MET B 1 131 ? -26.938 26.391 10.539 1 94.19 131 MET B C 1
ATOM 2758 O O . MET B 1 131 ? -26.438 26.203 11.656 1 94.19 131 MET B O 1
ATOM 2762 N N . ASN B 1 132 ? -27.859 25.594 9.938 1 93.25 132 ASN B N 1
ATOM 2763 C CA . ASN B 1 132 ? -28.109 24.281 10.523 1 93.25 132 ASN B CA 1
ATOM 2764 C C . ASN B 1 132 ? -27.094 23.25 10.047 1 93.25 132 ASN B C 1
ATOM 2766 O O . ASN B 1 132 ? -26.156 23.578 9.32 1 93.25 132 ASN B O 1
ATOM 2770 N N . THR B 1 133 ? -27.25 22.031 10.508 1 87.06 133 THR B N 1
ATOM 2771 C CA . THR B 1 133 ? -26.266 20.984 10.242 1 87.06 133 THR B CA 1
ATOM 2772 C C . THR B 1 133 ? -26.141 20.719 8.742 1 87.06 133 THR B C 1
ATOM 2774 O O . THR B 1 133 ? -25.031 20.578 8.227 1 87.06 133 THR B O 1
ATOM 2777 N N . ARG B 1 134 ? -27.203 20.688 8.117 1 89.25 134 ARG B N 1
ATOM 2778 C CA . ARG B 1 134 ? -27.203 20.422 6.68 1 89.25 134 ARG B CA 1
ATOM 2779 C C . ARG B 1 134 ? -26.516 21.547 5.922 1 89.25 134 ARG B C 1
ATOM 2781 O O . ARG B 1 134 ? -25.75 21.297 4.98 1 89.25 134 ARG B O 1
ATOM 2788 N N . GLN B 1 135 ? -26.766 22.766 6.324 1 92.31 135 GLN B N 1
ATOM 2789 C CA . GLN B 1 135 ? -26.141 23.938 5.719 1 92.31 135 GLN B CA 1
ATOM 2790 C C . GLN B 1 135 ? -24.641 23.969 5.996 1 92.31 135 GLN B C 1
ATOM 2792 O O . GLN B 1 135 ? -23.844 24.25 5.102 1 92.31 135 GLN B O 1
ATOM 2797 N N . SER B 1 136 ? -24.312 23.625 7.258 1 92.12 136 SER B N 1
ATOM 2798 C CA . SER B 1 136 ? -22.906 23.594 7.641 1 92.12 136 SER B CA 1
ATOM 2799 C C . SER B 1 136 ? -22.141 22.547 6.836 1 92.12 136 SER B C 1
ATOM 2801 O O . SER B 1 136 ? -21.016 22.797 6.383 1 92.12 136 SER B O 1
ATOM 2803 N N . LEU B 1 137 ? -22.812 21.438 6.621 1 88.75 137 LEU B N 1
ATOM 2804 C CA . LEU B 1 137 ? -22.172 20.375 5.859 1 88.75 137 LEU B CA 1
ATOM 2805 C C . LEU B 1 137 ? -22 20.781 4.402 1 88.75 137 LEU B C 1
ATOM 2807 O O . LEU B 1 137 ? -21 20.406 3.77 1 88.75 137 LEU B O 1
ATOM 2811 N N . GLY B 1 138 ? -22.922 21.469 3.939 1 88.94 138 GLY B N 1
ATOM 2812 C CA . GLY B 1 138 ? -22.812 21.969 2.576 1 88.94 138 GLY B CA 1
ATOM 2813 C C . GLY B 1 138 ? -21.609 22.859 2.355 1 88.94 138 GLY B C 1
ATOM 2814 O O . GLY B 1 138 ? -21.062 22.906 1.255 1 88.94 138 GLY B O 1
ATOM 2815 N N . VAL B 1 139 ? -21.188 23.531 3.402 1 88.88 139 VAL B N 1
ATOM 2816 C CA . VAL B 1 139 ? -20.062 24.469 3.328 1 88.88 139 VAL B CA 1
ATOM 2817 C C . VAL B 1 139 ? -18.766 23.75 3.686 1 88.88 139 VAL B C 1
ATOM 2819 O O . VAL B 1 139 ? -17.734 23.953 3.035 1 88.88 139 VAL B O 1
ATOM 2822 N N . LEU B 1 140 ? -18.828 22.891 4.633 1 90.75 140 LEU B N 1
ATOM 2823 C CA . LEU B 1 140 ? -17.625 22.344 5.227 1 90.75 140 LEU B CA 1
ATOM 2824 C C . LEU B 1 140 ? -17.172 21.094 4.48 1 90.75 140 LEU B C 1
ATOM 2826 O O . LEU B 1 140 ? -15.969 20.797 4.402 1 90.75 140 LEU B O 1
ATOM 2830 N N . LEU B 1 141 ? -18.078 20.406 3.865 1 88.5 141 LEU B N 1
ATOM 2831 C CA . LEU B 1 141 ? -17.75 19.141 3.234 1 88.5 141 LEU B CA 1
ATOM 2832 C C . LEU B 1 141 ? -16.875 19.344 2.004 1 88.5 141 LEU B C 1
ATOM 2834 O O . LEU B 1 141 ? -15.859 18.656 1.825 1 88.5 141 LEU B O 1
ATOM 2838 N N . PRO B 1 142 ? -17.312 20.281 1.163 1 85.06 142 PRO B N 1
ATOM 2839 C CA . PRO B 1 142 ? -16.453 20.547 0.019 1 85.06 142 PRO B CA 1
ATOM 2840 C C . PRO B 1 142 ? -15.039 20.953 0.437 1 85.06 142 PRO B C 1
ATOM 2842 O O . PRO B 1 142 ? -14.062 20.609 -0.235 1 85.06 142 PRO B O 1
ATOM 2845 N N . PHE B 1 143 ? -14.93 21.656 1.547 1 85.88 143 PHE B N 1
ATOM 2846 C CA . PHE B 1 143 ? -13.641 22.062 2.084 1 85.88 143 PHE B CA 1
ATOM 2847 C C . PHE B 1 143 ? -12.844 20.859 2.561 1 85.88 143 PHE B C 1
ATOM 2849 O O . PHE B 1 143 ? -11.641 20.766 2.285 1 85.88 143 PHE B O 1
ATOM 2856 N N . ALA B 1 144 ? -13.523 19.984 3.148 1 88.94 144 ALA B N 1
ATOM 2857 C CA . ALA B 1 144 ? -12.867 18.781 3.668 1 88.94 144 ALA B CA 1
ATOM 2858 C C . ALA B 1 144 ? -12.375 17.891 2.531 1 88.94 144 ALA B C 1
ATOM 2860 O O . ALA B 1 144 ? -11.281 17.328 2.609 1 88.94 144 ALA B O 1
ATOM 2861 N N . ILE B 1 145 ? -13.125 17.812 1.506 1 87.31 145 ILE B N 1
ATOM 2862 C CA . ILE B 1 145 ? -12.773 16.984 0.356 1 87.31 145 ILE B CA 1
ATOM 2863 C C . ILE B 1 145 ? -11.539 17.547 -0.336 1 87.31 145 ILE B C 1
ATOM 2865 O O . ILE B 1 145 ? -10.648 16.812 -0.74 1 87.31 145 ILE B O 1
ATOM 2869 N N . ARG B 1 146 ? -11.5 18.828 -0.466 1 88.56 146 ARG B N 1
ATOM 2870 C CA . ARG B 1 146 ? -10.359 19.484 -1.089 1 88.56 146 ARG B CA 1
ATOM 2871 C C . ARG B 1 146 ? -9.078 19.219 -0.3 1 88.56 146 ARG B C 1
ATOM 2873 O O . ARG B 1 146 ? -8.008 19.047 -0.885 1 88.56 146 ARG B O 1
ATOM 2880 N N . ARG B 1 147 ? -9.242 19.125 0.96 1 88.88 147 ARG B N 1
ATOM 2881 C CA . ARG B 1 147 ? -8.094 18.891 1.825 1 88.88 147 ARG B CA 1
ATOM 2882 C C . ARG B 1 147 ? -7.637 17.438 1.752 1 88.88 147 ARG B C 1
ATOM 2884 O O . ARG B 1 147 ? -6.492 17.125 2.086 1 88.88 147 ARG B O 1
ATOM 2891 N N . ALA B 1 148 ? -8.5 16.562 1.233 1 93.06 148 ALA B N 1
ATOM 2892 C CA . ALA B 1 148 ? -8.188 15.141 1.16 1 93.06 148 ALA B CA 1
ATOM 2893 C C . ALA B 1 148 ? -7.531 14.789 -0.173 1 93.06 148 ALA B C 1
ATOM 2895 O O . ALA B 1 148 ? -7.02 13.68 -0.349 1 93.06 148 ALA B O 1
ATOM 2896 N N . VAL B 1 149 ? -7.422 15.734 -1.074 1 92.06 149 VAL B N 1
ATOM 2897 C CA . VAL B 1 149 ? -7.023 15.477 -2.455 1 92.06 149 VAL B CA 1
ATOM 2898 C C . VAL B 1 149 ? -5.594 14.945 -2.49 1 92.06 149 VAL B C 1
ATOM 2900 O O . VAL B 1 149 ? -5.32 13.93 -3.139 1 92.06 149 VAL B O 1
ATOM 2903 N N . PRO B 1 150 ? -4.645 15.531 -1.774 1 90.06 150 PRO B N 1
ATOM 2904 C CA . PRO B 1 150 ? -3.275 15.016 -1.828 1 90.06 150 PRO B CA 1
ATOM 2905 C C . PRO B 1 150 ? -3.174 13.57 -1.356 1 90.06 150 PRO B C 1
ATOM 2907 O O . PRO B 1 150 ? -2.51 12.75 -1.999 1 90.06 150 PRO B O 1
ATOM 2910 N N . ALA B 1 151 ? -3.816 13.281 -0.271 1 92.12 151 ALA B N 1
ATOM 2911 C CA . ALA B 1 151 ? -3.799 11.922 0.255 1 92.12 151 ALA B CA 1
ATOM 2912 C C . ALA B 1 151 ? -4.52 10.961 -0.688 1 92.12 151 ALA B C 1
ATOM 2914 O O . ALA B 1 151 ? -4.113 9.805 -0.833 1 92.12 151 ALA B O 1
ATOM 2915 N N . TYR B 1 152 ? -5.555 11.414 -1.31 1 95.56 152 TYR B N 1
ATOM 2916 C CA . TYR B 1 152 ? -6.305 10.57 -2.23 1 95.56 152 TYR B CA 1
ATOM 2917 C C . TYR B 1 152 ? -5.484 10.25 -3.475 1 95.56 152 TYR B C 1
ATOM 2919 O O . TYR B 1 152 ? -5.594 9.156 -4.039 1 95.56 152 TYR B O 1
ATOM 2927 N N . SER B 1 153 ? -4.648 11.227 -3.926 1 95.44 153 SER B N 1
ATOM 2928 C CA . SER B 1 153 ? -3.746 11 -5.051 1 95.44 153 SER B CA 1
ATOM 2929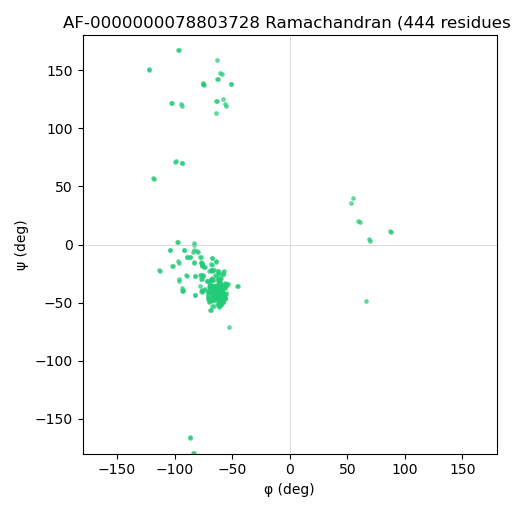 C C . SER B 1 153 ? -2.852 9.789 -4.805 1 95.44 153 SER B C 1
ATOM 2931 O O . SER B 1 153 ? -2.645 8.977 -5.703 1 95.44 153 SER B O 1
ATOM 2933 N N . ASN B 1 154 ? -2.367 9.68 -3.623 1 94.75 154 ASN B N 1
ATOM 2934 C CA . ASN B 1 154 ? -1.545 8.531 -3.262 1 94.75 154 ASN B CA 1
ATOM 2935 C C . ASN B 1 154 ? -2.344 7.23 -3.314 1 94.75 154 ASN B C 1
ATOM 2937 O O . ASN B 1 154 ? -1.817 6.191 -3.711 1 94.75 154 ASN B O 1
ATOM 2941 N N . GLU B 1 155 ? -3.578 7.309 -2.869 1 97.25 155 GLU B N 1
ATOM 2942 C CA . GLU B 1 155 ? -4.449 6.137 -2.902 1 97.25 155 GLU B CA 1
ATOM 2943 C C . GLU B 1 155 ? -4.664 5.648 -4.332 1 97.25 155 GLU B C 1
ATOM 2945 O O . GLU B 1 155 ? -4.656 4.441 -4.59 1 97.25 155 GLU B O 1
ATOM 2950 N N . VAL B 1 156 ? -4.809 6.562 -5.238 1 98.19 156 VAL B N 1
ATOM 2951 C CA . VAL B 1 156 ? -5.008 6.211 -6.641 1 98.19 156 VAL B CA 1
ATOM 2952 C C . VAL B 1 156 ? -3.781 5.465 -7.164 1 98.19 156 VAL B C 1
ATOM 2954 O O . VAL B 1 156 ? -3.914 4.449 -7.852 1 98.19 156 VAL B O 1
ATOM 2957 N N . ILE B 1 157 ? -2.656 5.957 -6.832 1 98.06 157 ILE B N 1
ATOM 2958 C CA . ILE B 1 157 ? -1.402 5.355 -7.266 1 98.06 157 ILE B CA 1
ATOM 2959 C C . ILE B 1 157 ? -1.269 3.955 -6.672 1 98.06 157 ILE B C 1
ATOM 2961 O O . ILE B 1 157 ? -0.849 3.02 -7.359 1 98.06 157 ILE B O 1
ATOM 2965 N N . LEU B 1 158 ? -1.67 3.785 -5.461 1 98 158 LEU B N 1
ATOM 2966 C CA . LEU B 1 158 ? -1.595 2.49 -4.789 1 98 158 LEU B CA 1
ATOM 2967 C C . LEU B 1 158 ? -2.543 1.487 -5.438 1 98 158 LEU B C 1
ATOM 2969 O O . LEU B 1 158 ? -2.215 0.305 -5.559 1 98 158 LEU B O 1
ATOM 2973 N N . VAL B 1 159 ? -3.711 2.002 -5.832 1 98.81 159 VAL B N 1
ATOM 2974 C CA . VAL B 1 159 ? -4.672 1.124 -6.492 1 98.81 159 VAL B CA 1
ATOM 2975 C C . VAL B 1 159 ? -4.094 0.628 -7.816 1 98.81 159 VAL B C 1
ATOM 2977 O O . VAL B 1 159 ? -4.172 -0.563 -8.125 1 98.81 159 VAL B O 1
ATOM 2980 N N . PHE B 1 160 ? -3.514 1.536 -8.57 1 98.88 160 PHE B N 1
ATOM 2981 C CA . PHE B 1 160 ? -2.91 1.148 -9.836 1 98.88 160 PHE B CA 1
ATOM 2982 C C . PHE B 1 160 ? -1.832 0.092 -9.625 1 98.88 160 PHE B C 1
ATOM 2984 O O . PHE B 1 160 ? -1.812 -0.929 -10.312 1 98.88 160 PHE B O 1
ATOM 2991 N N . LYS B 1 161 ? -0.913 0.301 -8.711 1 98.62 161 LYS B N 1
ATOM 2992 C CA . LYS B 1 161 ? 0.123 -0.685 -8.414 1 98.62 161 LYS B CA 1
ATOM 2993 C C . LYS B 1 161 ? -0.486 -1.987 -7.906 1 98.62 161 LYS B C 1
ATOM 2995 O O . LYS B 1 161 ? 0.037 -3.07 -8.172 1 98.62 161 LYS B O 1
ATOM 3000 N N . GLY B 1 162 ? -1.629 -1.877 -7.234 1 98.69 162 GLY B N 1
ATOM 3001 C CA . GLY B 1 162 ? -2.324 -3.037 -6.703 1 98.69 162 GLY B CA 1
ATOM 3002 C C . GLY B 1 162 ? -2.914 -3.926 -7.781 1 98.69 162 GLY B C 1
ATOM 3003 O O . GLY B 1 162 ? -3.16 -5.113 -7.551 1 98.69 162 GLY B O 1
ATOM 3004 N N . THR B 1 163 ? -3.131 -3.352 -8.969 1 98.81 163 THR B N 1
ATOM 3005 C CA . THR B 1 163 ? -3.676 -4.156 -10.055 1 98.81 163 THR B CA 1
ATOM 3006 C C . THR B 1 163 ? -2.721 -5.285 -10.422 1 98.81 163 THR B C 1
ATOM 3008 O O . THR B 1 163 ? -3.137 -6.297 -10.992 1 98.81 163 THR B O 1
ATOM 3011 N N . SER B 1 164 ? -1.442 -5.098 -10.094 1 98.81 164 SER B N 1
ATOM 3012 C CA . SER B 1 164 ? -0.476 -6.145 -10.406 1 98.81 164 SER B CA 1
ATOM 3013 C C . SER B 1 164 ? -0.867 -7.469 -9.758 1 98.81 164 SER B C 1
ATOM 3015 O O . SER B 1 164 ? -0.542 -8.539 -10.281 1 98.81 164 SER B O 1
ATOM 3017 N N . LEU B 1 165 ? -1.617 -7.422 -8.672 1 98.56 165 LEU B N 1
ATOM 3018 C CA . LEU B 1 165 ? -1.986 -8.617 -7.918 1 98.56 165 LEU B CA 1
ATOM 3019 C C . LEU B 1 165 ? -3.094 -9.383 -8.633 1 98.56 165 LEU B C 1
ATOM 3021 O O . LEU B 1 165 ? -3.344 -10.555 -8.32 1 98.56 165 LEU B O 1
ATOM 3025 N N . ALA B 1 166 ? -3.756 -8.742 -9.594 1 98.19 166 ALA B N 1
ATOM 3026 C CA . ALA B 1 166 ? -4.75 -9.43 -10.414 1 98.19 166 ALA B CA 1
ATOM 3027 C C . ALA B 1 166 ? -4.113 -10.57 -11.203 1 98.19 166 ALA B C 1
ATOM 3029 O O . ALA B 1 166 ? -4.781 -11.555 -11.531 1 98.19 166 ALA B O 1
ATOM 3030 N N . SER B 1 167 ? -2.828 -10.469 -11.461 1 97.88 167 SER B N 1
ATOM 3031 C CA . SER B 1 167 ? -2.098 -11.484 -12.219 1 97.88 167 SER B CA 1
ATOM 3032 C C . SER B 1 167 ? -2.082 -12.812 -11.477 1 97.88 167 SER B C 1
ATOM 3034 O O . SER B 1 167 ? -1.789 -13.859 -12.07 1 97.88 167 SER B O 1
ATOM 3036 N N . THR B 1 168 ? -2.436 -12.781 -10.188 1 96 168 THR B N 1
ATOM 3037 C CA . THR B 1 168 ? -2.383 -14 -9.391 1 96 168 THR B CA 1
ATOM 3038 C C . THR B 1 168 ? -3.648 -14.828 -9.586 1 96 168 THR B C 1
ATOM 3040 O O . THR B 1 168 ? -3.717 -15.977 -9.141 1 96 168 THR B O 1
ATOM 3043 N N . ILE B 1 169 ? -4.762 -14.219 -10.188 1 94.56 169 ILE B N 1
ATOM 3044 C CA . ILE B 1 169 ? -6 -14.938 -10.461 1 94.56 169 ILE B CA 1
ATOM 3045 C C . ILE B 1 169 ? -6.277 -14.93 -11.961 1 94.56 169 ILE B C 1
ATOM 3047 O O . ILE B 1 169 ? -7.336 -14.469 -12.406 1 94.56 169 ILE B O 1
ATOM 3051 N N . THR B 1 170 ? -5.5 -15.367 -12.898 1 91.56 170 THR B N 1
ATOM 3052 C CA . THR B 1 170 ? -5.547 -15.742 -14.312 1 91.56 170 THR B CA 1
ATOM 3053 C C . THR B 1 170 ? -5.77 -14.516 -15.188 1 91.56 170 THR B C 1
ATOM 3055 O O . THR B 1 170 ? -6.074 -14.641 -16.375 1 91.56 170 THR B O 1
ATOM 3058 N N . ILE B 1 171 ? -5.797 -13.305 -14.625 1 97.31 171 ILE B N 1
ATOM 3059 C CA . ILE B 1 171 ? -5.965 -12.086 -15.406 1 97.31 171 ILE B CA 1
ATOM 3060 C C . ILE B 1 171 ? -4.664 -11.75 -16.125 1 97.31 171 ILE B C 1
ATOM 3062 O O . ILE B 1 171 ? -3.58 -11.859 -15.555 1 97.31 171 ILE B O 1
ATOM 3066 N N . MET B 1 172 ? -4.852 -11.344 -17.391 1 97.75 172 MET B N 1
ATOM 3067 C CA . MET B 1 172 ? -3.701 -10.898 -18.172 1 97.75 172 MET B CA 1
ATOM 3068 C C . MET B 1 172 ? -3.609 -9.383 -18.203 1 97.75 172 MET B C 1
ATOM 3070 O O . MET B 1 172 ? -3.855 -8.75 -19.234 1 97.75 172 MET B O 1
ATOM 3074 N N . ASP B 1 173 ? -3.248 -8.891 -17.047 1 98.62 173 ASP B N 1
ATOM 3075 C CA . ASP B 1 173 ? -2.873 -7.48 -16.938 1 98.62 173 ASP B CA 1
ATOM 3076 C C . ASP B 1 173 ? -1.396 -7.277 -17.266 1 98.62 173 ASP B C 1
ATOM 3078 O O . ASP B 1 173 ? -0.758 -8.156 -17.844 1 98.62 173 ASP B O 1
ATOM 3082 N N . LEU B 1 174 ? -0.824 -6.086 -16.938 1 98.81 174 LEU B N 1
ATOM 3083 C CA . LEU B 1 174 ? 0.575 -5.812 -17.25 1 98.81 174 LEU B CA 1
ATOM 3084 C C . LEU B 1 174 ? 1.488 -6.848 -16.609 1 98.81 174 LEU B C 1
ATOM 3086 O O . LEU B 1 174 ? 2.33 -7.449 -17.281 1 98.81 174 LEU B O 1
ATOM 3090 N N . MET B 1 175 ? 1.308 -7.102 -15.32 1 98.62 175 MET B N 1
ATOM 3091 C CA . MET B 1 175 ? 2.107 -8.094 -14.609 1 98.62 175 MET B CA 1
ATOM 3092 C C . MET B 1 175 ? 1.829 -9.5 -15.133 1 98.62 175 MET B C 1
ATOM 3094 O O . MET B 1 175 ? 2.742 -10.32 -15.234 1 98.62 175 MET B O 1
ATOM 3098 N N . GLY B 1 176 ? 0.565 -9.758 -15.477 1 98.38 176 GLY B N 1
ATOM 3099 C CA . GLY B 1 176 ? 0.216 -11.055 -16.031 1 98.38 176 GLY B CA 1
ATOM 3100 C C . GLY B 1 176 ? 0.959 -11.375 -17.312 1 98.38 176 GLY B C 1
ATOM 3101 O O . GLY B 1 176 ? 1.545 -12.453 -17.453 1 98.38 176 GLY B O 1
ATOM 3102 N N . TYR B 1 177 ? 0.915 -10.484 -18.234 1 98.38 177 TYR B N 1
ATOM 3103 C CA . TYR B 1 177 ? 1.652 -10.68 -19.484 1 98.38 177 TYR B CA 1
ATOM 3104 C C . TYR B 1 177 ? 3.152 -10.758 -19.219 1 98.38 177 TYR B C 1
ATOM 3106 O O . TYR B 1 177 ? 3.863 -11.531 -19.875 1 98.38 177 TYR B O 1
ATOM 3114 N N . ALA B 1 178 ? 3.639 -9.93 -18.297 1 98.25 178 ALA B N 1
ATOM 3115 C CA . ALA B 1 178 ? 5.059 -9.977 -17.953 1 98.25 178 ALA B CA 1
ATOM 3116 C C . ALA B 1 178 ? 5.457 -11.367 -17.469 1 98.25 178 ALA B C 1
ATOM 3118 O O . ALA B 1 178 ? 6.484 -11.906 -17.891 1 98.25 178 ALA B O 1
ATOM 3119 N N . GLN B 1 179 ? 4.625 -11.93 -16.594 1 97.5 179 GLN B N 1
ATOM 3120 C CA . GLN B 1 179 ? 4.91 -13.266 -16.078 1 97.5 179 GLN B CA 1
ATOM 3121 C C . GLN B 1 179 ? 4.844 -14.312 -17.188 1 97.5 179 GLN B C 1
ATOM 3123 O O . GLN B 1 179 ? 5.688 -15.211 -17.234 1 97.5 179 GLN B O 1
ATOM 3128 N N . ARG B 1 180 ? 3.871 -14.203 -18.016 1 97.25 180 ARG B N 1
ATOM 3129 C CA . ARG B 1 180 ? 3.736 -15.148 -19.125 1 97.25 180 ARG B CA 1
ATOM 3130 C C . ARG B 1 180 ? 4.945 -15.086 -20.047 1 97.25 180 ARG B C 1
ATOM 3132 O O . ARG B 1 180 ? 5.523 -16.109 -20.406 1 97.25 180 ARG B O 1
ATOM 3139 N N . ILE B 1 181 ? 5.305 -13.906 -20.5 1 97.06 181 ILE B N 1
ATOM 3140 C CA . ILE B 1 181 ? 6.426 -13.703 -21.406 1 97.06 181 ILE B CA 1
ATOM 3141 C C . ILE B 1 181 ? 7.719 -14.18 -20.75 1 97.06 181 ILE B C 1
ATOM 3143 O O . ILE B 1 181 ? 8.547 -14.828 -21.391 1 97.06 181 ILE B O 1
ATOM 3147 N N . ASN B 1 182 ? 7.879 -13.859 -19.469 1 95.5 182 ASN B N 1
ATOM 3148 C CA . ASN B 1 182 ? 9.062 -14.328 -18.75 1 95.5 182 ASN B CA 1
ATOM 3149 C C . ASN B 1 182 ? 9.125 -15.852 -18.703 1 95.5 182 ASN B C 1
ATOM 3151 O O . ASN B 1 182 ? 10.211 -16.438 -18.797 1 95.5 182 ASN B O 1
ATOM 3155 N N . GLY B 1 183 ? 7.977 -16.469 -18.594 1 93.75 183 GLY B N 1
ATOM 3156 C CA . GLY B 1 183 ? 7.922 -17.922 -18.594 1 93.75 183 GLY B CA 1
ATOM 3157 C C . GLY B 1 183 ? 8.32 -18.531 -19.922 1 93.75 183 GLY B C 1
ATOM 3158 O O . GLY B 1 183 ? 8.805 -19.656 -19.984 1 93.75 183 GLY B O 1
ATOM 3159 N N . GLN B 1 184 ? 8.211 -17.75 -20.938 1 94.56 184 GLN B N 1
ATOM 3160 C CA . GLN B 1 184 ? 8.492 -18.234 -22.281 1 94.56 184 GLN B CA 1
ATOM 3161 C C . GLN B 1 184 ? 9.922 -17.891 -22.703 1 94.56 184 GLN B C 1
ATOM 3163 O O . GLN B 1 184 ? 10.539 -18.625 -23.484 1 94.56 184 GLN B O 1
ATOM 3168 N N . THR B 1 185 ? 10.438 -16.781 -22.172 1 92.94 185 THR B N 1
ATOM 3169 C CA . THR B 1 185 ? 11.703 -16.281 -22.703 1 92.94 185 THR B CA 1
ATOM 3170 C C . THR B 1 185 ? 12.805 -16.391 -21.656 1 92.94 185 THR B C 1
ATOM 3172 O O . THR B 1 185 ? 13.992 -16.328 -21.984 1 92.94 185 THR B O 1
ATOM 3175 N N . TYR B 1 186 ? 12.438 -16.453 -20.438 1 90.06 186 TYR B N 1
ATOM 3176 C CA . TYR B 1 186 ? 13.352 -16.5 -19.297 1 90.06 186 TYR B CA 1
ATOM 3177 C C . TYR B 1 186 ? 14.242 -15.258 -19.266 1 90.06 186 TYR B C 1
ATOM 3179 O O . TYR B 1 186 ? 15.336 -15.289 -18.703 1 90.06 186 TYR B O 1
ATOM 3187 N N . ASP B 1 187 ? 13.797 -14.234 -19.938 1 92.75 187 ASP B N 1
ATOM 3188 C CA . ASP B 1 187 ? 14.484 -12.945 -19.938 1 92.75 187 ASP B CA 1
ATOM 3189 C C . ASP B 1 187 ? 13.914 -12.023 -18.859 1 92.75 187 ASP B C 1
ATOM 3191 O O . ASP B 1 187 ? 13.344 -10.977 -19.188 1 92.75 187 ASP B O 1
ATOM 3195 N N . THR B 1 188 ? 14.188 -12.383 -17.641 1 93.94 188 THR B N 1
ATOM 3196 C CA . THR B 1 188 ? 13.555 -11.805 -16.469 1 93.94 188 THR B CA 1
ATOM 3197 C C . THR B 1 188 ? 13.836 -10.312 -16.375 1 93.94 188 THR B C 1
ATOM 3199 O O . THR B 1 188 ? 12.914 -9.508 -16.25 1 93.94 188 THR B O 1
ATOM 3202 N N . LEU B 1 189 ? 15.07 -9.852 -16.5 1 94 189 LEU B N 1
ATOM 3203 C CA . LEU B 1 189 ? 15.453 -8.461 -16.312 1 94 189 LEU B CA 1
ATOM 3204 C C . LEU B 1 189 ? 14.797 -7.574 -17.375 1 94 189 LEU B C 1
ATOM 3206 O O . LEU B 1 189 ? 14.273 -6.5 -17.062 1 94 189 LEU B O 1
ATOM 3210 N N . THR B 1 190 ? 14.805 -8.07 -18.547 1 94.44 190 THR B N 1
ATOM 3211 C CA . THR B 1 190 ? 14.234 -7.281 -19.641 1 94.44 190 THR B CA 1
ATOM 3212 C C . THR B 1 190 ? 12.727 -7.164 -19.5 1 94.44 190 THR B C 1
ATOM 3214 O O . THR B 1 190 ? 12.172 -6.062 -19.578 1 94.44 190 THR B O 1
ATOM 3217 N N . VAL B 1 191 ? 12.07 -8.312 -19.25 1 96.38 191 VAL B N 1
ATOM 3218 C CA . VAL B 1 191 ? 10.609 -8.359 -19.234 1 96.38 191 VAL B CA 1
ATOM 3219 C C . VAL B 1 191 ? 10.086 -7.547 -18.047 1 96.38 191 VAL B C 1
ATOM 3221 O O . VAL B 1 191 ? 9.289 -6.625 -18.219 1 96.38 191 VAL B O 1
ATOM 3224 N N . PHE B 1 192 ? 10.562 -7.832 -16.875 1 96.88 192 PHE B N 1
ATOM 3225 C CA . PHE B 1 192 ? 10.078 -7.133 -15.688 1 96.88 192 PHE B CA 1
ATOM 3226 C C . PHE B 1 192 ? 10.648 -5.719 -15.625 1 96.88 192 PHE B C 1
ATOM 3228 O O . PHE B 1 192 ? 10.047 -4.832 -15.008 1 96.88 192 PHE B O 1
ATOM 3235 N N . GLY B 1 193 ? 11.812 -5.492 -16.219 1 96.69 193 GLY B N 1
ATOM 3236 C CA . GLY B 1 193 ? 12.32 -4.137 -16.359 1 96.69 193 GLY B CA 1
ATOM 3237 C C . GLY B 1 193 ? 11.406 -3.238 -17.172 1 96.69 193 GLY B C 1
ATOM 3238 O O . GLY B 1 193 ? 11.109 -2.115 -16.75 1 96.69 193 GLY B O 1
ATOM 3239 N N . ILE B 1 194 ? 10.969 -3.758 -18.281 1 97.56 194 ILE B N 1
ATOM 3240 C CA . ILE B 1 194 ? 10.078 -3 -19.141 1 97.56 194 ILE B CA 1
ATOM 3241 C C . ILE B 1 194 ? 8.727 -2.805 -18.453 1 97.56 194 ILE B C 1
ATOM 3243 O O . ILE B 1 194 ? 8.172 -1.705 -18.469 1 97.56 194 ILE B O 1
ATOM 3247 N N . ALA B 1 195 ? 8.188 -3.914 -17.844 1 98.31 195 ALA B N 1
ATOM 3248 C CA . ALA B 1 195 ? 6.945 -3.783 -17.094 1 98.31 195 ALA B CA 1
ATOM 3249 C C . ALA B 1 195 ? 7.078 -2.736 -15.992 1 98.31 195 ALA B C 1
ATOM 3251 O O . ALA B 1 195 ? 6.199 -1.887 -15.828 1 98.31 195 ALA B O 1
ATOM 3252 N N . GLY B 1 196 ? 8.234 -2.828 -15.25 1 98.31 196 GLY B N 1
ATOM 3253 C CA . GLY B 1 196 ? 8.5 -1.838 -14.219 1 98.31 196 GLY B CA 1
ATOM 3254 C C . GLY B 1 196 ? 8.547 -0.419 -14.758 1 98.31 196 GLY B C 1
ATOM 3255 O O . GLY B 1 196 ? 8.016 0.502 -14.133 1 98.31 196 GLY B O 1
ATOM 3256 N N . ALA B 1 197 ? 9.148 -0.245 -15.883 1 98.38 197 ALA B N 1
ATOM 3257 C CA . ALA B 1 197 ? 9.234 1.067 -16.516 1 98.38 197 ALA B CA 1
ATOM 3258 C C . ALA B 1 197 ? 7.852 1.583 -16.906 1 98.38 197 ALA B C 1
ATOM 3260 O O . ALA B 1 197 ? 7.574 2.779 -16.781 1 98.38 197 ALA B O 1
ATOM 3261 N N . MET B 1 198 ? 7.039 0.732 -17.359 1 98.69 198 MET B N 1
ATOM 3262 C CA . MET B 1 198 ? 5.68 1.125 -17.719 1 98.69 198 MET B CA 1
ATOM 3263 C C . MET B 1 198 ? 4.887 1.535 -16.484 1 98.69 198 MET B C 1
ATOM 3265 O O . MET B 1 198 ? 4.168 2.535 -16.516 1 98.69 198 MET B O 1
ATOM 3269 N N . TYR B 1 199 ? 5.027 0.739 -15.422 1 98.69 199 TYR B N 1
ATOM 3270 C CA . TYR B 1 199 ? 4.391 1.137 -14.172 1 98.69 199 TYR B CA 1
ATOM 3271 C C . TYR B 1 199 ? 4.883 2.508 -13.719 1 98.69 199 TYR B C 1
ATOM 3273 O O . TYR B 1 199 ? 4.09 3.344 -13.281 1 98.69 199 TYR B O 1
ATOM 3281 N N . LEU B 1 200 ? 6.16 2.713 -13.82 1 98.44 200 LEU B N 1
ATOM 3282 C CA . LEU B 1 200 ? 6.766 3.977 -13.414 1 98.44 200 LEU B CA 1
ATOM 3283 C C . LEU B 1 200 ? 6.246 5.129 -14.258 1 98.44 200 LEU B C 1
ATOM 3285 O O . LEU B 1 200 ? 6 6.223 -13.75 1 98.44 200 LEU B O 1
ATOM 3289 N N . LEU B 1 201 ? 6.141 4.844 -15.484 1 98.56 201 LEU B N 1
ATOM 3290 C CA . LEU B 1 201 ? 5.641 5.863 -16.406 1 98.56 201 LEU B CA 1
ATOM 3291 C C . LEU B 1 201 ? 4.219 6.273 -16.031 1 98.56 201 LEU B C 1
ATOM 3293 O O . LEU B 1 201 ? 3.912 7.465 -15.961 1 98.56 201 LEU B O 1
ATOM 3297 N N . VAL B 1 202 ? 3.344 5.352 -15.836 1 98.69 202 VAL B N 1
ATOM 3298 C CA . VAL B 1 202 ? 1.963 5.648 -15.469 1 98.69 202 VAL B CA 1
ATOM 3299 C C . VAL B 1 202 ? 1.923 6.355 -14.117 1 98.69 202 VAL B C 1
ATOM 3301 O O . VAL B 1 202 ? 1.175 7.32 -13.938 1 98.69 202 VAL B O 1
ATOM 3304 N N . ASN B 1 203 ? 2.744 5.84 -13.203 1 97.94 203 ASN B N 1
ATOM 3305 C CA . ASN B 1 203 ? 2.844 6.508 -11.914 1 97.94 203 ASN B CA 1
ATOM 3306 C C . ASN B 1 203 ? 3.25 7.973 -12.07 1 97.94 203 ASN B C 1
ATOM 3308 O O . ASN B 1 203 ? 2.689 8.852 -11.414 1 97.94 203 ASN B O 1
ATOM 3312 N N . GLY B 1 204 ? 4.266 8.203 -12.875 1 97.5 204 GLY B N 1
ATOM 3313 C CA . GLY B 1 204 ? 4.691 9.562 -13.148 1 97.5 204 GLY B CA 1
ATOM 3314 C C . GLY B 1 204 ? 3.594 10.422 -13.742 1 97.5 204 GLY B C 1
ATOM 3315 O O . GLY B 1 204 ? 3.387 11.562 -13.32 1 97.5 204 GLY B O 1
ATOM 3316 N N . ILE B 1 205 ? 2.85 9.906 -14.648 1 98.06 205 ILE B N 1
ATOM 3317 C CA . ILE B 1 205 ? 1.752 10.617 -15.297 1 98.06 205 ILE B CA 1
ATOM 3318 C C . ILE B 1 205 ? 0.663 10.93 -14.273 1 98.06 205 ILE B C 1
ATOM 3320 O O . ILE B 1 205 ? 0.168 12.055 -14.211 1 98.06 205 ILE B O 1
ATOM 3324 N N . LEU B 1 206 ? 0.313 9.961 -13.461 1 97.25 206 LEU B N 1
ATOM 3325 C CA . LEU B 1 206 ? -0.708 10.156 -12.438 1 97.25 206 LEU B CA 1
ATOM 3326 C C . LEU B 1 206 ? -0.277 11.227 -11.445 1 97.25 206 LEU B C 1
ATOM 3328 O O . LEU B 1 206 ? -1.088 12.062 -11.031 1 97.25 206 LEU B O 1
ATOM 3332 N N . THR B 1 207 ? 0.955 11.156 -11.094 1 95.56 207 THR B N 1
ATOM 3333 C CA . THR B 1 207 ? 1.484 12.141 -10.156 1 95.56 207 THR B CA 1
ATOM 3334 C C . THR B 1 207 ? 1.366 13.555 -10.734 1 95.56 207 THR B C 1
ATOM 3336 O O . THR B 1 207 ? 0.97 14.484 -10.031 1 95.56 207 THR B O 1
ATOM 3339 N N . LEU B 1 208 ? 1.656 13.758 -12.008 1 95.5 208 LEU B N 1
ATOM 3340 C CA . LEU B 1 208 ? 1.582 15.062 -12.664 1 95.5 208 LEU B CA 1
ATOM 3341 C C . LEU B 1 208 ? 0.136 15.531 -12.766 1 95.5 208 LEU B C 1
ATOM 3343 O O . LEU B 1 208 ? -0.152 16.719 -12.547 1 95.5 208 LEU B O 1
ATOM 3347 N N . ILE B 1 209 ? -0.716 14.625 -13.07 1 96.06 209 ILE B N 1
ATOM 3348 C CA . ILE B 1 209 ? -2.135 14.945 -13.172 1 96.06 209 ILE B CA 1
ATOM 3349 C C . ILE B 1 209 ? -2.648 15.43 -11.812 1 96.06 209 ILE B C 1
ATOM 3351 O O . ILE B 1 209 ? -3.303 16.469 -11.727 1 96.06 209 ILE B O 1
ATOM 3355 N N . PHE B 1 210 ? -2.301 14.773 -10.766 1 94.19 210 PHE B N 1
ATOM 3356 C CA . PHE B 1 210 ? -2.846 15.094 -9.453 1 94.19 210 PHE B CA 1
ATOM 3357 C C . PHE B 1 210 ? -2.17 16.328 -8.875 1 94.19 210 PHE B C 1
ATOM 3359 O O . PHE B 1 210 ? -2.764 17.047 -8.062 1 94.19 210 PHE B O 1
ATOM 3366 N N . ARG B 1 211 ? -0.951 16.578 -9.289 1 92.69 211 ARG B N 1
ATOM 3367 C CA . ARG B 1 211 ? -0.323 17.828 -8.898 1 92.69 211 ARG B CA 1
ATOM 3368 C C . ARG B 1 211 ? -1.12 19.031 -9.422 1 92.69 211 ARG B C 1
ATOM 3370 O O . ARG B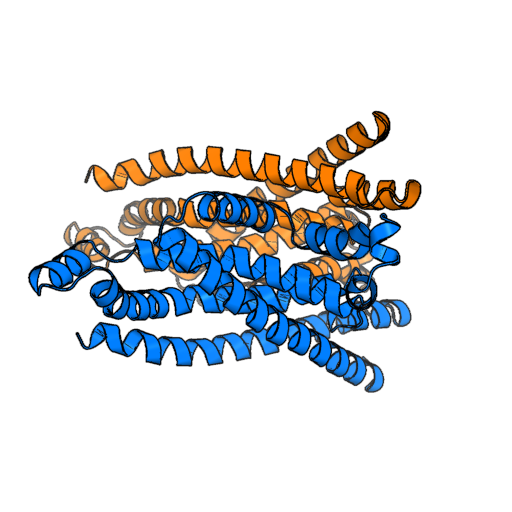 1 211 ? -1.278 20.031 -8.727 1 92.69 211 ARG B O 1
ATOM 3377 N N . GLN B 1 212 ? -1.59 18.938 -10.586 1 93.69 212 GLN B N 1
ATOM 3378 C CA . GLN B 1 212 ? -2.4 19.984 -11.18 1 93.69 212 GLN B CA 1
ATOM 3379 C C . GLN B 1 212 ? -3.744 20.109 -10.469 1 93.69 212 GLN B C 1
ATOM 3381 O O . GLN B 1 212 ? -4.223 21.219 -10.227 1 93.69 212 GLN B O 1
ATOM 3386 N N . ILE B 1 213 ? -4.289 18.984 -10.117 1 91.56 213 ILE B N 1
ATOM 3387 C CA . ILE B 1 213 ? -5.562 18.984 -9.406 1 91.56 213 ILE B CA 1
ATOM 3388 C C . ILE B 1 213 ? -5.375 19.594 -8.016 1 91.56 213 ILE B C 1
ATOM 3390 O O . ILE B 1 213 ? -6.223 20.359 -7.555 1 91.56 213 ILE B O 1
ATOM 3394 N N . GLU B 1 214 ? -4.324 19.188 -7.41 1 89.88 214 GLU B N 1
ATOM 3395 C CA . GLU B 1 214 ? -4.008 19.703 -6.082 1 89.88 214 GLU B CA 1
ATOM 3396 C C . GLU B 1 214 ? -3.844 21.219 -6.098 1 89.88 214 GLU B C 1
ATOM 3398 O O . GLU B 1 214 ? -4.309 21.906 -5.188 1 89.88 214 GLU B O 1
ATOM 3403 N N . LYS B 1 215 ? -3.184 21.812 -7.047 1 88.5 215 LYS B N 1
ATOM 3404 C CA . LYS B 1 215 ? -2.979 23.25 -7.172 1 88.5 215 LYS B CA 1
ATOM 3405 C C . LYS B 1 215 ? -4.309 23.984 -7.297 1 88.5 215 LYS B C 1
ATOM 3407 O O . LYS B 1 215 ? -4.504 25.031 -6.668 1 88.5 215 LYS B O 1
ATOM 3412 N N . ARG B 1 216 ? -5.188 23.422 -7.969 1 85.44 216 ARG B N 1
ATOM 3413 C CA . ARG B 1 216 ? -6.492 24.031 -8.164 1 85.44 216 ARG B CA 1
ATOM 3414 C C . ARG B 1 216 ? -7.355 23.906 -6.91 1 85.44 216 ARG B C 1
ATOM 3416 O O . ARG B 1 216 ? -8.055 24.844 -6.531 1 85.44 216 ARG B O 1
ATOM 3423 N N . ALA B 1 217 ? -7.254 22.781 -6.305 1 82.19 217 ALA B N 1
ATOM 3424 C CA . ALA B 1 217 ? -8.07 22.516 -5.121 1 82.19 217 ALA B CA 1
ATOM 3425 C C . ALA B 1 217 ? -7.609 23.344 -3.932 1 82.19 217 ALA B C 1
ATOM 3427 O O . ALA B 1 217 ? -8.43 23.812 -3.137 1 82.19 217 ALA B O 1
ATOM 3428 N N . LEU B 1 218 ? -6.328 23.641 -3.846 1 75.56 218 LEU B N 1
ATOM 3429 C CA . LEU B 1 218 ? -5.785 24.344 -2.682 1 75.56 218 LEU B CA 1
ATOM 3430 C C . LEU B 1 218 ? -5.668 25.828 -2.949 1 75.56 218 LEU B C 1
ATOM 3432 O O . LEU B 1 218 ? -5.41 26.609 -2.029 1 75.56 218 LEU B O 1
ATOM 3436 N N . ALA B 1 219 ? -5.762 26.281 -4.102 1 72.25 219 ALA B N 1
ATOM 3437 C CA . ALA B 1 219 ? -5.777 27.703 -4.426 1 72.25 219 ALA B CA 1
ATOM 3438 C C . ALA B 1 219 ? -6.93 28.406 -3.715 1 72.25 219 ALA B C 1
ATOM 3440 O O . ALA B 1 219 ? -6.824 29.578 -3.365 1 72.25 219 ALA B O 1
ATOM 3441 N N . PHE B 1 220 ? -7.867 27.656 -3.398 1 62.88 220 PHE B N 1
ATOM 3442 C CA . PHE B 1 220 ? -9.016 28.25 -2.725 1 62.88 220 PHE B CA 1
ATOM 3443 C C . PHE B 1 220 ? -8.695 28.547 -1.265 1 62.88 220 PHE B C 1
ATOM 3445 O O . PHE B 1 220 ? -9.289 29.438 -0.662 1 62.88 220 PHE B O 1
ATOM 3452 N N . GLU B 1 221 ? -7.789 27.719 -0.708 1 61.22 221 GLU B N 1
ATOM 3453 C CA . GLU B 1 221 ? -7.422 27.938 0.688 1 61.22 221 GLU B CA 1
ATOM 3454 C C . GLU B 1 221 ? -6.574 29.203 0.842 1 61.22 221 GLU B C 1
ATOM 3456 O O . GLU B 1 221 ? -6.656 29.891 1.861 1 61.22 221 GLU B O 1
ATOM 3461 N N . VAL B 1 222 ? -5.59 29.562 -0.031 1 49.28 222 VAL B N 1
ATOM 3462 C CA . VAL B 1 222 ? -4.742 30.75 0.062 1 49.28 222 VAL B CA 1
ATOM 3463 C C . VAL B 1 222 ? -5.586 32 -0.143 1 49.28 222 VAL B C 1
ATOM 3465 O O . VAL B 1 222 ? -5.309 33.062 0.451 1 49.28 222 VAL B O 1
ATOM 3468 N N . ALA B 1 223 ? -6.562 31.953 -0.857 1 47.22 223 ALA B N 1
ATOM 3469 C CA . ALA B 1 223 ? -7.293 33.188 -1.154 1 47.22 223 ALA B CA 1
ATOM 3470 C C . ALA B 1 223 ? -8.102 33.625 0.053 1 47.22 223 ALA B C 1
ATOM 3472 O O . ALA B 1 223 ? -8.523 34.781 0.119 1 47.22 223 ALA B O 1
ATOM 3473 N N . ASN B 1 224 ? -8.352 32.719 0.973 1 40 224 ASN B N 1
ATOM 3474 C CA . ASN B 1 224 ? -9.086 33.312 2.08 1 40 224 ASN B CA 1
ATOM 3475 C C . ASN B 1 224 ? -8.164 33.656 3.246 1 40 224 ASN B C 1
ATOM 3477 O O . ASN B 1 224 ? -7.32 32.844 3.633 1 40 224 ASN B O 1
#

Secondary structure (DSSP, 8-state):
---HHHHHHHHHHHHHHHHHHHHHHHHHHHHHHHHHHHHHTT-TTHHHHHHHHHHHHHHS-HHHHHHHHHHSGGG-HHHHTSTTHHHHT-HHHHHHHHHHHHHHHHHHHHHHHHHHTS-HHHHHHHHHTT--HHHHHHHHHHHHHHHHHHHHHHHHHHHHHHGGGGGGGT--SHHHHHHHHHHHH--HHHHHHHHHHHHHHHHHHHHHHHHHHHHHHHHHHHT-/---HHHHHHHHHHHHHHHHHHHHHHHHHHHHHHHHHHHHHTT-HHHHHHHHHHHHHHHHS-HHHHHHHHHHSGGG-HHHHTSTTHHHHT-HHHHHHHHHHHHHHHHHHHHHHHHHHTS-HHHHHHHHHTT--HHHHHHHHHHHHHHHHHHHHHHHHHHHHHHGGGGGGGT--SHHHHHHHHHHHH--HHHHHHHHHHHHHHHHHHHHHHHHHHHHHHHHHHHT-

InterPro domains:
  IPR000515 ABC transporter type 1, transmembrane domain MetI-like [PF00528] (32-216)
  IPR000515 ABC transporter type 1, transmembrane domain MetI-like [PS50928] (14-210)
  IPR000515 ABC transporter type 1, transmembrane domain MetI-like [cd06261] (14-208)
  IPR010065 Amino acid ABC transporter, permease protein, 3-TM domain [TIGR01726] (7-113)
  IPR035906 MetI-like superfamily [G3DSA:1.10.3720.10] (2-218)
  IPR035906 MetI-like superfamily [SSF161098] (10-203)
  IPR043429 ABC transporter membrane protein permease protein ArtM/GltK/GlnP/TcyL/YhdX-like [PTHR30614] (7-217)

Solvent-accessible surface area (backbone atoms only — not comparable to full-atom values): 22383 Å² total; per-residue (Å²): 126,87,50,70,67,57,52,52,46,35,52,52,6,41,50,45,32,51,50,43,32,55,52,16,46,53,54,7,49,53,50,13,54,53,50,30,50,37,51,74,67,59,40,75,69,57,31,55,50,47,50,51,52,29,50,52,42,70,30,30,37,68,67,58,44,33,49,42,51,47,51,23,56,68,72,36,65,70,43,60,72,35,81,63,25,72,50,50,70,32,53,67,52,19,40,28,49,36,48,10,52,35,48,13,29,52,44,20,53,47,49,44,48,28,52,67,64,54,54,64,64,59,56,48,51,34,45,73,72,66,42,50,70,70,55,37,44,66,59,47,44,63,54,22,52,44,68,27,42,65,64,46,48,53,49,52,51,50,48,46,42,51,42,45,59,37,35,78,57,84,35,65,21,32,49,22,35,32,51,54,51,26,74,74,64,67,44,40,51,61,38,50,46,51,50,39,49,50,40,31,50,53,40,52,50,51,50,57,54,42,50,55,50,41,54,61,47,47,51,60,58,73,75,100,125,84,50,71,66,57,54,51,46,34,52,53,5,41,50,46,33,51,50,43,34,55,53,16,46,53,54,7,49,53,49,11,53,53,50,30,51,36,51,73,69,57,42,65,74,60,30,53,51,48,51,51,50,29,50,52,41,71,30,28,37,67,68,57,44,33,50,42,52,46,51,25,54,68,73,35,67,70,42,59,70,35,80,62,26,72,49,51,69,33,55,67,51,19,40,29,48,36,48,10,52,36,48,13,28,52,45,20,52,46,48,44,48,28,51,67,64,53,54,65,64,59,57,48,52,33,46,73,72,65,43,50,72,70,54,36,45,66,59,47,45,62,54,20,52,45,68,28,41,66,63,47,47,53,50,52,52,49,47,44,43,50,44,46,59,37,35,79,57,83,36,65,22,32,50,22,35,33,52,52,50,26,71,72,64,68,44,39,52,61,38,51,47,51,50,38,48,50,40,31,47,52,41,50,49,51,53,54,53,44,50,56,49,42,54,62,48,48,49,60,59,72,73,100

Foldseek 3Di:
DDPPVLVVLLVVLQVLLVVLLVLLCVLLVVLLVVLLVCCVVVPPPSVVVLVVLLCVLQVDDLLVLLCCQQVVQVVDPVSCPDPCVVQSPDLSSSNSPSLNSNLNSVSNCLLNVLLVPPDVVLVVVCVVVVHDPVRSCVVVNLVSVLVSLVVVLVSSLVSSVVSLSSLVVVDRHSNVSLVVVCVVPVPNCVSVVVSVVVSVVVNVVSVVVSVVVNCVSCVVVVVD/DDPPVLVVLLVVLQVLLVVLLVLLCVLLVVLLVVLLVCCVVCPDPSVVVLVVLLCVLQVDDLLVLLCCQQVVQVVDPVSCPDPCVVQSPDLSSSNSPSLNSNLNSVSNCLLNVLLVPPDVVLVVVCVVVVHDPVRSCVVVNLVSVLVSLVVVLVSSLVSSVVSLSSLVVVDRHSNVSLVVVCVVPVPNCVSVVVSVVVSVVVNVVSVVVSVVVNCVSCVVVVVD

Sequence (448 aa):
MMNEHYFWQLVEGLGTSLQLTVVSLAVGCTLALLMTLSLILKTPVISQLNKGIIILFTGTPLLVQIFLVYYGPGQFEAVRNSFVWHWLSQPWFCAMLALALNTAAYSTQLFKGAFNAIPSGQWLACRALGMNTRQSLGVLLPFAIRRAVPAYSNEVILVFKGTSLASTITIMDLMGYAQRINGQTYDTLTVFGIAGAMYLLVNGILTLIFRQIEKRALAFEVANMMNEHYFWQLVEGLGTSLQLTVVSLAVGCTLALLMTLSLILKTPVISQLNKGIIILFTGTPLLVQIFLVYYGPGQFEAVRNSFVWHWLSQPWFCAMLALALNTAAYSTQLFKGAFNAIPSGQWLACRALGMNTRQSLGVLLPFAIRRAVPAYSNEVILVFKGTSLASTITIMDLMGYAQRINGQTYDTLTVFGIAGAMYLLVNGILTLIFRQIEKRALAFEVAN